Protein AF-A0A2S6C5N3-F1 (afdb_monomer)

Secondary structure (DSSP, 8-state):
--HHHHHHHPBP-S-SGGGPPPBPPHHHHHHHHHHHHHHHHHTTSSHHHHTTS-HHHHHHHHHHHHHHHHS--SGGG---HHHH----HHHHT---TTGGGGS-GGGT-TTS-----HHHHSSBPTTTSBBHHHH-GGGSS--HHHHHHHHHHHHHHHHHHHHHH--HHHHHHHHHHHHHHHHHHHHHHHHBTHHHHHHHHTT--S---SS-GGG-B--TT-SS-BPPB-BPPP-HHHHIIIIIIHHHHHHHHHT---HHHHHHHHTTS-THHHHHHHTTS-TTSS-GGGS-HHHHHHHHHHHHHHHHHHTTS----SHHHHHHHHHHHHHHHHHHHHHHHHHHHHHHHHHTT-TT-HHHHHHHHHHHHHHHHHHHHHHHTTT-

Radius of gyration: 24.1 Å; Cα contacts (8 Å, |Δi|>4): 459; chains: 1; bounding box: 59×49×68 Å

Sequence (384 aa):
MDVVLTLTNARAFSSGLLGRPKKFSKLDVSRLYFGNWLRDYSQAVDVESVRFVSAEAVVLVVWILEFMSFGYGTGEFEVTKERLGVYIPAEHVDNPRGYADGQDARQYDPRLRGPVDERRELSVDPRTGMKNYIANEDIGIATSSRLCKNILQDAIELGRRYKRSNKDDHYFEALRLLGTACHCLEDFLAHSNYAELALPELGERNVFAHVGDRTQMRISGVRHPVYPITTGTFGGVDFLHSVMGGFTDKMEASEIGDLGDIVAEAQKKDTSTLKSLLMKLPSGIFSGKDSNPAQQADQLQANAHAQQMANLSVSPRDPKQITIRMESLRQQIYPILEFHDRIMKAISSAISKIPILPNLLDKISEQLNIWVFILIAPFILPII

Nearest PDB structures (foldseek):
  4oyd-assembly2_D  TM=3.224E-01  e=3.047E+00  synthetic construct
  3lf9-assembly1_A  TM=3.468E-01  e=6.852E+00  synthetic construct

Organism: NCBI:txid357750

pLDDT: mean 81.82, std 15.92, range [36.25, 98.5]

Foldseek 3Di:
DDVLVVLQVDFDCDDDDVTGTDRQDPVLSLLLLLLLLLLLLLQCQFLVNLVPAPPLLSQLVVLVLQCVQRVARDQLSPRDCVSSPHHDCLLLVADCPCGVPQQQSCVSPVSYHGGDPCVQQQDADLAALEGCQADVPPSPDHHNNVVLVVLLVQLVVLVVVCVVPVDVSSVSSSSSSNSSSVNSVVSLVVFKLVVLQVCVVVVDPPRDSVDDPVQFHDHPPDPDTGHGIDGHHDDPVVSCCSVVVVVVVSCVVVVNPDLVVLLVVLLVDDLVVLLVLQVPDPQVLDDDPCSRLSVVLVVLQVLLVVVLVVPPDDDDPDNVVSSVLSVVLCVSLVSLSVSSNVSLVSLVVCCVVDVPCPVSSVVSSVSSVSSSSNSSVSVVVVSD

InterPro domains:
  IPR010816 Heterokaryon incompatibility Het-C [PF07217] (16-384)
  IPR052577 VWA7 [PTHR14905] (7-373)

Solvent-accessible surface area (backbone atoms only — not comparable to full-atom values): 21313 Å² total; per-residue (Å²): 131,60,65,67,65,51,46,68,69,39,70,48,89,61,85,30,91,92,69,44,53,56,59,60,48,75,65,51,51,48,37,15,47,49,21,23,52,32,55,66,56,8,50,61,42,26,70,80,42,42,73,79,41,59,61,55,52,50,43,53,54,50,30,53,54,41,25,72,73,70,73,37,43,44,81,86,54,41,63,40,69,79,71,35,54,45,36,50,48,44,56,48,43,35,36,60,76,63,49,69,82,58,40,59,37,35,81,70,42,77,82,32,57,66,58,73,56,57,76,68,41,66,31,66,36,67,76,75,35,32,30,20,37,43,63,44,70,86,74,82,56,80,21,21,49,58,50,36,51,50,36,45,51,52,17,51,51,27,42,54,47,16,77,73,68,74,41,63,68,34,42,45,52,16,32,19,33,44,16,40,31,46,39,29,58,50,29,44,59,70,46,28,39,50,62,44,58,48,39,51,79,73,69,51,74,94,64,75,48,86,64,64,85,90,55,53,40,75,34,82,96,51,94,61,72,41,71,54,50,49,44,49,64,84,50,76,68,53,46,49,46,58,52,47,42,58,45,49,55,49,27,67,74,61,78,47,63,59,71,67,53,49,41,58,53,31,66,72,54,71,68,67,55,42,42,62,50,53,69,68,50,66,75,85,61,40,58,80,93,46,63,52,58,45,61,50,51,53,53,52,51,52,51,46,56,57,48,56,68,67,64,77,64,87,85,68,92,46,70,69,55,46,45,56,47,40,53,51,50,48,67,64,45,45,63,56,37,44,51,49,39,53,51,52,51,38,50,59,60,40,54,82,74,44,88,88,43,60,76,58,51,54,52,44,53,54,39,48,52,42,48,49,46,48,64,45,35,81,72,47,66,83,75,109

Mean predicted aligned error: 9.0 Å

Structure (mmCIF, N/CA/C/O backbone):
data_AF-A0A2S6C5N3-F1
#
_entry.id   AF-A0A2S6C5N3-F1
#
loop_
_atom_site.group_PDB
_atom_site.id
_atom_site.type_symbol
_atom_site.label_atom_id
_atom_site.label_alt_id
_atom_site.label_comp_id
_atom_site.label_asym_id
_atom_site.label_entity_id
_atom_site.label_seq_id
_atom_site.pdbx_PDB_ins_code
_atom_site.Cartn_x
_atom_site.Cartn_y
_atom_site.Cartn_z
_atom_site.occupancy
_atom_site.B_iso_or_equiv
_atom_site.auth_seq_id
_atom_site.auth_comp_id
_atom_site.auth_asym_id
_atom_site.auth_atom_id
_atom_site.pdbx_PDB_model_num
ATOM 1 N N . MET A 1 1 ? -10.120 0.461 -15.422 1.00 37.16 1 MET A N 1
ATOM 2 C CA . MET A 1 1 ? -11.231 -0.496 -15.205 1.00 37.16 1 MET A CA 1
ATOM 3 C C . MET A 1 1 ? -11.008 -1.053 -13.816 1.00 37.16 1 MET A C 1
ATOM 5 O O . MET A 1 1 ? -10.032 -1.758 -13.626 1.00 37.16 1 MET A O 1
ATOM 9 N N . ASP A 1 2 ? -11.790 -0.606 -12.839 1.00 47.41 2 ASP A N 1
ATOM 10 C CA . ASP A 1 2 ? -11.481 -0.802 -11.422 1.00 47.41 2 ASP A CA 1
ATOM 11 C C . ASP A 1 2 ? -11.498 -2.304 -11.057 1.00 47.41 2 ASP A C 1
ATOM 13 O O . ASP A 1 2 ? -12.535 -2.979 -11.123 1.00 47.41 2 ASP A O 1
ATOM 17 N N . VAL A 1 3 ? -10.325 -2.862 -10.743 1.00 53.78 3 VAL A N 1
ATOM 18 C CA . VAL A 1 3 ? -10.164 -4.260 -10.313 1.00 53.78 3 VAL A CA 1
ATOM 19 C C . VAL A 1 3 ? -11.013 -4.507 -9.064 1.00 53.78 3 VAL A C 1
ATOM 21 O O . VAL A 1 3 ? -11.610 -5.576 -8.933 1.00 53.78 3 VAL A O 1
ATOM 24 N N . VAL A 1 4 ? -11.200 -3.492 -8.218 1.00 49.00 4 VAL A N 1
ATOM 25 C CA . VAL A 1 4 ? -12.064 -3.513 -7.031 1.00 49.00 4 VAL A CA 1
ATOM 26 C C . VAL A 1 4 ? -13.547 -3.641 -7.421 1.00 49.00 4 VAL A C 1
ATOM 28 O O . VAL A 1 4 ? -14.284 -4.452 -6.844 1.00 49.00 4 VAL A O 1
ATOM 31 N N . LEU A 1 5 ? -13.992 -2.948 -8.477 1.00 46.94 5 LEU A N 1
ATOM 32 C CA . LEU A 1 5 ? -15.337 -3.099 -9.060 1.00 46.94 5 LEU A CA 1
ATOM 33 C C . LEU A 1 5 ? -15.534 -4.464 -9.754 1.00 46.94 5 LEU A C 1
ATOM 35 O O . LEU A 1 5 ? -16.633 -5.024 -9.797 1.00 46.94 5 LEU A O 1
ATOM 39 N N . THR A 1 6 ? -14.461 -5.050 -10.278 1.00 56.00 6 THR A N 1
ATOM 40 C CA . THR A 1 6 ? -14.494 -6.411 -10.833 1.00 56.00 6 THR A CA 1
ATOM 41 C C . THR A 1 6 ? -14.554 -7.455 -9.711 1.00 56.00 6 THR A C 1
ATOM 43 O O . THR A 1 6 ? -15.302 -8.428 -9.812 1.00 56.00 6 THR A O 1
ATOM 46 N N . LEU A 1 7 ? -13.856 -7.226 -8.594 1.00 54.81 7 LEU A N 1
ATOM 47 C CA . LEU A 1 7 ? -13.824 -8.094 -7.413 1.00 54.81 7 LEU A CA 1
ATOM 48 C C . LEU A 1 7 ? -15.120 -8.064 -6.593 1.00 54.81 7 LEU A C 1
ATOM 50 O O . LEU A 1 7 ? -15.559 -9.113 -6.124 1.00 54.81 7 LEU A O 1
ATOM 54 N N . THR A 1 8 ? -15.792 -6.914 -6.480 1.00 49.78 8 THR A N 1
ATOM 55 C CA . THR A 1 8 ? -17.159 -6.828 -5.913 1.00 49.78 8 THR A CA 1
ATOM 56 C C . THR A 1 8 ? -18.155 -7.711 -6.674 1.00 49.78 8 THR A C 1
ATOM 58 O O . THR A 1 8 ? -19.104 -8.240 -6.084 1.00 49.78 8 THR A O 1
ATOM 61 N N . ASN A 1 9 ? -17.918 -7.923 -7.972 1.00 48.62 9 ASN A N 1
ATOM 62 C CA . ASN A 1 9 ? -18.706 -8.802 -8.833 1.00 48.62 9 ASN A CA 1
ATOM 63 C C . ASN A 1 9 ? -18.137 -10.229 -8.951 1.00 48.62 9 ASN A C 1
ATOM 65 O O . ASN A 1 9 ? -18.843 -11.137 -9.411 1.00 48.62 9 ASN A O 1
ATOM 69 N N . ALA A 1 10 ? -16.898 -10.457 -8.506 1.00 50.91 10 ALA A N 1
ATOM 70 C CA . ALA A 1 10 ? -16.232 -11.747 -8.573 1.00 50.91 10 ALA A CA 1
ATOM 71 C C . ALA A 1 10 ? -16.859 -12.751 -7.593 1.00 50.91 10 ALA A C 1
ATOM 73 O O . ALA A 1 10 ? -17.180 -12.458 -6.439 1.00 50.91 10 ALA A O 1
ATOM 74 N N . ARG A 1 11 ? -17.047 -13.985 -8.068 1.00 47.44 11 ARG A N 1
ATOM 75 C CA . ARG A 1 11 ? -17.554 -15.099 -7.261 1.00 47.44 11 ARG A CA 1
ATOM 76 C C . ARG A 1 11 ? -16.368 -15.933 -6.797 1.00 47.44 11 ARG A C 1
ATOM 78 O O . ARG A 1 11 ? -15.656 -16.487 -7.629 1.00 47.44 11 ARG A O 1
ATOM 85 N N . ALA A 1 12 ? -16.186 -16.083 -5.487 1.00 48.66 12 ALA A N 1
ATOM 86 C CA . ALA A 1 12 ? -15.272 -17.093 -4.970 1.00 48.66 12 ALA A CA 1
ATOM 87 C C . ALA A 1 12 ? -15.744 -18.490 -5.421 1.00 48.66 12 ALA A C 1
ATOM 89 O O . ALA A 1 12 ? -16.927 -18.822 -5.280 1.00 48.66 12 ALA A O 1
ATOM 90 N N . PHE A 1 13 ? -14.838 -19.322 -5.940 1.00 41.28 13 PHE A N 1
ATOM 91 C CA . PHE A 1 13 ? -15.108 -20.738 -6.204 1.00 41.28 13 PHE A CA 1
ATOM 92 C C . PHE A 1 13 ? -15.289 -21.487 -4.863 1.00 41.28 13 PHE A C 1
ATOM 94 O O . PHE A 1 13 ? -14.342 -21.988 -4.274 1.00 41.28 13 PHE A O 1
ATOM 101 N N . SER A 1 14 ? -16.538 -21.502 -4.381 1.00 42.91 14 SER A N 1
ATOM 102 C CA . SER A 1 14 ? -17.180 -22.406 -3.403 1.00 42.91 14 SER A CA 1
ATOM 103 C C . SER A 1 14 ? -16.493 -22.740 -2.060 1.00 42.91 14 SER A C 1
ATOM 105 O O . SER A 1 14 ? -15.489 -23.443 -2.024 1.00 42.91 14 SER A O 1
ATOM 107 N N . SER A 1 15 ? -17.197 -22.441 -0.954 1.00 40.81 15 SER A N 1
ATOM 108 C CA . SER A 1 15 ? -17.535 -23.409 0.121 1.00 40.81 15 SER A CA 1
ATOM 109 C C . SER A 1 15 ? -18.596 -22.851 1.100 1.00 40.81 15 SER A C 1
ATOM 111 O O . SER A 1 15 ? -18.411 -22.879 2.315 1.00 40.81 15 SER A O 1
ATOM 113 N N . GLY A 1 16 ? -19.695 -22.274 0.597 1.00 43.44 16 GLY A N 1
ATOM 114 C CA . GLY A 1 16 ? -20.821 -21.859 1.446 1.00 43.44 16 GLY A CA 1
ATOM 115 C C . GLY A 1 16 ? -21.723 -23.037 1.830 1.00 43.44 16 GLY A C 1
ATOM 116 O O . GLY A 1 16 ? -21.801 -24.026 1.095 1.00 43.44 16 GLY A O 1
ATOM 117 N N . LEU A 1 17 ? -22.438 -22.921 2.957 1.00 44.53 17 LEU A N 1
ATOM 118 C CA . LEU A 1 17 ? -23.509 -23.850 3.335 1.00 44.53 17 LEU A CA 1
ATOM 119 C C . LEU A 1 17 ? -24.496 -23.952 2.152 1.00 44.53 17 LEU A C 1
ATOM 121 O O . LEU A 1 17 ? -24.965 -22.925 1.662 1.00 44.53 17 LEU A O 1
ATOM 125 N N . LEU A 1 18 ? -24.766 -25.171 1.669 1.00 52.75 18 LEU A N 1
ATOM 126 C CA . LEU A 1 18 ? -25.579 -25.481 0.473 1.00 52.75 18 LEU A CA 1
ATOM 127 C C . LEU A 1 18 ? -24.930 -25.197 -0.903 1.00 52.75 18 LEU A C 1
ATOM 129 O O . LEU A 1 18 ? -25.638 -25.121 -1.904 1.00 52.75 18 LEU A O 1
ATOM 133 N N . GLY A 1 19 ? -23.605 -25.040 -0.998 1.00 47.25 19 GLY A N 1
ATOM 134 C CA . GLY A 1 19 ? -22.915 -24.949 -2.297 1.00 47.25 19 GLY A CA 1
ATOM 135 C C . GLY A 1 19 ? -23.064 -23.603 -3.020 1.00 47.25 19 GLY A C 1
ATOM 136 O O . GLY A 1 19 ? -22.688 -23.483 -4.185 1.00 47.25 19 GLY A O 1
ATOM 137 N N . ARG A 1 20 ? -23.575 -22.564 -2.343 1.00 49.66 20 ARG A N 1
ATOM 138 C CA . ARG A 1 20 ? -23.619 -21.199 -2.891 1.00 49.66 20 ARG A CA 1
ATOM 139 C C . ARG A 1 20 ? -22.279 -20.478 -2.665 1.00 49.66 20 ARG A C 1
ATOM 141 O O . ARG A 1 20 ? -21.750 -20.529 -1.553 1.00 49.66 20 ARG A O 1
ATOM 148 N N . PRO A 1 21 ? -21.713 -19.803 -3.683 1.00 52.31 21 PRO A N 1
ATOM 149 C CA . PRO A 1 21 ? -20.484 -19.031 -3.524 1.00 52.31 21 PRO A CA 1
ATOM 150 C C . PRO A 1 21 ? -20.721 -17.847 -2.574 1.00 52.31 21 PRO A C 1
ATOM 152 O O . PRO A 1 21 ? -21.661 -17.073 -2.762 1.00 52.31 21 PRO A O 1
ATOM 155 N N . LYS A 1 22 ? -19.875 -17.711 -1.545 1.00 64.62 22 LYS A N 1
ATOM 156 C CA . LYS A 1 22 ? -19.869 -16.540 -0.659 1.00 64.62 22 LYS A CA 1
ATOM 157 C C . LYS A 1 22 ? -19.220 -15.394 -1.437 1.00 64.62 22 LYS A C 1
ATOM 159 O O . LYS A 1 22 ? -18.085 -15.528 -1.885 1.00 64.62 22 LYS A O 1
ATOM 164 N N . LYS A 1 23 ? -19.966 -14.313 -1.668 1.00 70.69 23 LYS A N 1
ATOM 165 C CA . LYS A 1 23 ? -19.416 -13.093 -2.272 1.00 70.69 23 LYS A CA 1
ATOM 166 C C . LYS A 1 23 ? -18.493 -12.403 -1.271 1.00 70.69 23 LYS A C 1
ATOM 168 O O . LYS A 1 23 ? -18.722 -12.529 -0.065 1.00 70.69 23 LYS A O 1
ATOM 173 N N . PHE A 1 24 ? -17.511 -11.656 -1.769 1.00 80.50 24 PHE A N 1
ATOM 174 C CA . PHE A 1 24 ? -16.801 -10.700 -0.930 1.00 80.50 24 PHE A CA 1
ATOM 175 C C . PHE A 1 24 ? -17.803 -9.711 -0.335 1.00 80.50 24 PHE A C 1
ATOM 177 O O . PHE A 1 24 ? -18.678 -9.189 -1.031 1.00 80.50 24 PHE A O 1
ATOM 184 N N . SER A 1 25 ? -17.719 -9.509 0.977 1.00 83.31 25 SER A N 1
ATOM 185 C CA . SER A 1 25 ? -18.465 -8.444 1.638 1.00 83.31 25 SER A CA 1
ATOM 186 C C . SER A 1 25 ? -17.867 -7.082 1.270 1.00 83.31 25 SER A C 1
ATOM 188 O O . SER A 1 25 ? -16.714 -7.004 0.848 1.00 83.31 25 SER A O 1
ATOM 190 N N . LYS A 1 26 ? -18.614 -5.988 1.475 1.00 82.31 26 LYS A N 1
ATOM 191 C CA . LYS A 1 26 ? -18.065 -4.627 1.312 1.00 82.31 26 LYS A CA 1
ATOM 192 C C . LYS A 1 26 ? -16.779 -4.428 2.126 1.00 82.31 26 LYS A C 1
ATOM 194 O O . LYS A 1 26 ? -15.843 -3.802 1.651 1.00 82.31 26 LYS A O 1
ATOM 199 N N . LEU A 1 27 ? -16.721 -5.013 3.322 1.00 86.31 27 LEU A N 1
ATOM 200 C CA . LEU A 1 27 ? -15.552 -4.929 4.191 1.00 86.31 27 LEU A CA 1
ATOM 201 C C . LEU A 1 27 ? -14.371 -5.764 3.668 1.00 86.31 27 LEU A C 1
ATOM 203 O O . LEU A 1 27 ? -13.230 -5.359 3.833 1.00 86.31 27 LEU A O 1
ATOM 207 N N . ASP A 1 28 ? -14.618 -6.888 2.990 1.00 89.75 28 ASP A N 1
ATOM 208 C CA . ASP A 1 28 ? -13.546 -7.661 2.341 1.00 89.75 28 ASP A CA 1
ATOM 209 C C . ASP A 1 28 ? -12.926 -6.893 1.174 1.00 89.75 28 ASP A C 1
ATOM 211 O O . ASP A 1 28 ? -11.711 -6.879 1.007 1.00 89.75 28 ASP A O 1
ATOM 215 N N . VAL A 1 29 ? -13.769 -6.219 0.393 1.00 88.19 29 VAL A N 1
ATOM 216 C CA . VAL A 1 29 ? -13.330 -5.343 -0.697 1.00 88.19 29 VAL A CA 1
ATOM 217 C C . VAL A 1 29 ? -12.530 -4.167 -0.140 1.00 88.19 29 VAL A C 1
ATOM 219 O O . VAL A 1 29 ? -11.474 -3.854 -0.673 1.00 88.19 29 VAL A O 1
ATOM 222 N N . SER A 1 30 ? -12.982 -3.582 0.972 1.00 88.69 30 SER A N 1
ATOM 223 C CA . SER A 1 30 ? -12.262 -2.523 1.682 1.00 88.69 30 SER A CA 1
ATOM 224 C C . SER A 1 30 ? -10.877 -2.981 2.170 1.00 88.69 30 SER A C 1
ATOM 226 O O . SER A 1 30 ? -9.892 -2.299 1.922 1.00 88.69 30 SER A O 1
ATOM 228 N N . ARG A 1 31 ? -10.756 -4.184 2.754 1.00 93.38 31 ARG A N 1
ATOM 229 C CA . ARG A 1 31 ? -9.459 -4.771 3.170 1.00 93.38 31 ARG A CA 1
ATOM 230 C C . ARG A 1 31 ? -8.503 -5.010 2.007 1.00 93.38 31 ARG A C 1
ATOM 232 O O . ARG A 1 31 ? -7.294 -4.860 2.153 1.00 93.38 31 ARG A O 1
ATOM 239 N N . LEU A 1 32 ? -9.042 -5.421 0.864 1.00 94.38 32 LEU A N 1
ATOM 240 C CA . LEU A 1 32 ? -8.257 -5.585 -0.350 1.00 94.38 32 LEU A CA 1
ATOM 241 C C . LEU A 1 32 ? -7.797 -4.227 -0.872 1.00 94.38 32 LEU A C 1
ATOM 243 O O . LEU A 1 32 ? -6.609 -4.034 -1.101 1.00 94.38 32 LEU A O 1
ATOM 247 N N . TYR A 1 33 ? -8.711 -3.266 -0.994 1.00 92.00 33 TYR A N 1
ATOM 248 C CA . TYR A 1 33 ? -8.367 -1.921 -1.437 1.00 92.00 33 TYR A CA 1
ATOM 249 C C . TYR A 1 33 ? -7.368 -1.242 -0.491 1.00 92.00 33 TYR A C 1
ATOM 251 O O . TYR A 1 33 ? -6.449 -0.595 -0.967 1.00 92.00 33 TYR A O 1
ATOM 259 N N . PHE A 1 34 ? -7.449 -1.479 0.820 1.00 95.25 34 PHE A N 1
ATOM 260 C CA . PHE A 1 34 ? -6.450 -1.027 1.792 1.00 95.25 34 PHE A CA 1
ATOM 261 C C . PHE A 1 34 ? -5.030 -1.491 1.436 1.00 95.25 34 PHE A C 1
ATOM 263 O O . PHE A 1 34 ? -4.082 -0.716 1.494 1.00 95.25 34 PHE A O 1
ATOM 270 N N . GLY A 1 35 ? -4.871 -2.739 0.995 1.00 95.38 35 GLY A N 1
ATOM 271 C CA . GLY A 1 35 ? -3.580 -3.254 0.546 1.00 95.38 35 GLY A CA 1
ATOM 272 C C . GLY A 1 35 ? -3.027 -2.595 -0.719 1.00 95.38 35 GLY A C 1
ATOM 273 O O . GLY A 1 35 ? -1.805 -2.487 -0.839 1.00 95.38 35 GLY A O 1
ATOM 274 N N . ASN A 1 36 ? -3.912 -2.181 -1.632 1.00 93.06 36 ASN A N 1
ATOM 275 C CA . ASN A 1 36 ? -3.574 -1.402 -2.827 1.00 93.06 36 ASN A CA 1
ATOM 276 C C . ASN A 1 36 ? -3.195 0.035 -2.423 1.00 93.06 36 ASN A C 1
ATOM 278 O O . ASN A 1 36 ? -2.069 0.456 -2.650 1.00 93.06 36 ASN A O 1
ATOM 282 N N . TRP A 1 37 ? -4.062 0.698 -1.656 1.00 92.94 37 TRP A N 1
ATOM 283 C CA . TRP A 1 37 ? -3.872 2.048 -1.123 1.00 92.94 37 TRP A CA 1
ATOM 284 C C . TRP A 1 37 ? -2.560 2.218 -0.342 1.00 92.94 37 TRP A C 1
ATOM 286 O O . TRP A 1 37 ? -1.885 3.237 -0.448 1.00 92.94 37 TRP A O 1
ATOM 296 N N . LEU A 1 38 ? -2.142 1.207 0.426 1.00 95.38 38 LEU A N 1
ATOM 297 C CA . LEU A 1 38 ? -0.851 1.243 1.119 1.00 95.38 38 LEU A CA 1
ATOM 298 C C . LEU A 1 38 ? 0.345 1.380 0.164 1.00 95.38 38 LEU A C 1
ATOM 300 O O . LEU A 1 38 ? 1.373 1.900 0.588 1.00 95.38 38 LEU A O 1
ATOM 304 N N . ARG A 1 39 ? 0.253 0.884 -1.077 1.00 93.94 39 ARG A N 1
ATOM 305 C CA . ARG A 1 39 ? 1.323 1.026 -2.07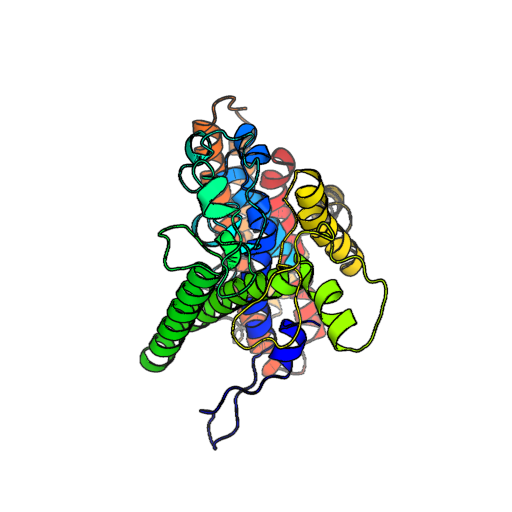4 1.00 93.94 39 ARG A CA 1
ATOM 306 C C . ARG A 1 39 ? 1.403 2.452 -2.590 1.00 93.94 39 ARG A C 1
ATOM 308 O O . ARG A 1 39 ? 2.494 3.010 -2.510 1.00 93.94 39 ARG A O 1
ATOM 315 N N . ASP A 1 40 ? 0.273 3.067 -2.946 1.00 86.88 40 ASP A N 1
ATOM 316 C CA . ASP A 1 40 ? 0.209 4.496 -3.307 1.00 86.88 40 ASP A CA 1
ATOM 317 C C . ASP A 1 40 ? 0.909 5.362 -2.244 1.00 86.88 40 ASP A C 1
ATOM 319 O O . ASP A 1 40 ? 1.805 6.151 -2.528 1.00 86.88 40 ASP A O 1
ATOM 323 N N . TYR A 1 41 ? 0.567 5.157 -0.969 1.00 89.69 41 TYR A N 1
ATOM 324 C CA . TYR A 1 41 ? 1.097 5.980 0.121 1.00 89.69 41 TYR A CA 1
ATOM 325 C C . TYR A 1 41 ? 2.501 5.579 0.573 1.00 89.69 41 TYR A C 1
ATOM 327 O O . TYR A 1 41 ? 3.160 6.349 1.275 1.00 89.69 41 TYR A O 1
ATOM 335 N N . SER A 1 42 ? 3.009 4.413 0.170 1.00 92.00 42 SER A N 1
ATOM 336 C CA . SER A 1 42 ? 4.403 4.049 0.443 1.00 92.00 42 SER A CA 1
ATOM 337 C C . SER A 1 42 ? 5.398 4.944 -0.289 1.00 92.00 42 SER A C 1
ATOM 339 O O . SER A 1 42 ? 6.510 5.138 0.204 1.00 92.00 42 SER A O 1
ATOM 341 N N . GLN A 1 43 ? 4.958 5.570 -1.388 1.00 88.25 43 GLN A N 1
ATOM 342 C CA . GLN A 1 43 ? 5.687 6.610 -2.113 1.00 88.25 43 GLN A CA 1
ATOM 343 C C . GLN A 1 43 ? 6.009 7.825 -1.219 1.00 88.25 43 GLN A C 1
ATOM 345 O O . GLN A 1 43 ? 6.990 8.520 -1.459 1.00 88.25 43 GLN A O 1
ATOM 350 N N . ALA A 1 44 ? 5.258 8.040 -0.126 1.00 86.75 44 ALA A N 1
ATOM 351 C CA . ALA A 1 44 ? 5.563 9.061 0.886 1.00 86.75 44 ALA A CA 1
ATOM 352 C C . ALA A 1 44 ? 6.802 8.749 1.723 1.00 86.75 44 ALA A C 1
ATOM 354 O O . ALA A 1 44 ? 7.370 9.647 2.345 1.00 86.75 44 ALA A O 1
ATOM 355 N N . VAL A 1 45 ? 7.225 7.487 1.754 1.00 90.12 45 VAL A N 1
ATOM 356 C CA . VAL A 1 45 ? 8.434 7.031 2.439 1.00 90.12 45 VAL A CA 1
ATOM 357 C C . VAL A 1 45 ? 9.513 6.764 1.384 1.00 90.12 45 VAL A C 1
ATOM 359 O O . VAL A 1 45 ? 10.024 5.651 1.251 1.00 90.12 45 VAL A O 1
ATOM 362 N N . ASP A 1 46 ? 9.830 7.804 0.615 1.00 89.88 46 ASP A N 1
ATOM 363 C CA . ASP A 1 46 ? 10.904 7.844 -0.381 1.00 89.88 46 ASP A CA 1
ATOM 364 C C . ASP A 1 46 ? 12.063 8.754 0.073 1.00 89.88 46 ASP A C 1
ATOM 366 O O . ASP A 1 46 ? 11.941 9.497 1.049 1.00 89.88 46 ASP A O 1
ATOM 370 N N . VAL A 1 47 ? 13.197 8.697 -0.633 1.00 86.81 47 VAL A N 1
ATOM 371 C CA . VAL A 1 47 ? 14.424 9.472 -0.417 1.00 86.81 47 VAL A CA 1
ATOM 372 C C . VAL A 1 47 ? 14.151 10.952 -0.185 1.00 86.81 47 VAL A C 1
ATOM 374 O O . VAL A 1 47 ? 14.734 11.519 0.738 1.00 86.81 47 VAL A O 1
ATOM 377 N N . GLU A 1 48 ? 13.294 11.585 -0.989 1.00 79.75 48 GLU A N 1
ATOM 378 C CA . GLU A 1 48 ? 12.983 13.009 -0.823 1.00 79.75 48 GLU A CA 1
ATOM 379 C C . GLU A 1 48 ? 12.360 13.291 0.547 1.00 79.75 48 GLU A C 1
ATOM 381 O O . GLU A 1 48 ? 12.808 14.201 1.240 1.00 79.75 48 GLU A O 1
ATOM 386 N N . SER A 1 49 ? 11.414 12.465 0.991 1.00 79.19 49 SER A N 1
ATOM 387 C CA . SER A 1 49 ? 10.740 12.638 2.279 1.00 79.19 49 SER A CA 1
ATOM 388 C C . SER A 1 49 ? 11.631 12.246 3.458 1.00 79.19 49 SER A C 1
ATOM 390 O O . SER A 1 49 ? 11.766 13.014 4.414 1.00 79.19 49 SER A O 1
ATOM 392 N N . VAL A 1 50 ? 12.298 11.085 3.395 1.00 81.25 50 VAL A N 1
ATOM 393 C CA . VAL A 1 50 ? 13.099 10.573 4.524 1.00 81.25 50 VAL A CA 1
ATOM 394 C C . VAL A 1 50 ? 14.394 11.356 4.768 1.00 81.25 50 VAL A C 1
ATOM 396 O O . VAL A 1 50 ? 15.009 11.223 5.826 1.00 81.25 50 VAL A O 1
ATOM 399 N N . ARG A 1 51 ? 14.800 12.217 3.823 1.00 75.88 51 ARG A N 1
ATOM 400 C CA . ARG A 1 51 ? 15.877 13.204 4.014 1.00 75.88 51 ARG A CA 1
ATOM 401 C C . ARG A 1 51 ? 15.519 14.288 5.031 1.00 75.88 51 ARG A C 1
ATOM 403 O O . ARG A 1 51 ? 16.422 14.814 5.681 1.00 75.88 51 ARG A O 1
ATOM 410 N N . PHE A 1 52 ? 14.237 14.631 5.161 1.00 71.06 52 PHE A N 1
ATOM 411 C CA . PHE A 1 52 ? 13.776 15.751 5.990 1.00 71.06 52 PHE A CA 1
ATOM 412 C C . PHE A 1 52 ? 12.891 15.316 7.160 1.00 71.06 52 PHE A C 1
ATOM 414 O O . PHE A 1 52 ? 12.874 15.985 8.193 1.00 71.06 52 PHE A O 1
ATOM 421 N N . VAL A 1 53 ? 12.178 14.198 7.019 1.00 74.69 53 VAL A N 1
ATOM 422 C CA . VAL A 1 53 ? 11.189 13.704 7.981 1.00 74.69 53 VAL A CA 1
ATOM 423 C C . VAL A 1 53 ? 11.492 12.245 8.322 1.00 74.69 53 VAL A C 1
ATOM 425 O O . VAL A 1 53 ? 11.771 11.439 7.445 1.00 74.69 53 VAL A O 1
ATOM 428 N N . SER A 1 54 ? 11.430 11.861 9.600 1.00 79.38 54 SER A N 1
ATOM 429 C CA . SER A 1 54 ? 11.604 10.449 9.981 1.00 79.38 54 SER A CA 1
ATOM 430 C C . SER A 1 54 ? 10.503 9.576 9.369 1.00 79.38 54 SER A C 1
ATOM 432 O O . SER A 1 54 ? 9.333 9.964 9.417 1.00 79.38 54 SER A O 1
ATOM 434 N N . ALA A 1 55 ? 10.836 8.369 8.903 1.00 82.94 55 ALA A N 1
ATOM 435 C CA . ALA A 1 55 ? 9.853 7.419 8.373 1.00 82.94 55 ALA A CA 1
ATOM 436 C C . ALA A 1 55 ? 8.701 7.145 9.360 1.00 82.94 55 ALA A C 1
ATOM 438 O O . ALA A 1 55 ? 7.560 6.973 8.942 1.00 82.94 55 ALA A O 1
ATOM 439 N N . GLU A 1 56 ? 8.963 7.156 10.671 1.00 84.25 56 GLU A N 1
ATOM 440 C CA . GLU A 1 56 ? 7.928 6.959 11.692 1.00 84.25 56 GLU A CA 1
ATOM 441 C C . GLU A 1 56 ? 6.899 8.098 11.746 1.00 84.25 56 GLU A C 1
ATOM 443 O O . GLU A 1 56 ? 5.723 7.844 11.996 1.00 84.25 56 GLU A O 1
ATOM 448 N N . ALA A 1 57 ? 7.311 9.337 11.465 1.00 79.75 57 ALA A N 1
ATOM 449 C CA . ALA A 1 57 ? 6.387 10.467 11.373 1.00 79.75 57 ALA A CA 1
ATOM 450 C C . ALA A 1 57 ? 5.489 10.340 10.135 1.00 79.75 57 ALA A C 1
ATOM 452 O O . ALA A 1 57 ? 4.280 10.530 10.238 1.00 79.75 57 ALA A O 1
ATOM 453 N N . VAL A 1 58 ? 6.056 9.928 8.994 1.00 83.62 58 VAL A N 1
ATOM 454 C CA . VAL A 1 58 ? 5.273 9.654 7.778 1.00 83.62 58 VAL A CA 1
ATOM 455 C C . VAL A 1 58 ? 4.266 8.530 8.030 1.00 83.62 58 VAL A C 1
ATOM 457 O O . VAL A 1 58 ? 3.087 8.701 7.746 1.00 83.62 58 VAL A O 1
ATOM 460 N N . VAL A 1 59 ? 4.692 7.414 8.634 1.00 89.31 59 VAL A N 1
ATOM 461 C CA . VAL A 1 59 ? 3.797 6.297 8.993 1.00 89.31 59 VAL A CA 1
ATOM 462 C C . VAL A 1 59 ? 2.645 6.769 9.882 1.00 89.31 59 VAL A C 1
ATOM 464 O O . VAL A 1 59 ? 1.513 6.351 9.660 1.00 89.31 59 VAL A O 1
ATOM 467 N N . LEU A 1 60 ? 2.903 7.640 10.865 1.00 86.00 60 LEU A N 1
ATOM 468 C CA . LEU A 1 60 ? 1.860 8.188 11.734 1.00 86.00 60 LEU A CA 1
ATOM 469 C C . LEU A 1 60 ? 0.847 9.036 10.950 1.00 86.00 60 LEU A C 1
ATOM 471 O O . LEU A 1 60 ? -0.353 8.844 11.122 1.00 86.00 60 LEU A O 1
ATOM 475 N N . VAL A 1 61 ? 1.311 9.925 10.067 1.00 82.88 61 VAL A N 1
ATOM 476 C CA . VAL A 1 61 ? 0.430 10.743 9.215 1.00 82.88 61 VAL A CA 1
ATOM 477 C C . VAL A 1 61 ? -0.399 9.860 8.281 1.00 82.88 61 VAL A C 1
ATOM 479 O O . VAL A 1 61 ? -1.620 9.992 8.243 1.00 82.88 61 VAL A O 1
ATOM 482 N N . VAL A 1 62 ? 0.228 8.902 7.592 1.00 88.75 62 VAL A N 1
ATOM 483 C CA . VAL A 1 62 ? -0.481 7.956 6.714 1.00 88.75 62 VAL A CA 1
ATOM 484 C C . VAL A 1 62 ? -1.498 7.128 7.501 1.00 88.75 62 VAL A C 1
ATOM 486 O O . VAL A 1 62 ? -2.589 6.880 7.003 1.00 88.75 62 VAL A O 1
ATOM 489 N N . TRP A 1 63 ? -1.198 6.749 8.743 1.00 91.88 63 TRP A N 1
ATOM 490 C CA . TRP A 1 63 ? -2.138 6.021 9.596 1.00 91.88 63 TRP A CA 1
ATOM 491 C C . TRP A 1 63 ? -3.409 6.816 9.917 1.00 91.88 63 TRP A C 1
ATOM 493 O O . TRP A 1 63 ? -4.505 6.266 9.932 1.00 91.88 63 TRP A O 1
ATOM 503 N N . ILE A 1 64 ? -3.284 8.124 10.123 1.00 84.12 64 ILE A N 1
ATOM 504 C CA . ILE A 1 64 ? -4.437 9.006 10.336 1.00 84.12 64 ILE A CA 1
ATOM 505 C C . ILE A 1 64 ? -5.244 9.157 9.042 1.00 84.12 64 ILE A C 1
ATOM 507 O O . ILE A 1 64 ? -6.470 9.076 9.069 1.00 84.12 64 ILE A O 1
ATOM 511 N N . LEU A 1 65 ? -4.566 9.360 7.908 1.00 83.50 65 LEU A N 1
ATOM 512 C CA . LEU A 1 65 ? -5.212 9.471 6.594 1.00 83.50 65 LEU A CA 1
ATOM 513 C C . LEU A 1 65 ? -5.957 8.189 6.209 1.00 83.50 65 LEU A C 1
ATOM 515 O O . LEU A 1 65 ? -7.034 8.237 5.612 1.00 83.50 65 LEU A O 1
ATOM 519 N N . GLU A 1 66 ? -5.395 7.043 6.576 1.00 89.62 66 GLU A N 1
ATOM 520 C CA . GLU A 1 66 ? -6.030 5.740 6.444 1.00 89.62 66 GLU A CA 1
ATOM 521 C C . GLU A 1 66 ? -7.320 5.684 7.262 1.00 89.62 66 GLU A C 1
ATOM 523 O O . GLU A 1 66 ? -8.380 5.437 6.688 1.00 89.62 66 GLU A O 1
ATOM 528 N N . PHE A 1 67 ? -7.263 6.034 8.550 1.00 88.12 67 PHE A N 1
ATOM 529 C CA . PHE A 1 67 ? -8.444 6.063 9.411 1.00 88.12 67 PHE A CA 1
ATOM 530 C C . PHE A 1 67 ? -9.567 6.931 8.828 1.00 88.12 67 PHE A C 1
ATOM 532 O O . PHE A 1 67 ? -10.732 6.533 8.827 1.00 88.12 67 PHE A O 1
ATOM 539 N N . MET A 1 68 ? -9.222 8.090 8.264 1.00 79.62 68 MET A N 1
ATOM 540 C CA . MET A 1 68 ? -10.178 8.964 7.578 1.00 79.62 68 MET A CA 1
ATOM 541 C C . MET A 1 68 ? -10.764 8.345 6.306 1.00 79.62 68 MET A C 1
ATOM 543 O O . MET A 1 68 ? -11.925 8.581 5.985 1.00 79.62 68 MET A O 1
ATOM 547 N N . SER A 1 69 ? -9.962 7.570 5.578 1.00 78.06 69 SER A N 1
ATOM 548 C CA . SER A 1 69 ? -10.347 6.969 4.300 1.00 78.06 69 SER A CA 1
ATOM 549 C C . SER A 1 69 ? -11.206 5.717 4.473 1.00 78.06 69 SER A C 1
ATOM 551 O O . SER A 1 69 ? -12.119 5.477 3.683 1.00 78.06 69 SER A O 1
ATOM 553 N N . PHE A 1 70 ? -10.900 4.893 5.475 1.00 83.81 70 PHE A N 1
ATOM 554 C CA . PHE A 1 70 ? -11.502 3.572 5.661 1.00 83.81 70 PHE A CA 1
ATOM 555 C C . PHE A 1 70 ? -12.479 3.515 6.839 1.00 83.81 70 PHE A C 1
ATOM 557 O O . PHE A 1 70 ? -13.290 2.587 6.912 1.00 83.81 70 PHE A O 1
ATOM 564 N N . GLY A 1 71 ? -12.436 4.500 7.742 1.00 85.75 71 GLY A N 1
ATOM 565 C CA . GLY A 1 71 ? -13.255 4.540 8.953 1.00 85.75 71 GLY A CA 1
ATOM 566 C C . GLY A 1 71 ? -12.862 3.486 9.989 1.00 85.75 71 GLY A C 1
ATOM 567 O O . GLY A 1 71 ? -13.660 3.173 10.863 1.00 85.75 71 GLY A O 1
ATOM 568 N N . TYR A 1 72 ? -11.673 2.899 9.872 1.00 91.06 72 TYR A N 1
ATOM 569 C CA . TYR A 1 72 ? -11.076 1.972 10.830 1.00 91.06 72 TYR A CA 1
ATOM 570 C C . TYR A 1 72 ? -9.580 2.244 10.872 1.00 91.06 72 TYR A C 1
ATOM 572 O O . TYR A 1 72 ? -9.049 2.706 9.879 1.00 91.06 72 TYR A O 1
ATOM 580 N N . GLY A 1 73 ? -8.916 2.000 11.999 1.00 92.88 73 GLY A N 1
ATOM 581 C CA . GLY A 1 73 ? -7.491 2.322 12.154 1.00 92.88 73 GLY A CA 1
ATOM 582 C C . GLY A 1 73 ? -6.685 1.249 12.874 1.00 92.88 73 GLY A C 1
ATOM 583 O O . GLY A 1 73 ? -5.495 1.406 13.109 1.00 92.88 73 GLY A O 1
ATOM 584 N N . THR A 1 74 ? -7.294 0.142 13.279 1.00 95.50 74 THR A N 1
ATOM 585 C CA . THR A 1 74 ? -6.632 -0.904 14.067 1.00 95.50 74 THR A CA 1
ATOM 586 C C . THR A 1 74 ? -6.861 -2.286 13.470 1.00 95.50 74 THR A C 1
ATOM 588 O O . THR A 1 74 ? -7.718 -2.490 12.603 1.00 95.50 74 THR A O 1
ATOM 591 N N . GLY A 1 75 ? -6.075 -3.269 13.916 1.00 94.38 75 GLY A N 1
ATOM 592 C CA . GLY A 1 75 ? -6.211 -4.649 13.461 1.00 94.38 75 GLY A CA 1
ATOM 593 C C . GLY A 1 75 ? -5.937 -4.785 11.964 1.00 94.38 75 GLY A C 1
ATOM 594 O O . GLY A 1 75 ? -4.811 -4.595 11.512 1.00 94.38 75 GLY A O 1
ATOM 595 N N . GLU A 1 76 ? -6.948 -5.139 11.170 1.00 94.00 76 GLU A N 1
ATOM 596 C CA . GLU A 1 76 ? -6.788 -5.344 9.725 1.00 94.00 76 GLU A CA 1
ATOM 597 C C . GLU A 1 76 ? -6.488 -4.068 8.922 1.00 94.00 76 GLU A C 1
ATOM 599 O O . GLU A 1 76 ? -5.925 -4.179 7.837 1.00 94.00 76 GLU A O 1
ATOM 604 N N . PHE A 1 77 ? -6.837 -2.897 9.460 1.00 96.00 77 PHE A N 1
ATOM 605 C CA . PHE A 1 77 ? -6.658 -1.583 8.829 1.00 96.00 77 PHE A CA 1
ATOM 606 C C . PHE A 1 77 ? -5.456 -0.818 9.400 1.00 96.00 77 PHE A C 1
ATOM 608 O O . PHE A 1 77 ? -5.061 0.225 8.903 1.00 96.00 77 PHE A O 1
ATOM 615 N N . GLU A 1 78 ? -4.796 -1.372 10.419 1.00 96.00 78 GLU A N 1
ATOM 616 C CA . GLU A 1 78 ? -3.649 -0.719 11.038 1.00 96.00 78 GLU A CA 1
ATOM 617 C C . GLU A 1 78 ? -2.499 -0.517 10.040 1.00 96.00 78 GLU A C 1
ATOM 619 O O . GLU A 1 78 ? -1.929 -1.485 9.515 1.00 96.00 78 GLU A O 1
ATOM 624 N N . VAL A 1 79 ? -2.110 0.744 9.847 1.00 96.12 79 VAL A N 1
ATOM 625 C CA . VAL A 1 79 ? -0.885 1.119 9.137 1.00 96.12 79 VAL A CA 1
ATOM 626 C C . VAL A 1 79 ? 0.293 0.948 10.085 1.00 96.12 79 VAL A C 1
ATOM 628 O O . VAL A 1 79 ? 0.377 1.610 11.122 1.00 96.12 79 VAL A O 1
ATOM 631 N N . THR A 1 80 ? 1.220 0.062 9.733 1.00 94.25 80 THR A N 1
ATOM 632 C CA . THR A 1 80 ? 2.492 -0.139 10.444 1.00 94.25 80 THR A CA 1
ATOM 633 C C . THR A 1 80 ? 3.663 0.152 9.513 1.00 94.25 80 THR A C 1
ATOM 635 O O . THR A 1 80 ? 3.498 0.223 8.293 1.00 94.25 80 THR A O 1
ATOM 638 N N . LYS A 1 81 ? 4.871 0.263 10.073 1.00 92.94 81 LYS A N 1
ATOM 639 C CA . LYS A 1 81 ? 6.105 0.425 9.293 1.00 92.94 81 LYS A CA 1
ATOM 640 C C . LYS A 1 81 ? 6.310 -0.719 8.292 1.00 92.94 81 LYS A C 1
ATOM 642 O O . LYS A 1 81 ? 6.792 -0.493 7.186 1.00 92.94 81 LYS A O 1
ATOM 647 N N . GLU A 1 82 ? 5.924 -1.932 8.667 1.00 93.56 82 GLU A N 1
ATOM 648 C CA . GLU A 1 82 ? 6.044 -3.147 7.859 1.00 93.56 82 GLU A CA 1
ATOM 649 C C . GLU A 1 82 ? 4.978 -3.207 6.763 1.00 93.56 82 GLU A C 1
ATOM 651 O O . GLU A 1 82 ? 5.280 -3.615 5.646 1.00 93.56 82 GLU A O 1
ATOM 656 N N . ARG A 1 83 ? 3.741 -2.785 7.061 1.00 95.75 83 ARG A N 1
ATOM 657 C CA . ARG A 1 83 ? 2.641 -2.775 6.084 1.00 95.75 83 ARG A CA 1
ATOM 658 C C . ARG A 1 83 ? 2.747 -1.637 5.075 1.00 95.75 83 ARG A C 1
ATOM 660 O O . ARG A 1 83 ? 2.436 -1.855 3.905 1.00 95.75 83 ARG A O 1
ATOM 667 N N . LEU A 1 84 ? 3.167 -0.447 5.517 1.00 95.75 84 LEU A N 1
ATOM 668 C CA . LEU A 1 84 ? 3.409 0.698 4.637 1.00 95.75 84 LEU A CA 1
ATOM 669 C C . LEU A 1 84 ? 4.717 0.539 3.859 1.00 95.75 84 LEU A C 1
ATOM 671 O O . LEU A 1 84 ? 4.775 0.893 2.687 1.00 95.75 84 LEU A O 1
ATOM 675 N N . GLY A 1 85 ? 5.751 -0.040 4.469 1.00 94.56 85 GLY A N 1
ATOM 676 C CA . GLY A 1 85 ? 7.033 -0.241 3.805 1.00 94.56 85 GLY A CA 1
ATOM 677 C C . GLY A 1 85 ? 7.738 1.078 3.485 1.00 94.56 85 GLY A C 1
ATOM 678 O O . GLY A 1 85 ? 7.718 2.015 4.285 1.00 94.56 85 GLY A O 1
ATOM 679 N N . VAL A 1 86 ? 8.416 1.094 2.344 1.00 94.38 86 VAL A N 1
ATOM 680 C CA . VAL A 1 86 ? 9.051 2.263 1.728 1.00 94.38 86 VAL A CA 1
ATOM 681 C C . VAL A 1 86 ? 8.730 2.260 0.243 1.00 94.38 86 VAL A C 1
ATOM 683 O O . VAL A 1 86 ? 8.264 1.238 -0.262 1.00 94.38 86 VAL A O 1
ATOM 686 N N . TYR A 1 87 ? 9.034 3.344 -0.460 1.00 93.56 87 TYR A N 1
ATOM 687 C CA . TYR A 1 87 ? 8.954 3.337 -1.911 1.00 93.56 87 TYR A CA 1
ATOM 688 C C . TYR A 1 87 ? 9.930 2.317 -2.518 1.00 93.56 87 TYR A C 1
ATOM 690 O O . TYR A 1 87 ? 11.140 2.330 -2.256 1.00 93.56 87 TYR A O 1
ATOM 698 N N . ILE A 1 88 ? 9.397 1.419 -3.348 1.00 92.94 88 ILE A N 1
ATOM 699 C CA . ILE A 1 88 ? 10.167 0.433 -4.106 1.00 92.94 88 ILE A CA 1
ATOM 700 C C . ILE A 1 88 ? 9.705 0.509 -5.567 1.00 92.94 88 ILE A C 1
ATOM 702 O O . ILE A 1 88 ? 8.582 0.099 -5.851 1.00 92.94 88 ILE A O 1
ATOM 706 N N . PRO A 1 89 ? 10.564 0.907 -6.529 1.00 93.62 89 PRO A N 1
ATOM 707 C CA . PRO A 1 89 ? 10.166 1.027 -7.939 1.00 93.62 89 PRO A CA 1
ATOM 708 C C . PRO A 1 89 ? 9.523 -0.239 -8.524 1.00 93.62 89 PRO A C 1
ATOM 710 O O . PRO A 1 89 ? 8.622 -0.175 -9.350 1.00 93.62 89 PRO A O 1
ATOM 713 N N . ALA A 1 90 ? 9.951 -1.421 -8.065 1.00 94.38 90 ALA A N 1
ATOM 714 C CA . ALA A 1 90 ? 9.384 -2.690 -8.514 1.00 94.38 90 ALA A CA 1
ATOM 715 C C . A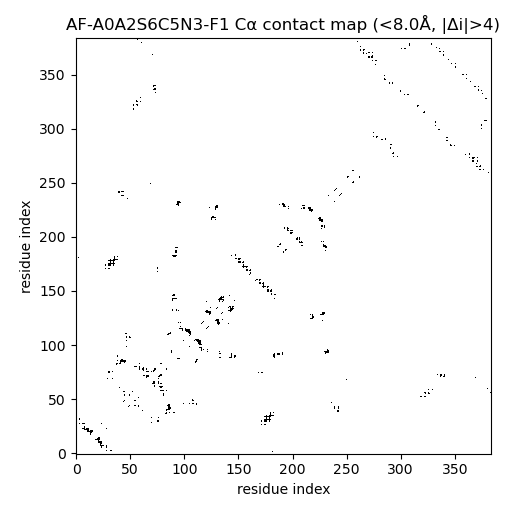LA A 1 90 ? 7.904 -2.877 -8.121 1.00 94.38 90 ALA A C 1
ATOM 717 O O . ALA A 1 90 ? 7.206 -3.609 -8.818 1.00 94.38 90 ALA A O 1
ATOM 718 N N . GLU A 1 91 ? 7.420 -2.243 -7.050 1.00 94.19 91 GLU A N 1
ATOM 719 C CA . GLU A 1 91 ? 6.003 -2.290 -6.656 1.00 94.19 91 GLU A CA 1
ATOM 720 C C . GLU A 1 91 ? 5.108 -1.497 -7.615 1.00 94.19 91 GLU A C 1
ATOM 722 O O . GLU A 1 91 ? 3.961 -1.888 -7.808 1.00 94.19 91 GLU A O 1
ATOM 727 N N . HIS A 1 92 ? 5.675 -0.490 -8.284 1.00 93.81 92 HIS A N 1
ATOM 728 C CA . HIS A 1 92 ? 4.988 0.447 -9.184 1.00 93.81 92 HIS A CA 1
ATOM 729 C C . HIS A 1 92 ? 5.346 0.261 -10.666 1.00 93.81 92 HIS A C 1
ATOM 731 O O . HIS A 1 92 ? 4.900 0.990 -11.546 1.00 93.81 92 HIS A O 1
ATOM 737 N N . VAL A 1 93 ? 6.202 -0.726 -10.957 1.00 95.12 93 VAL A N 1
ATOM 738 C CA . VAL A 1 93 ? 6.772 -0.963 -12.295 1.00 95.12 93 VAL A CA 1
ATOM 739 C C . VAL A 1 93 ? 7.547 0.255 -12.824 1.00 95.12 93 VAL A C 1
ATOM 741 O O . VAL A 1 93 ? 7.786 0.382 -14.023 1.00 95.12 93 VAL A O 1
ATOM 744 N N . ASP A 1 94 ? 8.002 1.135 -11.940 1.00 93.88 94 ASP A N 1
ATOM 745 C CA . ASP A 1 94 ? 8.683 2.362 -12.325 1.00 93.88 94 ASP A CA 1
ATOM 746 C C . ASP A 1 94 ? 10.064 2.076 -12.902 1.00 93.88 94 ASP A C 1
ATOM 748 O O . ASP A 1 94 ? 10.804 1.188 -12.463 1.00 93.88 94 ASP A O 1
ATOM 752 N N . ASN A 1 95 ? 10.444 2.883 -13.886 1.00 94.62 95 ASN A N 1
ATOM 753 C CA . ASN A 1 95 ? 11.789 2.904 -14.416 1.00 94.62 95 ASN A CA 1
ATOM 754 C C . ASN A 1 95 ? 12.734 3.444 -13.334 1.00 94.62 95 ASN A C 1
ATOM 756 O O . ASN A 1 95 ? 12.674 4.632 -13.013 1.00 94.62 95 ASN A O 1
ATOM 760 N N . PRO A 1 96 ? 13.660 2.629 -12.796 1.00 93.81 96 PRO A N 1
ATOM 761 C CA . PRO A 1 96 ? 14.488 3.059 -11.678 1.00 93.81 96 PRO A CA 1
ATOM 762 C C . PRO A 1 96 ? 15.597 4.032 -12.099 1.00 93.81 96 PRO A C 1
ATOM 764 O O . PRO A 1 96 ? 16.385 4.454 -11.259 1.00 93.81 96 PRO A O 1
ATOM 767 N N . ARG A 1 97 ? 15.727 4.362 -13.390 1.00 93.12 97 ARG A N 1
ATOM 768 C CA . ARG A 1 97 ? 16.804 5.212 -13.905 1.00 93.12 97 ARG A CA 1
ATOM 769 C C . ARG A 1 97 ? 16.913 6.523 -13.124 1.00 93.12 97 ARG A C 1
ATOM 771 O O . ARG A 1 97 ? 15.948 7.267 -13.025 1.00 93.12 97 ARG A O 1
ATOM 778 N N . GLY A 1 98 ? 18.118 6.827 -12.644 1.00 88.12 98 GLY A N 1
ATOM 779 C CA . GLY A 1 98 ? 18.392 8.069 -11.917 1.00 88.12 98 GLY A CA 1
ATOM 780 C C . GLY A 1 98 ? 17.832 8.124 -10.492 1.00 88.12 98 GLY A C 1
ATOM 781 O O . GLY A 1 98 ? 17.978 9.159 -9.849 1.00 88.12 98 GLY A O 1
ATOM 782 N N . TYR A 1 99 ? 17.241 7.039 -9.977 1.00 90.50 99 TYR A N 1
ATOM 783 C CA . TYR A 1 99 ? 16.724 6.989 -8.610 1.00 90.50 99 TYR A CA 1
ATOM 784 C C . TYR A 1 99 ? 17.782 7.418 -7.581 1.00 90.50 99 TYR A C 1
ATOM 786 O O . TYR A 1 99 ? 18.941 6.993 -7.657 1.00 90.50 99 TYR A O 1
ATOM 794 N N . ALA A 1 100 ? 17.372 8.262 -6.628 1.00 88.38 100 ALA A N 1
ATOM 795 C CA . ALA A 1 100 ? 18.230 8.859 -5.602 1.00 88.38 100 ALA A CA 1
ATOM 796 C C . ALA A 1 100 ? 19.462 9.608 -6.155 1.00 88.38 100 ALA A C 1
ATOM 798 O O . ALA A 1 100 ? 20.519 9.617 -5.519 1.00 88.38 100 ALA A O 1
ATOM 799 N N . ASP A 1 101 ? 19.361 10.187 -7.356 1.00 87.25 101 ASP A N 1
ATOM 800 C CA . ASP A 1 101 ? 20.475 10.815 -8.081 1.00 87.25 101 ASP A CA 1
ATOM 801 C C . ASP A 1 101 ? 21.667 9.857 -8.294 1.00 87.25 101 ASP A C 1
ATOM 803 O O . ASP A 1 101 ? 22.830 10.266 -8.314 1.00 87.25 101 ASP A O 1
ATOM 807 N N . GLY A 1 102 ? 21.391 8.549 -8.393 1.00 85.88 102 GLY A N 1
ATOM 808 C CA . GLY A 1 102 ? 22.400 7.492 -8.514 1.00 85.88 102 GLY A CA 1
ATOM 809 C C . GLY A 1 102 ? 23.126 7.138 -7.210 1.00 85.88 102 GLY A C 1
ATOM 810 O O . GLY A 1 102 ? 24.027 6.296 -7.224 1.00 85.88 102 GLY A O 1
ATOM 811 N N . GLN A 1 103 ? 22.753 7.749 -6.083 1.00 89.12 103 GLN A N 1
ATOM 812 C CA . GLN A 1 103 ? 23.313 7.431 -4.771 1.00 89.12 103 GLN A CA 1
ATOM 813 C C . GLN A 1 103 ? 22.665 6.177 -4.168 1.00 89.12 103 GLN A C 1
ATOM 815 O O . GLN A 1 103 ? 21.599 5.725 -4.582 1.00 89.12 103 GLN A O 1
ATOM 820 N N . ASP A 1 104 ? 23.305 5.606 -3.147 1.00 92.94 104 ASP A N 1
ATOM 821 C CA . ASP A 1 104 ? 22.719 4.494 -2.401 1.00 92.94 104 ASP A CA 1
ATOM 822 C C . ASP A 1 104 ? 21.637 5.015 -1.445 1.00 92.94 104 ASP A C 1
ATOM 824 O O . ASP A 1 104 ? 21.953 5.601 -0.409 1.00 92.94 104 ASP A O 1
ATOM 828 N N . ALA A 1 105 ? 20.359 4.817 -1.779 1.00 92.88 105 ALA A N 1
ATOM 829 C CA . ALA A 1 105 ? 19.240 5.300 -0.967 1.00 92.88 105 ALA A CA 1
ATOM 830 C C . ALA A 1 105 ? 19.163 4.635 0.418 1.00 92.88 105 ALA A C 1
ATOM 832 O O . ALA A 1 105 ? 18.578 5.201 1.343 1.00 92.88 105 ALA A O 1
ATOM 833 N N . ARG A 1 106 ? 19.817 3.478 0.600 1.00 93.62 106 ARG A N 1
ATOM 834 C CA . ARG A 1 106 ? 19.858 2.752 1.882 1.00 93.62 106 ARG A CA 1
ATOM 835 C C . ARG A 1 106 ? 20.540 3.525 3.002 1.00 93.62 106 ARG A C 1
ATOM 837 O O . ARG A 1 106 ? 20.375 3.179 4.168 1.00 93.62 106 ARG A O 1
ATOM 844 N N . GLN A 1 107 ? 21.300 4.565 2.658 1.00 90.75 107 GLN A N 1
ATOM 845 C CA . GLN A 1 107 ? 21.876 5.484 3.635 1.00 90.75 107 GLN A CA 1
ATOM 846 C C . GLN A 1 107 ? 20.807 6.310 4.374 1.00 90.75 107 GLN A C 1
ATOM 848 O O . GLN A 1 107 ? 21.067 6.753 5.490 1.00 90.75 107 GLN A O 1
ATOM 853 N N . TYR A 1 108 ? 19.631 6.516 3.764 1.00 86.75 108 TYR A N 1
ATOM 854 C CA . TYR A 1 108 ? 18.522 7.276 4.349 1.00 86.75 108 TYR A CA 1
ATOM 855 C C . TYR A 1 108 ? 17.528 6.362 5.082 1.00 86.75 108 TYR A C 1
ATOM 857 O O . TYR A 1 108 ? 17.153 6.649 6.215 1.00 86.75 108 TYR A O 1
ATOM 865 N N . ASP A 1 109 ? 17.156 5.227 4.481 1.00 89.56 109 ASP A N 1
ATOM 866 C CA . ASP A 1 109 ? 16.425 4.138 5.144 1.00 89.56 109 ASP A CA 1
ATOM 867 C C . ASP A 1 109 ? 16.907 2.792 4.572 1.00 89.56 109 ASP A C 1
ATOM 869 O O . ASP A 1 109 ? 16.868 2.608 3.354 1.00 89.56 109 ASP A O 1
ATOM 873 N N . PRO A 1 110 ? 17.343 1.825 5.405 1.00 92.38 110 PRO A N 1
ATOM 874 C CA . PRO A 1 110 ? 17.944 0.570 4.941 1.00 92.38 110 PRO A CA 1
ATOM 875 C C . PRO A 1 110 ? 17.008 -0.316 4.105 1.00 92.38 110 PRO A C 1
ATOM 877 O O . PRO A 1 110 ? 17.481 -1.267 3.482 1.00 92.38 110 PRO A O 1
ATOM 880 N N . ARG A 1 111 ? 15.697 -0.042 4.110 1.00 93.06 111 ARG A N 1
ATOM 881 C CA . ARG A 1 111 ? 14.691 -0.758 3.315 1.00 93.06 111 ARG A CA 1
ATOM 882 C C . ARG A 1 111 ? 14.593 -0.239 1.878 1.00 93.06 111 ARG A C 1
ATOM 884 O O . ARG A 1 111 ? 14.062 -0.954 1.034 1.00 93.06 111 ARG A O 1
ATOM 891 N N . LEU A 1 112 ? 15.083 0.974 1.597 1.00 93.56 112 LEU A N 1
ATOM 892 C CA . LEU A 1 112 ? 15.095 1.542 0.244 1.00 93.56 112 LEU A CA 1
ATOM 893 C C . LEU A 1 112 ? 16.035 0.743 -0.670 1.00 93.56 112 LEU A C 1
ATOM 895 O O . LEU A 1 112 ? 16.897 -0.014 -0.216 1.00 93.56 112 LEU A O 1
ATOM 899 N N . ARG A 1 113 ? 15.887 0.899 -1.990 1.00 92.56 113 ARG A N 1
ATOM 900 C CA . ARG A 1 113 ? 16.742 0.169 -2.937 1.00 92.56 113 ARG A CA 1
ATOM 901 C C . ARG A 1 113 ? 18.183 0.692 -2.956 1.00 92.56 113 ARG A C 1
ATOM 903 O O . ARG A 1 113 ? 18.450 1.861 -2.701 1.00 92.56 113 ARG A O 1
ATOM 910 N N . GLY A 1 114 ? 19.113 -0.187 -3.325 1.00 92.50 114 GLY A N 1
ATOM 911 C CA . GLY A 1 114 ? 20.485 0.206 -3.646 1.00 92.50 114 GLY A CA 1
ATOM 912 C C . GLY A 1 114 ? 20.611 0.871 -5.028 1.00 92.50 114 GLY A C 1
ATOM 913 O O . GLY A 1 114 ? 19.607 1.014 -5.741 1.00 92.50 114 GLY A O 1
ATOM 914 N N . PRO A 1 115 ? 21.847 1.221 -5.432 1.00 92.25 115 PRO A N 1
ATOM 915 C CA . PRO A 1 115 ? 22.133 1.815 -6.736 1.00 92.25 115 PRO A CA 1
ATOM 916 C C . PRO A 1 115 ? 21.607 0.978 -7.906 1.00 92.25 115 PRO A C 1
ATOM 918 O O . PRO A 1 115 ? 21.426 -0.237 -7.795 1.00 92.25 115 PRO A O 1
ATOM 921 N N . VAL A 1 116 ? 21.363 1.640 -9.033 1.00 93.25 116 VAL A N 1
ATOM 922 C CA . VAL A 1 116 ? 20.826 1.014 -10.247 1.00 93.25 116 VAL A CA 1
ATOM 923 C C . VAL A 1 116 ? 21.963 0.571 -11.155 1.00 93.25 116 VAL A C 1
ATOM 925 O O . VAL A 1 116 ? 22.769 1.393 -11.589 1.00 93.25 116 VAL A O 1
ATOM 928 N N . ASP A 1 117 ? 22.014 -0.716 -11.495 1.00 93.69 117 ASP A N 1
ATOM 929 C CA . ASP A 1 117 ? 22.862 -1.186 -12.592 1.00 93.69 117 ASP A CA 1
ATOM 930 C C . ASP A 1 117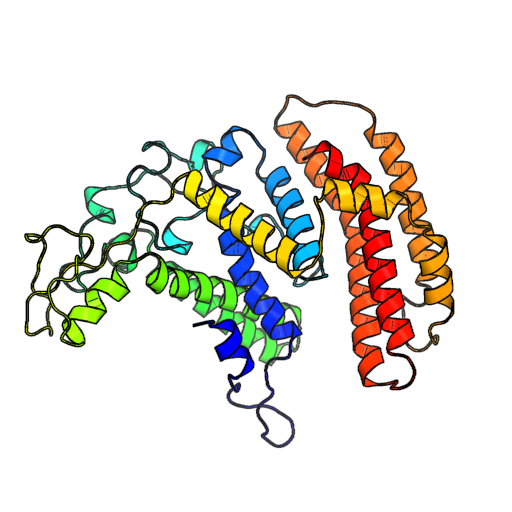 ? 22.141 -0.881 -13.906 1.00 93.69 117 ASP A C 1
ATOM 932 O O . ASP A 1 117 ? 21.381 -1.700 -14.422 1.00 93.69 117 ASP A O 1
ATOM 936 N N . GLU A 1 118 ? 22.344 0.326 -14.441 1.00 93.81 118 GLU A N 1
ATOM 937 C CA . GLU A 1 118 ? 21.598 0.793 -15.612 1.00 93.81 118 GLU A CA 1
ATOM 938 C C . GLU A 1 118 ? 21.721 -0.155 -16.808 1.00 93.81 118 GLU A C 1
ATOM 940 O O . GLU A 1 118 ? 20.744 -0.421 -17.511 1.00 93.81 118 GLU A O 1
ATOM 945 N N . ARG A 1 119 ? 22.916 -0.710 -17.036 1.00 94.38 119 ARG A N 1
ATOM 946 C CA . ARG A 1 119 ? 23.144 -1.617 -18.160 1.00 94.38 119 ARG A CA 1
ATOM 947 C C . ARG A 1 119 ? 22.346 -2.901 -17.979 1.00 94.38 119 ARG A C 1
ATOM 949 O O . ARG A 1 119 ? 21.773 -3.393 -18.950 1.00 94.38 119 ARG A O 1
ATOM 956 N N . ARG A 1 120 ? 22.322 -3.466 -16.776 1.00 95.50 120 ARG A N 1
ATOM 957 C CA . ARG A 1 120 ? 21.633 -4.729 -16.501 1.00 95.50 120 ARG A CA 1
ATOM 958 C C . ARG A 1 120 ? 20.127 -4.543 -16.354 1.00 95.50 120 ARG A C 1
ATOM 960 O O . ARG A 1 120 ? 19.375 -5.263 -17.001 1.00 95.50 120 ARG A O 1
ATOM 967 N N . GLU A 1 121 ? 19.690 -3.587 -15.543 1.00 96.19 121 GLU A N 1
ATOM 968 C CA . GLU A 1 121 ? 18.286 -3.373 -15.180 1.00 96.19 121 GLU A CA 1
ATOM 969 C C . GLU A 1 121 ? 17.483 -2.696 -16.299 1.00 96.19 121 GLU A C 1
ATOM 971 O O . GLU A 1 121 ? 16.340 -3.081 -16.539 1.00 96.19 121 GLU A O 1
ATOM 976 N N . LEU A 1 122 ? 18.063 -1.728 -17.025 1.00 95.88 122 LEU A N 1
ATOM 977 C CA . LEU A 1 122 ? 17.338 -0.938 -18.036 1.00 95.88 122 LEU A CA 1
ATOM 978 C C . LEU A 1 122 ? 17.434 -1.511 -19.456 1.00 95.88 122 LEU A C 1
ATOM 980 O O . LEU A 1 122 ? 16.837 -0.958 -20.388 1.00 95.88 122 LEU A O 1
ATOM 984 N N . SER A 1 123 ? 18.186 -2.595 -19.650 1.00 96.19 123 SER A N 1
ATOM 985 C CA . SER A 1 123 ? 18.207 -3.315 -20.925 1.00 96.19 123 SER A CA 1
ATOM 986 C C . SER A 1 123 ? 16.857 -3.969 -21.209 1.00 96.19 123 SER A C 1
ATOM 988 O O . SER A 1 123 ? 16.092 -4.284 -20.300 1.00 96.19 123 SER A O 1
ATOM 990 N N . VAL A 1 124 ? 16.562 -4.163 -22.491 1.00 96.06 124 VAL A N 1
ATOM 991 C CA . VAL A 1 124 ? 15.366 -4.885 -22.932 1.00 96.06 124 VAL A CA 1
ATOM 992 C C . VAL A 1 124 ? 15.683 -6.377 -22.991 1.00 96.06 124 VAL A C 1
ATOM 994 O O . VAL A 1 124 ? 16.701 -6.763 -23.569 1.00 96.06 124 VAL A O 1
ATOM 997 N N . ASP A 1 125 ? 14.818 -7.212 -22.421 1.00 95.69 125 ASP A N 1
ATOM 998 C CA . ASP A 1 125 ? 14.905 -8.662 -22.569 1.00 95.69 125 ASP A CA 1
ATOM 999 C C . ASP A 1 125 ? 14.492 -9.052 -24.003 1.00 95.69 125 ASP A C 1
ATOM 1001 O O . ASP A 1 125 ? 13.333 -8.856 -24.382 1.00 95.69 125 ASP A O 1
ATOM 1005 N N . PRO A 1 126 ? 15.387 -9.640 -24.823 1.00 93.38 126 PRO A N 1
ATOM 1006 C CA . PRO A 1 126 ? 15.067 -10.028 -26.197 1.00 93.38 126 PRO A CA 1
ATOM 1007 C C . PRO A 1 126 ? 13.976 -11.101 -26.305 1.00 93.38 126 PRO A C 1
ATOM 1009 O O . PRO A 1 126 ? 13.408 -11.290 -27.380 1.00 93.38 126 PRO A O 1
ATOM 1012 N N . ARG A 1 127 ? 13.681 -11.817 -25.214 1.00 92.69 127 ARG A N 1
ATOM 1013 C CA . ARG A 1 127 ? 12.671 -12.882 -25.184 1.00 92.69 127 ARG A CA 1
ATOM 1014 C C . ARG A 1 127 ? 11.257 -12.347 -25.023 1.00 92.69 127 ARG A C 1
ATOM 1016 O O . ARG A 1 127 ? 10.326 -12.992 -25.490 1.00 92.69 127 ARG A O 1
ATOM 1023 N N . THR A 1 128 ? 11.097 -11.215 -24.341 1.00 92.75 128 THR A N 1
ATOM 1024 C CA . THR A 1 128 ? 9.783 -10.683 -23.951 1.00 92.75 128 THR A CA 1
ATOM 1025 C C . THR A 1 128 ? 9.518 -9.282 -24.485 1.00 92.75 128 THR A C 1
ATOM 1027 O O . THR A 1 128 ? 8.366 -8.868 -24.530 1.00 92.75 128 THR A O 1
ATOM 1030 N N . GLY A 1 129 ? 10.559 -8.543 -24.885 1.00 94.31 129 GLY A N 1
ATOM 1031 C CA . GLY A 1 129 ? 10.448 -7.138 -25.281 1.00 94.31 129 GLY A CA 1
ATOM 1032 C C . GLY A 1 129 ? 10.231 -6.182 -24.113 1.00 94.31 129 GLY A C 1
ATOM 1033 O O . GLY A 1 129 ? 10.099 -4.984 -24.331 1.00 94.31 129 GLY A O 1
ATOM 1034 N N . MET A 1 130 ? 10.202 -6.676 -22.876 1.00 95.88 130 MET A N 1
ATOM 1035 C CA . MET A 1 130 ? 10.060 -5.845 -21.685 1.00 95.88 130 MET A CA 1
ATOM 1036 C C . MET A 1 130 ? 11.425 -5.379 -21.184 1.00 95.88 130 MET A C 1
ATOM 1038 O O . MET A 1 130 ? 12.437 -6.066 -21.354 1.00 95.88 130 MET A O 1
ATOM 1042 N N . LYS A 1 131 ? 11.462 -4.228 -20.509 1.00 96.75 131 LYS A N 1
ATOM 1043 C CA . LYS A 1 131 ? 12.614 -3.857 -19.682 1.00 96.75 131 LYS A CA 1
ATOM 1044 C C . LYS A 1 131 ? 12.898 -4.938 -18.638 1.00 96.75 131 LYS A C 1
ATOM 1046 O O . LYS A 1 131 ? 11.985 -5.526 -18.060 1.00 96.75 131 LYS A O 1
ATOM 1051 N N . ASN A 1 132 ? 14.178 -5.183 -18.383 1.00 97.62 132 ASN A N 1
ATOM 1052 C CA . ASN A 1 132 ? 14.634 -6.240 -17.489 1.00 97.62 132 ASN A CA 1
ATOM 1053 C C . ASN A 1 132 ? 14.060 -6.107 -16.066 1.00 97.62 132 ASN A C 1
ATOM 1055 O O . ASN A 1 132 ? 13.633 -7.115 -15.505 1.00 97.62 132 ASN A O 1
ATOM 1059 N N . TYR A 1 133 ? 13.971 -4.886 -15.520 1.00 96.75 133 TYR A N 1
ATOM 1060 C CA . TYR A 1 133 ? 13.371 -4.627 -14.200 1.00 96.75 133 TYR A CA 1
ATOM 1061 C C . TYR A 1 133 ? 11.872 -4.976 -14.103 1.00 96.75 133 TYR A C 1
ATOM 1063 O O . TYR A 1 133 ? 11.353 -5.114 -12.999 1.00 96.75 133 TYR A O 1
ATOM 1071 N N . ILE A 1 134 ? 11.164 -5.164 -15.222 1.00 97.56 134 ILE A N 1
ATOM 1072 C CA . ILE A 1 134 ? 9.739 -5.524 -15.210 1.00 97.56 134 ILE A CA 1
ATOM 1073 C C . ILE A 1 134 ? 9.587 -7.024 -14.937 1.00 97.56 134 ILE A C 1
ATOM 1075 O O . ILE A 1 134 ? 8.949 -7.428 -13.963 1.00 97.56 134 ILE A O 1
ATOM 1079 N N . ALA A 1 135 ? 10.186 -7.864 -15.792 1.00 95.88 135 ALA A N 1
ATOM 1080 C CA . ALA A 1 135 ? 9.851 -9.289 -15.850 1.00 95.88 135 ALA A CA 1
ATOM 1081 C C . ALA A 1 135 ? 11.032 -10.271 -15.968 1.00 95.88 135 ALA A C 1
ATOM 1083 O O . ALA A 1 135 ? 10.811 -11.482 -16.003 1.00 95.88 135 ALA A O 1
ATOM 1084 N N . ASN A 1 136 ? 12.283 -9.803 -16.047 1.00 96.44 136 ASN A N 1
ATOM 1085 C CA . ASN A 1 136 ? 13.421 -10.705 -16.241 1.00 96.44 136 ASN A CA 1
ATOM 1086 C C . ASN A 1 136 ? 13.941 -11.258 -14.906 1.00 96.44 136 ASN A C 1
ATOM 1088 O O . ASN A 1 136 ? 14.894 -10.746 -14.317 1.00 96.44 136 ASN A O 1
ATOM 1092 N N . GLU A 1 137 ? 13.316 -12.332 -14.425 1.00 95.00 137 GLU A N 1
ATOM 1093 C CA . GLU A 1 137 ? 13.666 -12.942 -13.138 1.00 95.00 137 GLU A CA 1
ATOM 1094 C C . GLU A 1 137 ? 14.999 -13.730 -13.143 1.00 95.00 137 GLU A C 1
ATOM 1096 O O . GLU A 1 137 ? 15.459 -14.135 -12.073 1.00 95.00 137 GLU A O 1
ATOM 1101 N N . ASP A 1 138 ? 15.620 -13.959 -14.307 1.00 94.75 138 ASP A N 1
ATOM 1102 C CA . ASP A 1 138 ? 16.776 -14.864 -14.469 1.00 94.75 138 ASP A CA 1
ATOM 1103 C C . ASP A 1 138 ? 18.129 -14.180 -14.241 1.00 94.75 138 ASP A C 1
ATOM 1105 O O . ASP A 1 138 ? 19.168 -14.831 -14.126 1.00 94.75 138 ASP A O 1
ATOM 1109 N N . ILE A 1 139 ? 18.139 -12.850 -14.184 1.00 93.69 139 ILE A N 1
ATOM 1110 C CA . ILE A 1 139 ? 19.369 -12.059 -14.139 1.00 93.69 139 ILE A CA 1
ATOM 1111 C C . ILE A 1 139 ? 19.673 -11.525 -12.741 1.00 93.69 139 ILE A C 1
ATOM 1113 O O . ILE A 1 139 ? 20.483 -10.615 -12.628 1.00 93.69 139 ILE A O 1
ATOM 1117 N N . GLY A 1 140 ? 19.075 -12.067 -11.679 1.00 91.50 140 GLY A N 1
ATOM 1118 C CA . GLY A 1 140 ? 19.455 -11.753 -10.295 1.00 91.50 140 GLY A CA 1
ATOM 1119 C C . GLY A 1 140 ? 19.259 -10.288 -9.886 1.00 91.50 140 GLY A C 1
ATOM 1120 O O . GLY A 1 140 ? 20.058 -9.770 -9.111 1.00 91.50 140 GLY A O 1
ATOM 1121 N N . ILE A 1 141 ? 18.231 -9.626 -10.422 1.00 93.38 141 ILE A N 1
ATOM 1122 C CA . ILE A 1 141 ? 17.797 -8.283 -10.008 1.00 93.38 141 ILE A CA 1
ATOM 1123 C C . ILE A 1 141 ? 16.403 -8.356 -9.375 1.00 93.38 141 ILE A C 1
ATOM 1125 O O . ILE A 1 141 ? 15.672 -9.331 -9.576 1.00 93.38 141 ILE A O 1
ATOM 1129 N N . ALA A 1 142 ? 16.019 -7.318 -8.633 1.00 91.69 142 ALA A N 1
ATOM 1130 C CA . ALA A 1 142 ? 14.626 -7.143 -8.236 1.00 91.69 142 ALA A CA 1
ATOM 1131 C C . ALA A 1 142 ? 13.775 -6.861 -9.484 1.00 91.69 142 ALA A C 1
ATOM 1133 O O . ALA A 1 142 ? 14.166 -6.055 -10.326 1.00 91.69 142 ALA A O 1
ATOM 1134 N N . THR A 1 143 ? 12.627 -7.530 -9.606 1.00 96.62 143 THR A N 1
ATOM 1135 C CA . THR A 1 143 ? 11.675 -7.281 -10.695 1.00 96.62 143 THR A CA 1
ATOM 1136 C C . THR A 1 143 ? 10.250 -7.219 -10.174 1.00 96.62 143 THR A C 1
ATOM 1138 O O . THR A 1 143 ? 9.918 -7.912 -9.206 1.00 96.62 143 THR A O 1
ATOM 1141 N N . SER A 1 144 ? 9.403 -6.437 -10.842 1.00 96.88 144 SER A N 1
ATOM 1142 C CA . SER A 1 144 ? 7.972 -6.337 -10.530 1.00 96.88 144 SER A CA 1
ATOM 1143 C C . SER A 1 144 ? 7.275 -7.696 -10.606 1.00 96.88 144 SER A C 1
ATOM 1145 O O . SER A 1 144 ? 6.534 -8.069 -9.700 1.00 96.88 144 SER A O 1
ATOM 1147 N N . SER A 1 145 ? 7.587 -8.501 -11.628 1.00 96.44 145 SER A N 1
ATOM 1148 C CA . SER A 1 145 ? 7.026 -9.852 -11.779 1.00 96.44 145 SER A CA 1
ATOM 1149 C C . SER A 1 145 ? 7.348 -10.773 -10.595 1.00 96.44 145 SER A C 1
ATOM 1151 O O . SER A 1 145 ? 6.443 -11.417 -10.058 1.00 96.44 145 SER A O 1
ATOM 1153 N N . ARG A 1 146 ? 8.608 -10.787 -10.131 1.00 96.50 146 ARG A N 1
ATOM 1154 C CA . ARG A 1 146 ? 9.039 -11.601 -8.989 1.00 96.50 146 ARG A CA 1
ATOM 1155 C C . ARG A 1 146 ? 8.362 -11.139 -7.709 1.00 96.50 146 ARG A C 1
ATOM 1157 O O . ARG A 1 146 ? 7.925 -11.976 -6.922 1.00 96.50 146 ARG A O 1
ATOM 1164 N N . LEU A 1 147 ? 8.288 -9.825 -7.508 1.00 95.81 147 LEU A N 1
ATOM 1165 C CA . LEU A 1 147 ? 7.635 -9.218 -6.355 1.00 95.81 147 LEU A CA 1
ATOM 1166 C C . LEU A 1 147 ? 6.152 -9.603 -6.310 1.00 95.81 147 LEU A C 1
ATOM 1168 O O . LEU A 1 147 ? 5.710 -10.204 -5.332 1.00 95.81 147 LEU A O 1
ATOM 1172 N N . CYS A 1 148 ? 5.413 -9.364 -7.396 1.00 96.31 148 CYS A N 1
ATOM 1173 C CA . CYS A 1 148 ? 3.991 -9.691 -7.495 1.00 96.31 148 CYS A CA 1
ATOM 1174 C C . CYS A 1 148 ? 3.746 -11.194 -7.273 1.00 96.31 148 CYS A C 1
ATOM 1176 O O . CYS A 1 148 ? 2.876 -11.588 -6.494 1.00 96.31 148 CYS A O 1
ATOM 1178 N N . LYS A 1 149 ? 4.576 -12.054 -7.878 1.00 96.88 149 LYS A N 1
ATOM 1179 C CA . LYS A 1 149 ? 4.517 -13.509 -7.696 1.00 96.88 149 LYS A CA 1
ATOM 1180 C C . LYS A 1 149 ? 4.692 -13.927 -6.237 1.00 96.88 149 LYS A C 1
ATOM 1182 O O . LYS A 1 149 ? 3.913 -14.752 -5.764 1.00 96.88 149 LYS A O 1
ATOM 1187 N N . ASN A 1 150 ? 5.682 -13.378 -5.535 1.00 97.69 150 ASN A N 1
ATOM 1188 C CA . ASN A 1 150 ? 5.927 -13.701 -4.129 1.00 97.69 150 ASN A CA 1
ATOM 1189 C C . ASN A 1 150 ? 4.748 -13.255 -3.245 1.00 97.69 150 ASN A C 1
ATOM 1191 O O . ASN A 1 150 ? 4.238 -14.048 -2.459 1.00 97.69 150 ASN A O 1
ATOM 1195 N N . ILE A 1 151 ? 4.244 -12.032 -3.444 1.00 97.62 151 ILE A N 1
ATOM 1196 C CA . ILE A 1 151 ? 3.104 -11.495 -2.682 1.00 97.62 151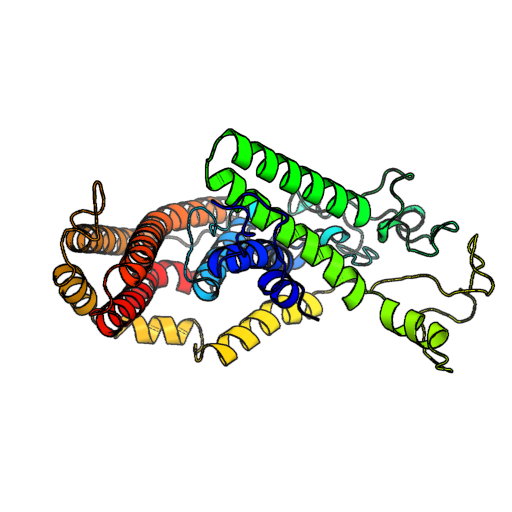 ILE A CA 1
ATOM 1197 C C . ILE A 1 151 ? 1.843 -12.342 -2.899 1.00 97.62 151 ILE A C 1
ATOM 1199 O O . ILE A 1 151 ? 1.145 -12.680 -1.943 1.00 97.62 151 ILE A O 1
ATOM 1203 N N . LEU A 1 152 ? 1.563 -12.749 -4.142 1.00 97.75 152 LEU A N 1
ATOM 1204 C CA . LEU A 1 152 ? 0.436 -13.634 -4.446 1.00 97.75 152 LEU A CA 1
ATOM 1205 C C . LEU A 1 152 ? 0.601 -15.017 -3.804 1.00 97.75 152 LEU A C 1
ATOM 1207 O O . LEU A 1 152 ? -0.380 -15.595 -3.332 1.00 97.75 152 LEU A O 1
ATOM 1211 N N . GLN A 1 153 ? 1.820 -15.560 -3.763 1.00 98.50 153 GLN A N 1
ATOM 1212 C CA . GLN A 1 153 ? 2.097 -16.823 -3.074 1.00 98.50 153 GLN A CA 1
ATOM 1213 C C . GLN A 1 153 ? 1.821 -16.716 -1.569 1.00 98.50 153 GLN A C 1
ATOM 1215 O O . GLN A 1 153 ? 1.158 -17.600 -1.017 1.00 98.50 153 GLN A O 1
ATOM 1220 N N . ASP A 1 154 ? 2.247 -15.626 -0.932 1.00 98.19 154 ASP A N 1
ATOM 1221 C CA . ASP A 1 154 ? 2.008 -15.371 0.490 1.00 98.19 154 ASP A CA 1
ATOM 1222 C C . ASP A 1 154 ? 0.515 -15.170 0.792 1.00 98.19 154 ASP A C 1
ATOM 1224 O O . ASP A 1 154 ? -0.018 -15.776 1.728 1.00 98.19 154 ASP A O 1
ATOM 1228 N N . ALA A 1 155 ? -0.197 -14.414 -0.053 1.00 97.81 155 ALA A N 1
ATOM 1229 C CA . ALA A 1 155 ? -1.648 -14.248 0.036 1.00 97.81 155 ALA A CA 1
ATOM 1230 C C . ALA A 1 155 ? -2.382 -15.600 -0.054 1.00 97.81 155 ALA A C 1
ATOM 1232 O O . ALA A 1 155 ? -3.269 -15.900 0.753 1.00 97.81 155 ALA A O 1
ATOM 1233 N N . ILE A 1 156 ? -1.987 -16.462 -1.001 1.00 97.56 156 ILE A N 1
ATOM 1234 C CA . ILE A 1 156 ? -2.555 -17.808 -1.164 1.00 97.56 156 ILE A CA 1
ATOM 1235 C C . ILE A 1 156 ? -2.263 -18.680 0.061 1.00 97.56 156 ILE A C 1
ATOM 1237 O O . ILE A 1 156 ? -3.150 -19.407 0.522 1.00 97.56 156 ILE A O 1
ATOM 1241 N N . GLU A 1 157 ? -1.044 -18.640 0.598 1.00 98.19 157 GLU A N 1
ATOM 1242 C CA . GLU A 1 157 ? -0.674 -19.427 1.775 1.00 98.19 157 GLU A CA 1
ATOM 1243 C C . GLU A 1 157 ? -1.459 -18.986 3.016 1.00 98.19 157 GLU A C 1
ATOM 1245 O O . GLU A 1 157 ? -1.999 -19.835 3.732 1.00 98.19 157 GLU A O 1
ATOM 1250 N N . LEU A 1 158 ? -1.623 -17.681 3.237 1.00 97.81 158 LEU A N 1
ATOM 1251 C CA . LEU A 1 158 ? -2.462 -17.153 4.313 1.00 97.81 158 LEU A CA 1
ATOM 1252 C C . LEU A 1 158 ? -3.936 -17.535 4.135 1.00 97.81 158 LEU A C 1
ATOM 1254 O O . LEU A 1 158 ? -4.557 -18.021 5.083 1.00 97.81 158 LEU A O 1
ATOM 1258 N N . GLY A 1 159 ? -4.475 -17.460 2.916 1.00 95.06 159 GLY A N 1
ATOM 1259 C CA . GLY A 1 159 ? -5.828 -17.941 2.617 1.00 95.06 159 GLY A CA 1
ATOM 1260 C C . GLY A 1 159 ? -6.003 -19.440 2.905 1.00 95.06 159 GLY A C 1
ATOM 1261 O O . GLY A 1 159 ? -7.013 -19.875 3.470 1.00 95.06 159 GLY A O 1
ATOM 1262 N N . ARG A 1 160 ? -4.990 -20.261 2.600 1.00 95.81 160 ARG A N 1
ATOM 1263 C CA . ARG A 1 160 ? -4.976 -21.695 2.944 1.00 95.81 160 ARG A CA 1
ATOM 1264 C C . ARG A 1 160 ? -4.878 -21.926 4.451 1.00 95.81 160 ARG A C 1
ATOM 1266 O O . ARG A 1 160 ? -5.520 -22.850 4.955 1.00 95.81 160 ARG A O 1
ATOM 1273 N N . ARG A 1 161 ? -4.099 -21.119 5.175 1.00 95.50 161 ARG A N 1
ATOM 1274 C CA . ARG A 1 161 ? -4.018 -21.164 6.644 1.00 95.50 161 ARG A CA 1
ATOM 1275 C C . ARG A 1 161 ? -5.345 -20.793 7.278 1.00 95.50 161 ARG A C 1
ATOM 1277 O O . ARG A 1 161 ? -5.788 -21.525 8.158 1.00 95.50 161 ARG A O 1
ATOM 1284 N N . TYR A 1 162 ? -6.012 -19.749 6.790 1.00 95.00 162 TYR A N 1
ATOM 1285 C CA . TYR A 1 162 ? -7.356 -19.381 7.228 1.00 95.00 162 TYR A CA 1
ATOM 1286 C C . TYR A 1 162 ? -8.331 -20.553 7.108 1.00 95.00 162 TYR A C 1
ATOM 1288 O O . TYR A 1 162 ? -8.987 -20.896 8.087 1.00 95.00 162 TYR A O 1
ATOM 1296 N N . LYS A 1 163 ? -8.349 -21.252 5.964 1.00 91.75 163 LYS A N 1
ATOM 1297 C CA . LYS A 1 163 ? -9.211 -22.432 5.768 1.00 91.75 163 LYS A CA 1
ATOM 1298 C C . LYS A 1 163 ? -8.995 -23.527 6.824 1.00 91.75 163 LYS A C 1
ATOM 1300 O O . LYS A 1 163 ? -9.922 -24.273 7.121 1.00 91.75 163 LYS A O 1
ATOM 1305 N N . ARG A 1 164 ? -7.780 -23.648 7.372 1.00 93.06 164 ARG A N 1
ATOM 1306 C CA . ARG A 1 164 ? -7.442 -24.634 8.413 1.00 93.06 164 ARG A CA 1
ATOM 1307 C C . ARG A 1 164 ? -7.707 -24.122 9.827 1.00 93.06 164 ARG A C 1
ATOM 1309 O O . ARG A 1 164 ? -8.131 -24.898 10.673 1.00 93.06 164 ARG A O 1
ATOM 1316 N N . SER A 1 165 ? -7.408 -22.853 10.099 1.00 93.50 165 SER A N 1
ATOM 1317 C CA . SER A 1 165 ? -7.423 -22.297 11.456 1.00 93.50 165 SER A CA 1
ATOM 1318 C C . SER A 1 165 ? -8.706 -21.550 11.809 1.00 93.50 165 SER A C 1
ATOM 1320 O O . SER A 1 165 ? -8.935 -21.298 12.986 1.00 93.50 165 SER A O 1
ATOM 1322 N N . ASN A 1 166 ? -9.486 -21.136 10.807 1.00 90.25 166 ASN A N 1
ATOM 1323 C CA . ASN A 1 166 ? -10.634 -20.237 10.933 1.00 90.25 166 ASN A CA 1
ATOM 1324 C C . ASN A 1 166 ? -10.312 -18.963 11.747 1.00 90.25 166 ASN A C 1
ATOM 1326 O O . ASN A 1 166 ? -11.140 -18.480 12.514 1.00 90.25 166 ASN A O 1
ATOM 1330 N N . LYS A 1 167 ? -9.072 -18.462 11.617 1.00 92.94 167 LYS A N 1
ATOM 1331 C CA . LYS A 1 167 ? -8.596 -17.231 12.269 1.00 92.94 167 LYS A CA 1
ATOM 1332 C C . LYS A 1 167 ? -8.676 -16.081 11.281 1.00 92.94 167 LYS A C 1
ATOM 1334 O O . LYS A 1 167 ? -7.936 -16.097 10.297 1.00 92.94 167 LYS A O 1
ATOM 1339 N N . ASP A 1 168 ? -9.536 -15.115 11.557 1.00 92.12 168 ASP A N 1
ATOM 1340 C CA . ASP A 1 168 ? -9.831 -14.028 10.626 1.00 92.12 168 ASP A CA 1
ATOM 1341 C C . ASP A 1 168 ? -8.598 -13.177 10.275 1.00 92.12 168 ASP A C 1
ATOM 1343 O O . ASP A 1 168 ? -8.476 -12.767 9.126 1.00 92.12 168 ASP A O 1
ATOM 1347 N N . ASP A 1 169 ? -7.613 -13.041 11.169 1.00 94.00 169 ASP A N 1
ATOM 1348 C CA . ASP A 1 169 ? -6.350 -12.335 10.885 1.00 94.00 169 ASP A CA 1
ATOM 1349 C C . ASP A 1 169 ? -5.630 -12.879 9.640 1.00 94.00 169 ASP A C 1
ATOM 1351 O O . ASP A 1 169 ? -5.129 -12.116 8.818 1.00 94.00 169 ASP A O 1
ATOM 1355 N N . HIS A 1 170 ? -5.622 -14.207 9.449 1.00 95.62 170 HIS A N 1
ATOM 1356 C CA . HIS A 1 170 ? -5.035 -14.817 8.252 1.00 95.62 170 HIS A CA 1
ATOM 1357 C C . HIS A 1 170 ? -5.826 -14.461 6.989 1.00 95.62 170 HIS A C 1
ATOM 1359 O O . HIS A 1 170 ? -5.244 -14.305 5.920 1.00 95.62 170 HIS A O 1
ATOM 1365 N N . TYR A 1 171 ? -7.151 -14.366 7.095 1.00 95.50 171 TYR A N 1
ATOM 1366 C CA . TYR A 1 171 ? -8.006 -13.998 5.972 1.00 95.50 171 TYR A CA 1
ATOM 1367 C C . TYR A 1 171 ? -7.837 -12.524 5.608 1.00 95.50 171 TYR A C 1
ATOM 1369 O O . TYR A 1 171 ? -7.683 -12.195 4.435 1.00 95.50 171 TYR A O 1
ATOM 1377 N N . PHE A 1 172 ? -7.813 -11.646 6.608 1.00 95.56 172 PHE A N 1
ATOM 1378 C CA . PHE A 1 172 ? -7.666 -10.210 6.412 1.00 95.56 172 PHE A CA 1
ATOM 1379 C C . PHE A 1 172 ? -6.301 -9.860 5.821 1.00 95.56 172 PHE A C 1
ATOM 1381 O O . PHE A 1 172 ? -6.233 -9.117 4.845 1.00 95.56 172 PHE A O 1
ATOM 1388 N N . GLU A 1 173 ? -5.228 -10.469 6.330 1.00 97.38 173 GLU A N 1
ATOM 1389 C CA . GLU A 1 173 ? -3.887 -10.260 5.786 1.00 97.38 173 GLU A CA 1
ATOM 1390 C C . GLU A 1 173 ? -3.747 -10.830 4.364 1.00 97.38 173 GLU A C 1
ATOM 1392 O O . GLU A 1 173 ? -3.105 -10.214 3.516 1.00 97.38 173 GLU A O 1
ATOM 1397 N N . ALA A 1 174 ? -4.408 -11.954 4.053 1.00 97.56 174 ALA A N 1
ATOM 1398 C CA . ALA A 1 174 ? -4.453 -12.477 2.686 1.00 97.56 174 ALA A CA 1
ATOM 1399 C C . ALA A 1 174 ? -5.124 -11.498 1.707 1.00 97.56 174 ALA A C 1
ATOM 1401 O O . ALA A 1 174 ? -4.643 -11.334 0.586 1.00 97.56 174 ALA A O 1
ATOM 1402 N N . LEU A 1 175 ? -6.215 -10.838 2.119 1.00 96.50 175 LEU A N 1
ATOM 1403 C CA . LEU A 1 175 ? -6.883 -9.817 1.305 1.00 96.50 175 LEU A CA 1
ATOM 1404 C C . LEU A 1 175 ? -6.000 -8.585 1.105 1.00 96.50 175 LEU A C 1
ATOM 1406 O O . LEU A 1 175 ? -5.895 -8.106 -0.021 1.00 96.50 175 LEU A O 1
ATOM 1410 N N . ARG A 1 176 ? -5.327 -8.118 2.164 1.00 97.38 176 ARG A N 1
ATOM 1411 C CA . ARG A 1 176 ? -4.390 -6.992 2.081 1.00 97.38 176 ARG A CA 1
ATOM 1412 C C . ARG A 1 176 ? -3.268 -7.284 1.080 1.00 97.38 176 ARG A C 1
ATOM 1414 O O . ARG A 1 176 ? -3.031 -6.488 0.181 1.00 97.38 176 ARG A O 1
ATOM 1421 N N . LEU A 1 177 ? -2.621 -8.448 1.174 1.00 97.81 177 LEU A N 1
ATOM 1422 C CA . LEU A 1 177 ? -1.567 -8.838 0.228 1.00 97.81 177 LEU A CA 1
ATOM 1423 C C . LEU A 1 177 ? -2.087 -8.996 -1.204 1.00 97.81 177 LEU A C 1
ATOM 1425 O O . LEU A 1 177 ? -1.402 -8.608 -2.146 1.00 97.81 177 LEU A O 1
ATOM 1429 N N . LEU A 1 178 ? -3.300 -9.527 -1.385 1.00 96.44 178 LEU A N 1
ATOM 1430 C CA . LEU A 1 178 ? -3.923 -9.587 -2.707 1.00 96.44 178 LEU A CA 1
ATOM 1431 C C . LEU A 1 178 ? -4.095 -8.181 -3.300 1.00 96.44 178 LEU A C 1
ATOM 1433 O O . LEU A 1 178 ? -3.759 -7.975 -4.461 1.00 96.44 178 LEU A O 1
ATOM 1437 N N . GLY A 1 179 ? -4.538 -7.215 -2.493 1.00 94.69 179 GLY A N 1
ATOM 1438 C CA . GLY A 1 179 ? -4.608 -5.806 -2.879 1.00 94.69 179 GLY A CA 1
ATOM 1439 C C . GLY A 1 179 ? -3.259 -5.221 -3.280 1.00 94.69 179 GLY A C 1
ATOM 1440 O O . GLY A 1 179 ? -3.140 -4.604 -4.333 1.00 94.69 179 GLY A O 1
ATOM 1441 N N . THR A 1 180 ? -2.225 -5.488 -2.480 1.00 95.06 180 THR A N 1
ATOM 1442 C CA . THR A 1 180 ? -0.844 -5.081 -2.770 1.00 95.06 180 THR A CA 1
ATOM 1443 C C . THR A 1 180 ? -0.345 -5.647 -4.106 1.00 95.06 180 THR A C 1
ATOM 1445 O O . THR A 1 180 ? 0.305 -4.942 -4.869 1.00 95.06 180 THR A O 1
ATOM 1448 N N . ALA A 1 181 ? -0.666 -6.904 -4.430 1.00 95.19 181 ALA A N 1
ATOM 1449 C CA . ALA A 1 181 ? -0.310 -7.487 -5.722 1.00 95.19 181 ALA A CA 1
ATOM 1450 C C . ALA A 1 181 ? -1.118 -6.895 -6.889 1.00 95.19 181 ALA A C 1
ATOM 1452 O O . ALA A 1 181 ? -0.559 -6.712 -7.969 1.00 95.19 181 ALA A O 1
ATOM 1453 N N . CYS A 1 182 ? -2.411 -6.615 -6.683 1.00 93.69 182 CYS A N 1
ATOM 1454 C CA . CYS A 1 182 ? -3.271 -5.981 -7.684 1.00 93.69 182 CYS A CA 1
ATOM 1455 C C . CYS A 1 182 ? -2.758 -4.596 -8.079 1.00 93.69 182 CYS A C 1
ATOM 1457 O O . CYS A 1 182 ? -2.697 -4.325 -9.271 1.00 93.69 182 CYS A O 1
ATOM 1459 N N . HIS A 1 183 ? -2.299 -3.796 -7.115 1.00 93.00 183 HIS A N 1
ATOM 1460 C CA . HIS A 1 183 ? -1.700 -2.486 -7.371 1.00 93.00 183 HIS A CA 1
ATOM 1461 C C . HIS A 1 183 ? -0.578 -2.554 -8.422 1.00 93.00 183 HIS A C 1
ATOM 1463 O O . HIS A 1 183 ? -0.671 -1.938 -9.473 1.00 93.00 183 HIS A O 1
ATOM 1469 N N . CYS A 1 184 ? 0.420 -3.424 -8.227 1.00 93.06 184 CYS A N 1
ATOM 1470 C CA . CYS A 1 184 ? 1.523 -3.590 -9.184 1.00 93.06 184 CYS A CA 1
ATOM 1471 C C . CYS A 1 184 ? 1.050 -3.997 -10.599 1.00 93.06 184 CYS A C 1
ATOM 1473 O O . CYS A 1 184 ? 1.642 -3.611 -11.608 1.00 93.06 184 CYS A O 1
ATOM 1475 N N . LEU A 1 185 ? -0.022 -4.792 -10.693 1.00 92.50 185 LEU A N 1
ATOM 1476 C CA . LEU A 1 185 ? -0.607 -5.195 -11.978 1.00 92.50 185 LEU A CA 1
ATOM 1477 C C . LEU A 1 185 ? -1.397 -4.061 -12.646 1.00 92.50 185 LEU A C 1
ATOM 1479 O O . LEU A 1 185 ? -1.425 -3.984 -13.874 1.00 92.50 185 LEU A O 1
ATOM 1483 N N . GLU A 1 186 ? -2.050 -3.214 -11.853 1.00 91.38 186 GLU A N 1
ATOM 1484 C CA . GLU A 1 186 ? -2.747 -2.012 -12.313 1.00 91.38 186 GLU A CA 1
ATOM 1485 C C . GLU A 1 186 ? -1.736 -0.990 -12.846 1.00 91.38 186 GLU A C 1
ATOM 1487 O O . GLU A 1 186 ? -1.872 -0.547 -13.990 1.00 91.38 186 GLU A O 1
ATOM 1492 N N . ASP A 1 187 ? -0.666 -0.739 -12.091 1.00 91.88 187 ASP A N 1
ATOM 1493 C CA . ASP A 1 187 ? 0.432 0.154 -12.465 1.00 91.88 187 ASP A CA 1
ATOM 1494 C C . ASP A 1 187 ? 1.134 -0.299 -13.744 1.00 91.88 187 ASP A C 1
ATOM 1496 O O . ASP A 1 187 ? 1.487 0.526 -14.579 1.00 91.88 187 ASP A O 1
ATOM 1500 N N . PHE A 1 188 ? 1.263 -1.607 -13.996 1.00 93.75 188 PHE A N 1
ATOM 1501 C CA . PHE A 1 188 ? 1.786 -2.073 -15.284 1.00 93.75 188 PHE A CA 1
ATOM 1502 C C . PHE A 1 188 ? 0.970 -1.530 -16.465 1.00 93.75 188 PHE A C 1
ATOM 1504 O O . PHE A 1 188 ? 1.543 -1.121 -17.473 1.00 93.75 188 PHE A O 1
ATOM 1511 N N . LEU A 1 189 ? -0.360 -1.527 -16.369 1.00 91.69 189 LEU A N 1
ATOM 1512 C CA . LEU A 1 189 ? -1.224 -1.040 -17.446 1.00 91.69 189 LEU A CA 1
ATOM 1513 C C . LEU A 1 189 ? -1.305 0.490 -17.483 1.00 91.69 189 LEU A C 1
ATOM 1515 O O . LEU A 1 189 ? -1.545 1.039 -18.555 1.00 91.69 189 LEU A O 1
ATOM 1519 N N . ALA A 1 190 ? -1.126 1.158 -16.340 1.00 88.81 190 ALA A N 1
ATOM 1520 C CA . ALA A 1 190 ? -1.226 2.610 -16.215 1.00 88.81 190 ALA A CA 1
ATOM 1521 C C . ALA A 1 190 ? 0.089 3.346 -16.528 1.00 88.81 190 ALA A C 1
ATOM 1523 O O . ALA A 1 190 ? 0.064 4.413 -17.135 1.00 88.81 190 ALA A O 1
ATOM 1524 N N . HIS A 1 191 ? 1.231 2.788 -16.123 1.00 90.31 191 HIS A N 1
ATOM 1525 C CA . HIS A 1 191 ? 2.545 3.445 -16.164 1.00 90.31 191 HIS A CA 1
ATOM 1526 C C . HIS A 1 191 ? 3.440 2.951 -17.302 1.00 90.31 191 HIS A C 1
ATOM 1528 O O . HIS A 1 191 ? 4.538 3.480 -17.502 1.00 90.31 191 HIS A O 1
ATOM 1534 N N . SER A 1 192 ? 3.004 1.935 -18.052 1.00 95.31 192 SER A N 1
ATOM 1535 C CA . SER A 1 192 ? 3.696 1.494 -19.261 1.00 95.31 192 SER A CA 1
ATOM 1536 C C . SER A 1 192 ? 3.069 2.059 -20.525 1.00 95.31 192 SER A C 1
ATOM 1538 O O . SER A 1 192 ? 1.907 2.449 -20.553 1.00 95.31 192 SER A O 1
ATOM 1540 N N . ASN A 1 193 ? 3.822 1.995 -21.617 1.00 95.81 193 ASN A N 1
ATOM 1541 C CA . ASN A 1 193 ? 3.314 2.267 -22.960 1.00 95.81 193 ASN A CA 1
ATOM 1542 C C . ASN A 1 193 ? 2.364 1.170 -23.502 1.00 95.81 193 ASN A C 1
ATOM 1544 O O . ASN A 1 193 ? 2.188 1.053 -24.715 1.00 95.81 193 ASN A O 1
ATOM 1548 N N . TYR A 1 194 ? 1.790 0.308 -22.649 1.00 94.69 194 TYR A N 1
ATOM 1549 C CA . TYR A 1 194 ? 0.957 -0.821 -23.075 1.00 94.69 194 TYR A CA 1
ATOM 1550 C C . TYR A 1 194 ? -0.219 -0.378 -23.949 1.00 94.69 194 TYR A C 1
ATOM 1552 O O . TYR A 1 194 ? -0.485 -1.013 -24.971 1.00 94.69 194 TYR A O 1
ATOM 1560 N N . ALA A 1 195 ? -0.904 0.707 -23.577 1.00 94.12 195 ALA A N 1
ATOM 1561 C CA . ALA A 1 195 ? -2.030 1.225 -24.348 1.00 94.12 195 ALA A CA 1
ATOM 1562 C C . ALA A 1 195 ? -1.591 1.623 -25.766 1.00 94.12 195 ALA A C 1
ATOM 1564 O O . ALA A 1 195 ? -2.212 1.210 -26.748 1.00 94.12 195 ALA A O 1
ATOM 1565 N N . GLU A 1 196 ? -0.470 2.333 -25.891 1.00 95.25 196 GLU A N 1
ATOM 1566 C CA . GLU A 1 196 ? 0.086 2.756 -27.176 1.00 95.25 196 GLU A CA 1
ATOM 1567 C C . GLU A 1 196 ? 0.566 1.577 -28.020 1.00 95.25 196 GLU A C 1
ATOM 1569 O O . GLU A 1 196 ? 0.501 1.643 -29.246 1.00 95.25 196 GLU A O 1
ATOM 1574 N N . LEU A 1 197 ? 1.016 0.484 -27.398 1.00 93.38 197 LEU A N 1
ATOM 1575 C CA . LEU A 1 197 ? 1.398 -0.735 -28.114 1.00 93.38 197 LEU A CA 1
ATOM 1576 C C . LEU A 1 197 ? 0.200 -1.611 -28.500 1.00 93.38 197 LEU A C 1
ATOM 1578 O O . LEU A 1 197 ? 0.273 -2.330 -29.496 1.00 93.38 197 LEU A O 1
ATOM 1582 N N . ALA A 1 198 ? -0.906 -1.543 -27.759 1.00 93.12 198 ALA A N 1
ATOM 1583 C CA . ALA A 1 198 ? -2.127 -2.278 -28.072 1.00 93.12 198 ALA A CA 1
ATOM 1584 C C . ALA A 1 198 ? -2.879 -1.677 -29.274 1.00 93.12 198 ALA A C 1
ATOM 1586 O O . ALA A 1 198 ? -3.468 -2.414 -30.062 1.00 93.12 198 ALA A O 1
ATOM 1587 N N . LEU A 1 199 ? -2.841 -0.353 -29.451 1.00 93.69 199 LEU A N 1
ATOM 1588 C CA . LEU A 1 199 ? -3.549 0.340 -30.535 1.00 93.69 199 LEU A CA 1
ATOM 1589 C C . LEU A 1 199 ? -3.121 -0.121 -31.952 1.00 93.69 199 LEU A C 1
ATOM 1591 O O . LEU A 1 199 ? -4.006 -0.420 -32.758 1.00 93.69 199 LEU A O 1
ATOM 1595 N N . PRO A 1 200 ? -1.819 -0.269 -32.281 1.00 89.56 200 PRO A N 1
ATOM 1596 C CA . PRO A 1 200 ? -1.382 -0.849 -33.551 1.00 89.56 200 PRO A CA 1
ATOM 1597 C C . PRO A 1 200 ? -1.923 -2.254 -33.827 1.00 89.56 200 PRO A C 1
ATOM 1599 O O . PRO A 1 200 ? -2.278 -2.563 -34.964 1.00 89.56 200 PRO A O 1
ATOM 1602 N N . GLU A 1 201 ? -2.035 -3.095 -32.796 1.00 85.75 201 GLU A N 1
ATOM 1603 C CA . GLU A 1 201 ? -2.611 -4.442 -32.919 1.00 85.75 201 GLU A CA 1
ATOM 1604 C C . GLU A 1 201 ? -4.126 -4.396 -33.195 1.00 85.75 201 GLU A C 1
ATOM 1606 O O . GLU A 1 201 ? -4.679 -5.313 -33.802 1.00 85.75 201 GLU A O 1
ATOM 1611 N N . LEU A 1 202 ? -4.795 -3.300 -32.819 1.00 91.69 202 LEU A N 1
ATOM 1612 C CA . LEU A 1 202 ? -6.196 -3.015 -33.146 1.00 91.69 202 LEU A CA 1
ATOM 1613 C C . LEU A 1 202 ? -6.378 -2.344 -34.521 1.00 91.69 202 LEU A C 1
ATOM 1615 O O . LEU A 1 202 ? -7.506 -2.075 -34.930 1.00 91.69 202 LEU A O 1
ATOM 1619 N N . GLY A 1 203 ? -5.291 -2.120 -35.265 1.00 91.50 203 GLY A N 1
ATOM 1620 C CA . GLY A 1 203 ? -5.310 -1.548 -36.612 1.00 91.50 203 GLY A CA 1
ATOM 1621 C C . GLY A 1 203 ? -5.126 -0.032 -36.669 1.00 91.50 203 GLY A C 1
ATOM 1622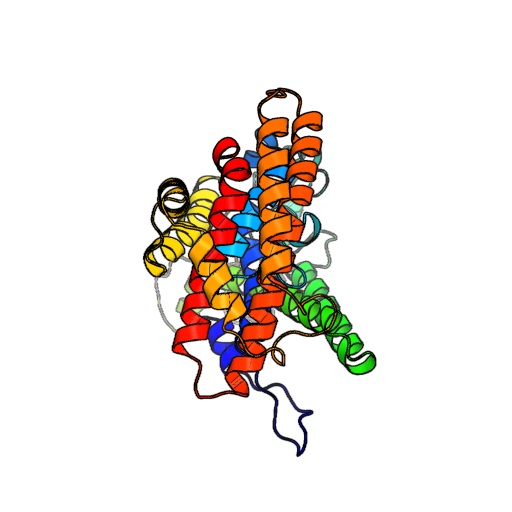 O O . GLY A 1 203 ? -5.095 0.524 -37.773 1.00 91.50 203 GLY A O 1
ATOM 1623 N N . GLU A 1 204 ? -4.954 0.627 -35.521 1.00 94.00 204 GLU A N 1
ATOM 1624 C CA . GLU A 1 204 ? -4.617 2.047 -35.476 1.00 94.00 204 GLU A CA 1
ATOM 1625 C C . GLU A 1 204 ? -3.209 2.291 -36.025 1.00 94.00 204 GLU A C 1
ATOM 1627 O O . GLU A 1 204 ? -2.299 1.468 -35.914 1.00 94.00 204 GLU A O 1
ATOM 1632 N N . ARG A 1 205 ? -3.016 3.444 -36.662 1.00 89.94 205 ARG A N 1
ATOM 1633 C CA . ARG A 1 205 ? -1.744 3.818 -37.294 1.00 89.94 205 ARG A CA 1
ATOM 1634 C C . ARG A 1 205 ? -1.239 5.127 -36.712 1.00 89.94 205 ARG A C 1
ATOM 1636 O O . ARG A 1 205 ? -2.021 5.926 -36.215 1.00 89.94 205 ARG A O 1
ATOM 1643 N N . ASN A 1 206 ? 0.063 5.374 -36.848 1.00 89.75 206 ASN A N 1
ATOM 1644 C CA . ASN A 1 206 ? 0.719 6.602 -36.376 1.00 89.75 206 ASN A CA 1
ATOM 1645 C C . ASN A 1 206 ? 0.590 6.826 -34.857 1.00 89.75 206 ASN A C 1
ATOM 1647 O O . ASN A 1 206 ? 0.477 7.960 -34.400 1.00 89.75 206 ASN A O 1
ATOM 1651 N N . VAL A 1 207 ? 0.614 5.743 -34.078 1.00 92.44 207 VAL A N 1
ATOM 1652 C CA . VAL A 1 207 ? 0.634 5.806 -32.614 1.00 92.44 207 VAL A CA 1
ATOM 1653 C C . VAL A 1 207 ? 2.073 6.005 -32.146 1.00 92.44 207 VAL A C 1
ATOM 1655 O O . VAL A 1 207 ? 2.972 5.271 -32.561 1.00 92.44 207 VAL A O 1
ATOM 1658 N N . PHE A 1 208 ? 2.308 7.001 -31.293 1.00 93.50 208 PHE A N 1
ATOM 1659 C CA . PHE A 1 208 ? 3.625 7.227 -30.708 1.00 93.50 208 PHE A CA 1
ATOM 1660 C C . PHE A 1 208 ? 3.858 6.247 -29.553 1.00 93.50 208 PHE A C 1
ATOM 1662 O O . PHE A 1 208 ? 3.279 6.392 -28.487 1.00 93.50 208 PHE A O 1
ATOM 1669 N N . ALA A 1 209 ? 4.735 5.261 -29.747 1.00 92.88 209 ALA A N 1
ATOM 1670 C CA . ALA A 1 209 ? 4.991 4.183 -28.785 1.00 92.88 209 ALA A CA 1
ATOM 1671 C C . ALA A 1 209 ? 5.771 4.607 -27.517 1.00 92.88 209 ALA A C 1
ATOM 1673 O O . ALA A 1 209 ? 6.237 3.745 -26.771 1.00 92.88 209 ALA A O 1
ATOM 1674 N N . HIS A 1 210 ? 5.998 5.910 -27.307 1.00 93.56 210 HIS A N 1
ATOM 1675 C CA . HIS A 1 210 ? 6.861 6.463 -26.250 1.00 93.56 210 HIS A CA 1
ATOM 1676 C C . HIS A 1 210 ? 8.298 5.908 -26.231 1.00 93.56 210 HIS A C 1
ATOM 1678 O O . HIS A 1 210 ? 9.011 5.970 -25.230 1.00 93.56 210 HIS A O 1
ATOM 1684 N N . VAL A 1 211 ? 8.761 5.412 -27.379 1.00 93.19 211 VAL A N 1
ATOM 1685 C CA . VAL A 1 211 ? 10.131 4.958 -27.631 1.00 93.19 211 VAL A CA 1
ATOM 1686 C C . VAL A 1 211 ? 10.566 5.407 -29.026 1.00 93.19 211 VAL A C 1
ATOM 1688 O O . VAL A 1 211 ? 9.740 5.765 -29.861 1.00 93.19 211 VAL A O 1
ATOM 1691 N N . GLY A 1 212 ? 11.873 5.410 -29.299 1.00 92.00 212 GLY A N 1
ATOM 1692 C CA . GLY A 1 212 ? 12.380 5.820 -30.612 1.00 92.00 212 GLY A CA 1
ATOM 1693 C C . GLY A 1 212 ? 12.057 4.809 -31.719 1.00 92.00 212 GLY A C 1
ATOM 1694 O O . GLY A 1 212 ? 12.120 3.603 -31.494 1.00 92.00 212 GLY A O 1
ATOM 1695 N N . ASP A 1 213 ? 11.823 5.274 -32.947 1.00 88.50 213 ASP A N 1
ATOM 1696 C CA . ASP A 1 213 ? 11.437 4.414 -34.084 1.00 88.50 213 ASP A CA 1
ATOM 1697 C C . ASP A 1 213 ? 12.423 3.274 -34.371 1.00 88.50 213 ASP A C 1
ATOM 1699 O O . ASP A 1 213 ? 12.039 2.166 -34.735 1.00 88.50 213 ASP A O 1
ATOM 1703 N N . ARG A 1 214 ? 13.719 3.514 -34.139 1.00 92.06 214 ARG A N 1
ATOM 1704 C CA . ARG A 1 214 ? 14.790 2.522 -34.342 1.00 92.06 214 ARG A CA 1
ATOM 1705 C C . ARG A 1 214 ? 14.952 1.530 -33.183 1.00 92.06 214 ARG A C 1
ATOM 1707 O O . ARG A 1 214 ? 15.980 0.865 -33.104 1.00 92.06 214 ARG A O 1
ATOM 1714 N N . THR A 1 215 ? 13.981 1.452 -32.275 1.00 94.31 215 THR A N 1
ATOM 1715 C CA . THR A 1 215 ? 13.985 0.502 -31.148 1.00 94.31 215 THR A CA 1
ATOM 1716 C C . THR A 1 215 ? 13.148 -0.747 -31.406 1.00 94.31 215 THR A C 1
ATOM 1718 O O . THR A 1 215 ? 13.158 -1.653 -30.575 1.00 94.31 215 THR A O 1
ATOM 1721 N N . GLN A 1 216 ? 12.455 -0.823 -32.550 1.00 93.69 216 GLN A N 1
ATOM 1722 C CA . GLN A 1 216 ? 11.713 -2.020 -32.931 1.00 93.69 216 GLN A CA 1
ATOM 1723 C C . GLN A 1 216 ? 12.612 -3.254 -32.929 1.00 93.69 216 GLN A C 1
ATOM 1725 O O . GLN A 1 216 ? 13.748 -3.238 -33.410 1.00 93.69 216 GLN A O 1
ATOM 1730 N N . MET A 1 217 ? 12.065 -4.350 -32.426 1.00 94.12 217 MET A N 1
ATOM 1731 C CA . MET A 1 217 ? 12.774 -5.606 -32.273 1.00 94.12 217 MET A CA 1
ATOM 1732 C C . MET A 1 217 ? 11.898 -6.783 -32.675 1.00 94.12 217 MET A C 1
ATOM 1734 O O . MET A 1 217 ? 10.670 -6.713 -32.694 1.00 94.12 217 MET A O 1
ATOM 1738 N N . ARG A 1 218 ? 12.553 -7.892 -33.015 1.00 93.75 218 ARG A N 1
ATOM 1739 C CA . ARG A 1 218 ? 11.879 -9.163 -33.268 1.00 93.75 218 ARG A CA 1
ATOM 1740 C C . ARG A 1 218 ? 11.922 -10.002 -32.006 1.00 93.75 218 ARG A C 1
ATOM 1742 O O . ARG A 1 218 ? 13.003 -10.267 -31.487 1.00 93.75 218 ARG A O 1
ATOM 1749 N N . ILE A 1 219 ? 10.752 -10.436 -31.567 1.00 92.25 219 ILE A N 1
ATOM 1750 C CA . ILE A 1 219 ? 10.578 -11.327 -30.425 1.00 92.25 219 ILE A CA 1
ATOM 1751 C C . ILE A 1 219 ? 10.085 -12.669 -30.957 1.00 92.25 219 ILE A C 1
ATOM 1753 O O . ILE A 1 219 ? 9.306 -12.725 -31.912 1.00 92.25 219 ILE A O 1
ATOM 1757 N N . SER A 1 220 ? 10.559 -13.762 -30.363 1.00 88.06 220 SER A N 1
ATOM 1758 C CA . SER A 1 220 ? 10.131 -15.104 -30.757 1.00 88.06 220 SER A CA 1
ATOM 1759 C C . SER A 1 220 ? 8.610 -15.248 -30.644 1.00 88.06 220 SER A C 1
ATOM 1761 O O . SER A 1 220 ? 8.018 -14.867 -29.639 1.00 88.06 220 SER A O 1
ATOM 1763 N N . GLY A 1 221 ? 7.974 -15.803 -31.678 1.00 86.62 221 GLY A N 1
ATOM 1764 C CA . GLY A 1 221 ? 6.521 -15.999 -31.726 1.00 86.62 221 GLY A CA 1
ATOM 1765 C C . GLY A 1 221 ? 5.713 -14.804 -32.247 1.00 86.62 221 GLY A C 1
ATOM 1766 O O . GLY A 1 221 ? 4.534 -14.979 -32.547 1.00 86.62 221 GLY A O 1
ATOM 1767 N N . VAL A 1 222 ? 6.328 -13.632 -32.441 1.00 87.69 222 VAL A N 1
ATOM 1768 C CA . VAL A 1 222 ? 5.666 -12.450 -33.016 1.00 87.69 222 VAL A CA 1
ATOM 1769 C C . VAL A 1 222 ? 6.027 -12.315 -34.498 1.00 87.69 222 VAL A C 1
ATOM 1771 O O . VAL A 1 222 ? 7.191 -12.428 -34.882 1.00 87.69 222 VAL A O 1
ATOM 1774 N N . ARG A 1 223 ? 5.021 -12.119 -35.362 1.00 86.94 223 ARG A N 1
ATOM 1775 C CA . ARG A 1 223 ? 5.201 -12.124 -36.830 1.00 86.94 223 ARG A CA 1
ATOM 1776 C C . ARG A 1 223 ? 5.868 -10.857 -37.360 1.00 86.94 223 ARG A C 1
ATOM 1778 O O . ARG A 1 223 ? 6.607 -10.915 -38.342 1.00 86.94 223 ARG A O 1
ATOM 1785 N N . HIS A 1 224 ? 5.598 -9.728 -36.725 1.00 88.12 224 HIS A N 1
ATOM 1786 C CA . HIS A 1 224 ? 6.069 -8.403 -37.112 1.00 88.12 224 HIS A CA 1
ATOM 1787 C C . HIS A 1 224 ? 6.979 -7.817 -36.024 1.00 88.12 224 HIS A C 1
ATOM 1789 O O . HIS A 1 224 ? 6.896 -8.234 -34.869 1.00 88.12 224 HIS A O 1
ATOM 1795 N N . PRO A 1 225 ? 7.901 -6.899 -36.371 1.00 90.88 225 PRO A N 1
ATOM 1796 C CA . PRO A 1 225 ? 8.666 -6.168 -35.369 1.00 90.88 225 PRO A CA 1
ATOM 1797 C C . PRO A 1 225 ? 7.733 -5.410 -34.423 1.00 90.88 225 PRO A C 1
ATOM 1799 O O . PRO A 1 225 ? 6.755 -4.813 -34.870 1.00 90.88 225 PRO A O 1
ATOM 1802 N N . VAL A 1 226 ? 8.067 -5.413 -33.138 1.00 92.12 226 VAL A N 1
ATOM 1803 C CA . VAL A 1 226 ? 7.316 -4.714 -32.090 1.00 92.12 226 VAL A CA 1
ATOM 1804 C C . VAL A 1 226 ? 8.231 -3.770 -31.332 1.00 92.12 226 VAL A C 1
ATOM 1806 O O . VAL A 1 226 ? 9.452 -3.946 -31.306 1.00 92.12 226 VAL A O 1
ATOM 1809 N N . TYR A 1 227 ? 7.637 -2.750 -30.729 1.00 95.31 227 TYR A N 1
ATOM 1810 C CA . TYR A 1 227 ? 8.341 -1.857 -29.823 1.00 95.31 227 TYR A CA 1
ATOM 1811 C C . TYR A 1 227 ? 8.467 -2.492 -28.433 1.00 95.31 227 TYR A C 1
ATOM 1813 O O . TYR A 1 227 ? 7.601 -3.277 -28.039 1.00 95.31 227 TYR A O 1
ATOM 1821 N N . PRO A 1 228 ? 9.537 -2.179 -27.687 1.00 95.94 228 PRO A N 1
ATOM 1822 C CA . PRO A 1 228 ? 9.679 -2.658 -26.325 1.00 95.94 228 PRO A CA 1
ATOM 1823 C C . PRO A 1 228 ? 8.657 -2.012 -25.385 1.00 95.94 228 PRO A C 1
ATOM 1825 O O . PRO A 1 228 ? 8.305 -0.838 -25.539 1.00 95.94 228 PRO A O 1
ATOM 1828 N N . ILE A 1 229 ? 8.256 -2.764 -24.362 1.00 96.06 229 ILE A N 1
ATOM 1829 C CA . ILE A 1 229 ? 7.491 -2.222 -23.239 1.00 96.06 229 ILE A CA 1
ATOM 1830 C C . ILE A 1 229 ? 8.449 -1.459 -22.328 1.00 96.06 229 ILE A C 1
ATOM 1832 O O . ILE A 1 229 ? 9.474 -1.998 -21.894 1.00 96.06 229 ILE A O 1
ATOM 1836 N N . THR A 1 230 ? 8.104 -0.211 -22.031 1.00 94.31 230 THR A N 1
ATOM 1837 C CA . THR A 1 230 ? 8.829 0.664 -21.107 1.00 94.31 230 THR A CA 1
ATOM 1838 C C . THR A 1 230 ? 7.848 1.371 -20.186 1.00 94.31 230 THR A C 1
ATOM 1840 O O . THR A 1 230 ? 6.684 1.535 -20.542 1.00 94.31 230 THR A O 1
ATOM 1843 N N . THR A 1 231 ? 8.339 1.825 -19.036 1.00 95.00 231 THR A N 1
ATOM 1844 C CA . THR A 1 231 ? 7.585 2.656 -18.095 1.00 95.00 231 THR A CA 1
ATOM 1845 C C . THR A 1 231 ? 8.268 4.001 -17.853 1.00 95.00 231 THR A C 1
ATOM 1847 O O . THR A 1 231 ? 9.429 4.209 -18.249 1.00 95.00 231 THR A O 1
ATOM 1850 N N . GLY A 1 232 ? 7.516 4.928 -17.257 1.00 88.81 232 GLY A N 1
ATOM 1851 C CA . GLY A 1 232 ? 8.004 6.228 -16.799 1.00 88.81 232 GLY A CA 1
ATOM 1852 C C . GLY A 1 232 ? 8.933 6.121 -15.587 1.00 88.81 232 GLY A C 1
ATOM 1853 O O . GLY A 1 232 ? 9.015 5.085 -14.935 1.00 88.81 232 GLY A O 1
ATOM 1854 N N . THR A 1 233 ? 9.688 7.185 -15.321 1.00 85.88 233 THR A N 1
ATOM 1855 C CA . THR A 1 233 ? 10.426 7.359 -14.061 1.00 85.88 233 THR A CA 1
ATOM 1856 C C . THR A 1 233 ? 9.538 8.099 -13.073 1.00 85.88 233 THR A C 1
ATOM 1858 O O . THR A 1 233 ? 8.910 9.073 -13.475 1.00 85.88 233 THR A O 1
ATOM 1861 N N . PHE A 1 234 ? 9.571 7.712 -11.804 1.00 79.44 234 PHE A N 1
ATOM 1862 C CA . PHE A 1 234 ? 8.922 8.461 -10.732 1.00 79.44 234 PHE A CA 1
ATOM 1863 C C . PHE A 1 234 ? 9.758 9.678 -10.310 1.00 79.44 234 PHE A C 1
ATOM 1865 O O . PHE A 1 234 ? 10.971 9.553 -10.113 1.00 79.44 234 PHE A O 1
ATOM 1872 N N . GLY A 1 235 ? 9.121 10.837 -10.150 1.00 67.62 235 GLY A N 1
ATOM 1873 C CA . GLY A 1 235 ? 9.711 12.043 -9.570 1.00 67.62 235 GLY A CA 1
ATOM 1874 C C . GLY A 1 235 ? 8.837 12.681 -8.486 1.00 67.62 235 GLY A C 1
ATOM 1875 O O . GLY A 1 235 ? 7.678 12.322 -8.298 1.00 67.62 235 GLY A O 1
ATOM 1876 N N . GLY A 1 236 ? 9.368 13.689 -7.785 1.00 59.12 236 GLY A N 1
ATOM 1877 C CA . GLY A 1 236 ? 8.659 14.348 -6.675 1.00 59.12 236 GLY A CA 1
ATOM 1878 C C . GLY A 1 236 ? 7.318 15.003 -7.051 1.00 59.12 236 GLY A C 1
ATOM 1879 O O . GLY A 1 236 ? 6.437 15.144 -6.206 1.00 59.12 236 GLY A O 1
ATOM 1880 N N . VAL A 1 237 ? 7.109 15.367 -8.323 1.00 57.09 237 VAL A N 1
ATOM 1881 C CA . VAL A 1 237 ? 5.806 15.870 -8.808 1.00 57.09 237 VAL A CA 1
ATOM 1882 C C . VAL A 1 237 ? 4.779 14.736 -8.918 1.00 57.09 237 VAL A C 1
ATOM 1884 O O . VAL A 1 237 ? 3.604 14.956 -8.634 1.00 57.09 237 VAL A O 1
ATOM 1887 N N . ASP A 1 238 ? 5.217 13.518 -9.240 1.00 57.44 238 ASP A N 1
ATOM 1888 C CA . ASP A 1 238 ? 4.358 12.333 -9.280 1.00 57.44 238 ASP A CA 1
ATOM 1889 C C . ASP A 1 238 ? 3.922 11.933 -7.866 1.00 57.44 238 ASP A C 1
ATOM 1891 O O . ASP A 1 238 ? 2.755 11.623 -7.660 1.00 57.44 238 ASP A O 1
ATOM 1895 N N . PHE A 1 239 ? 4.799 12.065 -6.859 1.00 57.81 239 PHE A N 1
ATOM 1896 C CA . PHE A 1 239 ? 4.413 11.930 -5.447 1.00 57.81 239 PHE A CA 1
ATOM 1897 C C . PHE A 1 239 ? 3.281 12.894 -5.066 1.00 57.81 239 PHE A C 1
ATOM 1899 O O . PHE A 1 239 ? 2.281 12.484 -4.473 1.00 57.81 239 PHE A O 1
ATOM 1906 N N . LEU A 1 240 ? 3.426 14.176 -5.421 1.00 51.41 240 LEU A N 1
ATOM 1907 C CA . LEU A 1 240 ? 2.406 15.187 -5.150 1.00 51.41 240 LEU A CA 1
ATOM 1908 C C . LEU A 1 240 ? 1.082 14.834 -5.840 1.00 51.41 240 LEU A C 1
ATOM 1910 O O . LEU A 1 240 ? 0.032 14.990 -5.228 1.00 51.41 240 LEU A O 1
ATOM 1914 N N . HIS A 1 241 ? 1.100 14.305 -7.063 1.00 53.75 241 HIS A N 1
ATOM 1915 C CA . HIS A 1 241 ? -0.125 13.879 -7.741 1.00 53.75 241 HIS A CA 1
ATOM 1916 C C . HIS A 1 241 ? -0.726 12.580 -7.178 1.00 53.75 241 HIS A C 1
ATOM 1918 O O . HIS A 1 241 ? -1.936 12.541 -6.978 1.00 53.75 241 HIS A O 1
ATOM 1924 N N . SER A 1 242 ? 0.065 11.555 -6.857 1.00 55.66 242 SER A N 1
ATOM 1925 C CA . SER A 1 242 ? -0.441 10.292 -6.295 1.00 55.66 242 SER A CA 1
ATOM 1926 C C . SER A 1 242 ? -0.990 10.473 -4.880 1.00 55.66 242 SER A C 1
ATOM 1928 O O . SER A 1 242 ? -2.090 10.015 -4.567 1.00 55.66 242 SER A O 1
ATOM 1930 N N . VAL A 1 243 ? -0.259 11.194 -4.022 1.00 55.44 243 VAL A N 1
ATOM 1931 C CA . VAL A 1 243 ? -0.645 11.386 -2.618 1.00 55.44 243 VAL A CA 1
ATOM 1932 C C . VAL A 1 243 ? -1.596 12.557 -2.439 1.00 55.44 243 VAL A C 1
ATOM 1934 O O . VAL A 1 243 ? -2.600 12.390 -1.747 1.00 55.44 243 VAL A O 1
ATOM 1937 N N . MET A 1 244 ? -1.340 13.720 -3.055 1.00 48.69 244 MET A N 1
ATOM 1938 C CA . MET A 1 244 ? -2.271 14.848 -2.932 1.00 48.69 244 MET A CA 1
ATOM 1939 C C . MET A 1 244 ? -3.459 14.718 -3.873 1.00 48.69 244 MET A C 1
ATOM 1941 O O . MET A 1 244 ? -4.546 15.046 -3.442 1.00 48.69 244 MET A O 1
ATOM 1945 N N . GLY A 1 245 ? -3.321 14.191 -5.092 1.00 49.72 245 GLY A N 1
ATOM 1946 C CA . GLY A 1 245 ? -4.479 13.948 -5.965 1.00 49.72 245 GLY A CA 1
ATOM 1947 C C . GLY A 1 245 ? -5.439 12.924 -5.360 1.00 49.72 245 GLY A C 1
ATOM 1948 O O . GLY A 1 245 ? -6.620 13.212 -5.209 1.00 49.72 245 GLY A O 1
ATOM 1949 N N . GLY A 1 246 ? -4.929 11.784 -4.874 1.00 50.44 246 GLY A N 1
ATOM 1950 C CA . GLY A 1 246 ? -5.749 10.792 -4.168 1.00 50.44 246 GLY A CA 1
ATOM 1951 C C . GLY A 1 246 ? -6.364 11.307 -2.858 1.00 50.44 246 GLY A C 1
ATOM 1952 O O . GLY A 1 246 ? -7.441 10.857 -2.463 1.00 50.44 246 GLY A O 1
ATOM 1953 N N . PHE A 1 247 ? -5.708 12.260 -2.188 1.00 50.41 247 PHE A N 1
ATOM 1954 C CA . PHE A 1 247 ? -6.222 12.923 -0.989 1.00 50.41 247 PHE A CA 1
ATOM 1955 C C . PHE A 1 247 ? -7.274 13.990 -1.321 1.00 50.41 247 PHE A C 1
ATOM 1957 O O . PHE A 1 247 ? -8.365 13.940 -0.764 1.00 50.41 247 PHE A O 1
ATOM 1964 N N . THR A 1 248 ? -6.994 14.899 -2.256 1.00 43.03 248 THR A N 1
ATOM 1965 C CA . THR A 1 248 ? -7.907 15.948 -2.725 1.00 43.03 248 THR A CA 1
ATOM 1966 C C . THR A 1 248 ? -9.160 15.339 -3.339 1.00 43.03 248 THR A C 1
ATOM 1968 O O . THR A 1 248 ? -10.251 15.706 -2.921 1.00 43.03 248 THR A O 1
ATOM 1971 N N . ASP A 1 249 ? -9.039 14.328 -4.205 1.00 48.34 249 ASP A N 1
ATOM 1972 C CA . ASP A 1 249 ? -10.193 13.646 -4.803 1.00 48.34 249 ASP A CA 1
ATOM 1973 C C . ASP A 1 249 ? -11.070 12.970 -3.734 1.00 48.34 249 ASP A C 1
ATOM 1975 O O . ASP A 1 249 ? -12.299 12.989 -3.823 1.00 48.34 249 ASP A O 1
ATOM 1979 N N . LYS A 1 250 ? -10.469 12.398 -2.677 1.00 45.97 250 LYS A N 1
ATOM 1980 C CA . LYS A 1 250 ? -11.215 11.804 -1.552 1.00 45.97 250 LYS A CA 1
ATOM 1981 C C . LYS A 1 250 ? -11.826 12.850 -0.627 1.00 45.97 250 LYS A C 1
ATOM 1983 O O . LYS A 1 250 ? -12.921 12.613 -0.119 1.00 45.97 250 LYS A O 1
ATOM 1988 N N . MET A 1 251 ? -11.163 13.981 -0.407 1.00 41.59 251 MET A N 1
ATOM 1989 C CA . MET A 1 251 ? -11.701 15.102 0.368 1.00 41.59 251 MET A CA 1
ATOM 1990 C C . MET A 1 251 ? -12.877 15.762 -0.352 1.00 41.59 251 MET A C 1
ATOM 1992 O O . MET A 1 251 ? -13.926 15.965 0.259 1.00 41.59 251 MET A O 1
ATOM 1996 N N . GLU A 1 252 ? -12.744 16.000 -1.659 1.00 42.75 252 GLU A N 1
ATOM 1997 C CA . GLU A 1 252 ? -13.808 16.519 -2.520 1.00 42.75 252 GLU A CA 1
ATOM 1998 C C . GLU A 1 252 ? -14.985 15.538 -2.611 1.00 42.75 252 GLU A C 1
ATOM 2000 O O . GLU A 1 252 ? -16.138 15.950 -2.484 1.00 42.75 252 GLU A O 1
ATOM 2005 N N . ALA A 1 253 ? -14.719 14.232 -2.745 1.00 37.84 253 ALA A N 1
ATOM 2006 C CA . ALA A 1 253 ? -15.762 13.205 -2.767 1.00 37.84 253 ALA A CA 1
ATOM 2007 C C . ALA A 1 253 ? -16.446 12.976 -1.406 1.00 37.84 253 ALA A C 1
ATOM 2009 O O . ALA A 1 253 ? -17.553 12.434 -1.376 1.00 37.84 253 ALA A O 1
ATOM 2010 N N . SER A 1 254 ? -15.811 13.362 -0.293 1.00 36.25 254 SER A N 1
ATOM 2011 C CA . SER A 1 254 ? -16.326 13.124 1.065 1.00 36.25 254 SER A CA 1
ATOM 2012 C C . SER A 1 254 ? -16.948 14.360 1.734 1.00 36.25 254 SER A C 1
ATOM 2014 O O . SER A 1 254 ? -17.383 14.246 2.874 1.00 36.25 254 SER A O 1
ATOM 2016 N N . GLU A 1 255 ? -17.015 15.524 1.069 1.00 38.62 255 GLU A N 1
ATOM 2017 C CA . GLU A 1 255 ? -17.380 16.824 1.688 1.00 38.62 255 GLU A CA 1
ATOM 2018 C C . GLU A 1 255 ? -16.504 17.179 2.913 1.00 38.62 255 GLU A C 1
ATOM 2020 O O . GLU A 1 255 ? -16.913 17.913 3.814 1.00 38.62 255 GLU A O 1
ATOM 2025 N N . ILE A 1 256 ? -15.283 16.644 2.972 1.00 43.94 256 ILE A N 1
ATOM 2026 C CA . ILE A 1 256 ? -14.370 16.817 4.099 1.00 43.94 256 ILE A CA 1
ATOM 2027 C C . ILE A 1 256 ? -13.464 18.020 3.788 1.00 43.94 256 ILE A C 1
ATOM 2029 O O . ILE A 1 256 ? -12.613 17.937 2.907 1.00 43.94 256 ILE A O 1
ATOM 2033 N N . GLY A 1 257 ? -13.672 19.148 4.482 1.00 47.66 257 GLY A N 1
ATOM 2034 C CA . GLY A 1 257 ? -12.827 20.352 4.381 1.00 47.66 257 GLY A CA 1
ATOM 2035 C C . GLY A 1 257 ? -11.372 20.117 4.813 1.00 47.66 257 GLY A C 1
ATOM 2036 O O . GLY A 1 257 ? -11.038 19.018 5.252 1.00 47.66 257 GLY A O 1
ATOM 2037 N N . ASP A 1 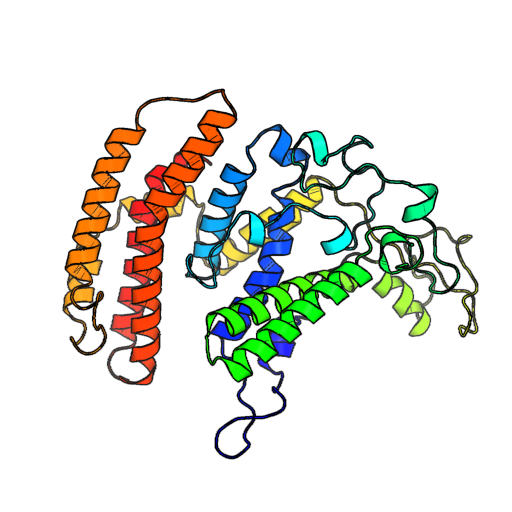258 ? -10.513 21.143 4.690 1.00 57.38 258 ASP A N 1
ATOM 2038 C CA . ASP A 1 258 ? -9.098 21.117 5.118 1.00 57.38 258 ASP A CA 1
ATOM 2039 C C . ASP A 1 258 ? -8.956 20.399 6.474 1.00 57.38 258 ASP A C 1
ATOM 2041 O O . ASP A 1 258 ? -9.780 20.593 7.370 1.00 57.38 258 ASP A O 1
ATOM 2045 N N . LEU A 1 259 ? -7.945 19.543 6.654 1.00 51.94 259 LEU A N 1
ATOM 2046 C CA . LEU A 1 259 ? -7.791 18.760 7.885 1.00 51.94 259 LEU A CA 1
ATOM 2047 C C . LEU A 1 259 ? -7.773 19.670 9.127 1.00 51.94 259 LEU A C 1
ATOM 2049 O O . LEU A 1 259 ? -8.324 19.317 10.173 1.00 51.94 259 LEU A O 1
ATOM 2053 N N . GLY A 1 260 ? -7.198 20.869 8.988 1.00 57.41 260 GLY A N 1
ATOM 2054 C CA . GLY A 1 260 ? -7.250 21.915 10.008 1.00 57.41 260 GLY A CA 1
ATOM 2055 C C . GLY A 1 260 ? -8.673 22.392 10.323 1.00 57.41 260 GLY A C 1
ATOM 2056 O O . GLY A 1 260 ? -9.011 22.568 11.495 1.00 57.41 260 GLY A O 1
ATOM 2057 N N . ASP A 1 261 ? -9.529 22.530 9.310 1.00 60.78 261 ASP A N 1
ATOM 2058 C CA . ASP A 1 261 ? -10.931 22.930 9.451 1.00 60.78 261 ASP A CA 1
ATOM 2059 C C . ASP A 1 261 ? -11.776 21.836 10.107 1.00 60.78 261 ASP A C 1
ATOM 2061 O O . ASP A 1 261 ? -12.552 22.142 11.014 1.00 60.78 261 ASP A O 1
ATOM 2065 N N . ILE A 1 262 ? -11.586 20.561 9.739 1.00 57.81 262 ILE A N 1
ATOM 2066 C CA . ILE A 1 262 ? -12.270 19.428 10.393 1.00 57.81 262 ILE A CA 1
ATOM 2067 C C . ILE A 1 262 ? -11.945 19.422 11.880 1.00 57.81 262 ILE A C 1
ATOM 2069 O O . ILE A 1 262 ? -12.829 19.268 12.721 1.00 57.81 262 ILE A O 1
ATOM 2073 N N . VAL A 1 263 ? -10.664 19.586 12.213 1.00 59.53 263 VAL A N 1
ATOM 2074 C CA . VAL A 1 263 ? -10.198 19.591 13.595 1.00 59.53 263 VAL A CA 1
ATOM 2075 C C . VAL A 1 263 ? -10.776 20.789 14.352 1.00 59.53 263 VAL A C 1
ATOM 2077 O O . VAL A 1 263 ? -11.273 20.628 15.470 1.00 59.53 263 VAL A O 1
ATOM 2080 N N . ALA A 1 264 ? -10.765 21.977 13.747 1.00 64.12 264 ALA A N 1
ATOM 2081 C CA . ALA A 1 264 ? -11.334 23.183 14.338 1.00 64.12 264 ALA A CA 1
ATOM 2082 C C . ALA A 1 264 ? -12.861 23.096 14.508 1.00 64.12 264 ALA A C 1
ATOM 2084 O O . ALA A 1 264 ? -13.408 23.632 15.474 1.00 64.12 264 ALA A O 1
ATOM 2085 N N . GLU A 1 265 ? -13.570 22.431 13.595 1.00 64.06 265 GLU A N 1
ATOM 2086 C CA . GLU A 1 265 ? -15.007 22.183 13.702 1.00 64.06 265 GLU A CA 1
ATOM 2087 C C . GLU A 1 265 ? -15.312 21.119 14.760 1.00 64.06 265 GLU A C 1
ATOM 2089 O O . GLU A 1 265 ? -16.206 21.309 15.586 1.00 64.06 265 GLU A O 1
ATOM 2094 N N . ALA A 1 266 ? -14.540 20.033 14.795 1.00 61.03 266 ALA A N 1
ATOM 2095 C CA . ALA A 1 266 ? -14.680 18.972 15.781 1.00 61.03 266 ALA A CA 1
ATOM 2096 C C . ALA A 1 266 ? -14.473 19.516 17.202 1.00 61.03 266 ALA A C 1
ATOM 2098 O O . ALA A 1 266 ? -15.290 19.245 18.076 1.00 61.03 266 ALA A O 1
ATOM 2099 N N . GLN A 1 267 ? -13.476 20.380 17.427 1.00 63.94 267 GLN A N 1
ATOM 2100 C CA . GLN A 1 267 ? -13.263 21.047 18.722 1.00 63.94 267 GLN A CA 1
ATOM 2101 C C . GLN A 1 267 ? -14.440 21.927 19.182 1.00 63.94 267 GLN A C 1
ATOM 2103 O O . GLN A 1 267 ? -14.557 22.208 20.375 1.00 63.94 267 GLN A O 1
ATOM 2108 N N . LYS A 1 268 ? -15.326 22.357 18.272 1.00 64.50 268 LYS A N 1
ATOM 2109 C CA . LYS A 1 268 ? -16.549 23.109 18.608 1.00 64.50 268 LYS A CA 1
ATOM 2110 C C . LYS A 1 268 ? -17.729 22.200 18.970 1.00 64.50 268 LYS A C 1
ATOM 2112 O O . LYS A 1 268 ? -18.737 22.707 19.462 1.00 64.50 268 LYS A O 1
ATOM 2117 N N . LYS A 1 269 ? -17.645 20.888 18.712 1.00 66.62 269 LYS A N 1
ATOM 2118 C CA . LYS A 1 269 ? -18.726 19.923 18.964 1.00 66.62 269 LYS A CA 1
ATOM 2119 C C . LYS A 1 269 ? -18.610 19.319 20.368 1.00 66.62 269 LYS A C 1
ATOM 2121 O O . LYS A 1 269 ? -17.531 18.992 20.848 1.00 66.62 269 LYS A O 1
ATOM 2126 N N . ASP A 1 270 ? -19.755 19.176 21.033 1.00 65.12 270 ASP A N 1
ATOM 2127 C CA . ASP A 1 270 ? -19.844 18.675 22.407 1.00 65.12 270 ASP A CA 1
ATOM 2128 C C . ASP A 1 270 ? -19.774 17.136 22.462 1.00 65.12 270 ASP A C 1
ATOM 2130 O O . ASP A 1 270 ? -20.648 16.441 21.930 1.00 65.12 270 ASP A O 1
ATOM 2134 N N . THR A 1 271 ? -18.767 16.596 23.163 1.00 69.94 271 THR A N 1
ATOM 2135 C CA . THR A 1 271 ? -18.575 15.146 23.349 1.00 69.94 271 THR A CA 1
ATOM 2136 C C . THR A 1 271 ? -19.645 14.499 24.238 1.00 69.94 271 THR A C 1
ATOM 2138 O O . THR A 1 271 ? -19.804 13.274 24.214 1.00 69.94 271 THR A O 1
ATOM 2141 N N . SER A 1 272 ? -20.438 15.287 24.977 1.00 73.19 272 SER A N 1
ATOM 2142 C CA . SER A 1 272 ? -21.529 14.791 25.830 1.00 73.19 272 SER A CA 1
ATOM 2143 C C . SER A 1 272 ? -22.624 14.055 25.037 1.00 73.19 272 SER A C 1
ATOM 2145 O O . SER A 1 272 ? -23.269 13.126 25.546 1.00 73.19 272 SER A O 1
ATOM 2147 N N . THR A 1 273 ? -22.781 14.402 23.755 1.00 81.62 273 THR A N 1
ATOM 2148 C CA . THR A 1 273 ? -23.772 13.808 22.851 1.00 81.62 273 THR A CA 1
ATOM 2149 C C . THR A 1 273 ? -23.501 12.324 22.624 1.00 81.62 273 THR A C 1
ATOM 2151 O O . THR A 1 273 ? -24.417 11.513 22.799 1.00 81.62 273 THR A O 1
ATOM 2154 N N . LEU A 1 274 ? -22.253 11.942 22.319 1.00 83.94 274 LEU A N 1
ATOM 2155 C CA . LEU A 1 274 ? -21.863 10.549 22.075 1.00 83.94 274 LEU A CA 1
ATOM 2156 C C . LEU A 1 274 ? -22.230 9.653 23.261 1.00 83.94 274 LEU A C 1
ATOM 2158 O O . LEU A 1 274 ? -22.853 8.605 23.093 1.00 83.94 274 LEU A O 1
ATOM 2162 N N . LYS A 1 275 ? -21.911 10.103 24.477 1.00 82.19 275 LYS A N 1
ATOM 2163 C CA . LYS A 1 275 ? -22.218 9.381 25.715 1.00 82.19 275 LYS A CA 1
ATOM 2164 C C . LYS A 1 275 ? -23.711 9.100 25.853 1.00 82.19 275 LYS A C 1
ATOM 2166 O O . LYS A 1 275 ? -24.107 7.968 26.134 1.00 82.19 275 LYS A O 1
ATOM 2171 N N . SER A 1 276 ? -24.542 10.115 25.613 1.00 84.81 276 SER A N 1
ATOM 2172 C CA . SER A 1 276 ? -25.999 9.977 25.691 1.00 84.81 276 SER A CA 1
ATOM 2173 C C . SER A 1 276 ? -26.549 8.968 24.677 1.00 84.81 276 SER A C 1
ATOM 2175 O O . SER A 1 276 ? -27.527 8.277 24.962 1.00 84.81 276 SER A O 1
ATOM 2177 N N . LEU A 1 277 ? -25.920 8.862 23.503 1.00 85.56 277 LEU A N 1
ATOM 2178 C CA . LEU A 1 277 ? -26.319 7.924 22.461 1.00 85.56 277 LEU A CA 1
ATOM 2179 C C . LEU A 1 277 ? -25.851 6.499 22.779 1.00 85.56 277 LEU A C 1
ATOM 2181 O O . LEU A 1 277 ? -26.640 5.567 22.641 1.00 85.56 277 LEU A O 1
ATOM 2185 N N . LEU A 1 278 ? -24.626 6.329 23.288 1.00 84.94 278 LEU A N 1
ATOM 2186 C CA . LEU A 1 278 ? -24.108 5.030 23.731 1.00 84.94 278 LEU A CA 1
ATOM 2187 C C . LEU A 1 278 ? -24.963 4.426 24.856 1.00 84.94 278 LEU A C 1
ATOM 2189 O O . LEU A 1 278 ? -25.226 3.228 24.844 1.00 84.94 278 LEU A O 1
ATOM 2193 N N . MET A 1 279 ? -25.462 5.248 25.786 1.00 84.00 279 MET A N 1
ATOM 2194 C CA . MET A 1 279 ? -26.361 4.797 26.862 1.00 84.00 279 MET A CA 1
ATOM 2195 C C . MET A 1 279 ? -27.754 4.373 26.373 1.00 84.00 279 MET A C 1
ATOM 2197 O O . MET A 1 279 ? -28.448 3.638 27.073 1.00 84.00 279 MET A O 1
ATOM 2201 N N . LYS A 1 280 ? -28.183 4.828 25.189 1.00 83.75 280 LYS A N 1
ATOM 2202 C CA . LYS A 1 280 ? -29.471 4.443 24.585 1.00 83.75 280 LYS A CA 1
ATOM 2203 C C . LYS A 1 280 ? -29.401 3.108 23.846 1.00 83.75 280 LYS A C 1
ATOM 2205 O O . LYS A 1 280 ? -30.445 2.597 23.437 1.00 83.75 280 LYS A O 1
ATOM 2210 N N . LEU A 1 281 ? -28.206 2.548 23.649 1.00 78.88 281 LEU A N 1
ATOM 2211 C CA . LEU A 1 281 ? -28.055 1.268 22.974 1.00 78.88 281 LEU A CA 1
ATOM 2212 C C . LEU A 1 281 ? -28.478 0.102 23.883 1.00 78.88 281 LEU A C 1
ATOM 2214 O O . LEU A 1 281 ? -28.138 0.083 25.067 1.00 78.88 281 LEU A O 1
ATOM 2218 N N . PRO A 1 282 ? -29.193 -0.902 23.341 1.00 76.19 282 PRO A N 1
ATOM 2219 C CA . PRO A 1 282 ? -29.504 -2.123 24.072 1.00 76.19 282 PRO A CA 1
ATOM 2220 C C . PRO A 1 282 ? -28.242 -2.804 24.615 1.00 76.19 282 PRO A C 1
ATOM 2222 O O . PRO A 1 282 ? -27.270 -3.002 23.885 1.00 76.19 282 PRO A O 1
ATOM 2225 N N . SER A 1 283 ? -28.294 -3.266 25.867 1.00 71.00 283 SER A N 1
ATOM 2226 C CA . SER A 1 283 ? -27.173 -3.942 26.543 1.00 71.00 283 SER A CA 1
ATOM 2227 C C . SER A 1 283 ? -26.719 -5.245 25.873 1.00 71.00 283 SER A C 1
ATOM 2229 O O . SER A 1 283 ? -25.639 -5.734 26.176 1.00 71.00 283 SER A O 1
ATOM 2231 N N . GLY A 1 284 ? -27.512 -5.806 24.953 1.00 74.81 284 GLY A N 1
ATOM 2232 C CA . GLY A 1 284 ? -27.157 -6.997 24.174 1.00 74.81 284 GLY A CA 1
ATOM 2233 C C . GLY A 1 284 ? -26.284 -6.736 22.940 1.00 74.81 284 GLY A C 1
ATOM 2234 O O . GLY A 1 284 ? -25.877 -7.697 22.292 1.00 74.81 284 GLY A O 1
ATOM 2235 N N . ILE A 1 285 ? -26.016 -5.471 22.583 1.00 77.88 285 ILE A N 1
ATOM 2236 C CA . ILE A 1 285 ? -25.133 -5.123 21.452 1.00 77.88 285 ILE A CA 1
ATOM 2237 C C . ILE A 1 285 ? -23.663 -5.291 21.837 1.00 77.88 285 ILE A C 1
ATOM 2239 O O . ILE A 1 285 ? -22.868 -5.795 21.044 1.00 77.88 285 ILE A O 1
ATOM 2243 N N . PHE A 1 286 ? -23.313 -4.894 23.058 1.00 80.56 286 PHE A N 1
ATOM 2244 C CA . PHE A 1 286 ? -21.952 -4.966 23.562 1.00 80.56 286 PHE A CA 1
ATOM 2245 C C . PHE A 1 286 ? -21.812 -6.096 24.577 1.00 80.56 286 PHE A C 1
ATOM 2247 O O . PHE A 1 286 ? -22.729 -6.386 25.340 1.00 80.56 286 PHE A O 1
ATOM 2254 N N . SER A 1 287 ? -20.657 -6.753 24.595 1.00 73.44 287 SER A N 1
ATOM 2255 C CA . SER A 1 287 ? -20.407 -7.874 25.502 1.00 73.44 287 SER A CA 1
ATOM 2256 C C . SER A 1 287 ? -18.967 -7.876 26.000 1.00 73.44 287 SER A C 1
ATOM 2258 O O . SER A 1 287 ? -18.086 -7.250 25.411 1.00 73.44 287 SER A O 1
ATOM 2260 N N . GLY A 1 288 ? -18.727 -8.574 27.113 1.00 80.44 288 GLY A N 1
ATOM 2261 C CA . GLY A 1 288 ? -17.394 -8.700 27.696 1.00 80.44 288 GLY A CA 1
ATOM 2262 C C . GLY A 1 288 ? -16.787 -7.340 28.041 1.00 80.44 288 GLY A C 1
ATOM 2263 O O . GLY A 1 288 ? -17.391 -6.561 28.773 1.00 80.44 288 GLY A O 1
ATOM 2264 N N . LYS A 1 289 ? -15.597 -7.057 27.497 1.00 72.00 289 LYS A N 1
ATOM 2265 C CA . LYS A 1 289 ? -14.870 -5.803 27.743 1.00 72.00 289 LYS A CA 1
ATOM 2266 C C . LYS A 1 289 ? -15.626 -4.563 27.275 1.00 72.00 289 LYS A C 1
ATOM 2268 O O . LYS A 1 289 ? -15.331 -3.496 27.784 1.00 72.00 289 LYS A O 1
ATOM 2273 N N . ASP A 1 290 ? -16.601 -4.686 26.378 1.00 79.62 290 ASP A N 1
ATOM 2274 C CA . ASP A 1 290 ? -17.329 -3.545 25.812 1.00 79.62 290 ASP A CA 1
ATOM 2275 C C . ASP A 1 290 ? -18.663 -3.280 26.513 1.00 79.62 290 ASP A C 1
ATOM 2277 O O . ASP A 1 290 ? -19.434 -2.437 26.075 1.00 79.62 290 ASP A O 1
ATOM 2281 N N . SER A 1 291 ? -18.945 -3.956 27.632 1.00 79.38 291 SER A N 1
ATOM 2282 C CA . SER A 1 291 ? -20.230 -3.859 28.338 1.00 79.38 291 SER A CA 1
ATOM 2283 C C . SER A 1 291 ? -20.591 -2.452 28.833 1.00 79.38 291 SER A C 1
ATOM 2285 O O . SER A 1 291 ? -21.750 -2.206 29.157 1.00 79.38 291 SER A O 1
ATOM 2287 N N . ASN A 1 292 ? -19.621 -1.537 28.925 1.00 85.81 292 ASN A N 1
ATOM 2288 C CA . ASN A 1 292 ? -19.855 -0.139 29.278 1.00 85.81 292 ASN A CA 1
ATOM 2289 C C . ASN A 1 292 ? -19.015 0.806 28.396 1.00 85.81 292 ASN A C 1
ATOM 2291 O O . ASN A 1 292 ? -17.962 1.287 28.830 1.00 85.81 292 ASN A O 1
ATOM 2295 N N . PRO A 1 293 ? -19.455 1.072 27.153 1.00 86.62 293 PRO A N 1
ATOM 2296 C CA . PRO A 1 293 ? -18.688 1.885 26.214 1.00 86.62 293 PRO A CA 1
ATOM 2297 C C . PRO A 1 293 ? -18.663 3.364 26.618 1.00 86.62 293 PRO A C 1
ATOM 2299 O O . PRO A 1 293 ? -17.670 4.047 26.393 1.00 86.62 293 PRO A O 1
ATOM 2302 N N . ALA A 1 294 ? -19.711 3.853 27.289 1.00 86.94 294 ALA A N 1
ATOM 2303 C CA . ALA A 1 294 ? -19.773 5.223 27.792 1.00 86.94 294 ALA A CA 1
ATOM 2304 C C . ALA A 1 294 ? -18.679 5.510 28.838 1.00 86.94 294 ALA A C 1
ATOM 2306 O O . ALA A 1 294 ? -18.007 6.534 28.762 1.00 86.94 294 ALA A O 1
ATOM 2307 N N . GLN A 1 295 ? -18.464 4.592 29.786 1.00 88.50 295 GLN A N 1
ATOM 2308 C CA . GLN A 1 295 ? -17.407 4.735 30.793 1.00 88.50 295 GLN A CA 1
ATOM 2309 C C . GLN A 1 295 ? -16.002 4.621 30.183 1.00 88.50 295 GLN A C 1
ATOM 2311 O O . GLN A 1 295 ? -15.082 5.306 30.622 1.00 88.50 295 GLN A O 1
ATOM 2316 N N . GLN A 1 296 ? -15.819 3.767 29.173 1.00 90.31 296 GLN A N 1
ATOM 2317 C CA . GLN A 1 296 ? -14.542 3.677 28.459 1.00 90.31 296 GLN A CA 1
ATOM 2318 C C . GLN A 1 296 ? -14.217 4.965 27.709 1.00 90.31 296 GLN A C 1
ATOM 2320 O O . GLN A 1 296 ? -13.083 5.432 27.792 1.00 90.31 296 GLN A O 1
ATOM 2325 N N . ALA A 1 297 ? -15.210 5.565 27.048 1.00 88.56 297 ALA A N 1
ATOM 2326 C CA . ALA A 1 297 ? -15.048 6.858 26.398 1.00 88.56 297 ALA A CA 1
ATOM 2327 C C . ALA A 1 297 ? -14.622 7.946 27.404 1.00 88.56 297 ALA A C 1
ATOM 2329 O O . ALA A 1 297 ? -13.676 8.678 27.125 1.00 88.56 297 ALA A O 1
ATOM 2330 N N . ASP A 1 298 ? -15.233 7.997 28.599 1.00 88.25 298 ASP A N 1
ATOM 2331 C CA . ASP A 1 298 ? -14.826 8.934 29.662 1.00 88.25 298 ASP A CA 1
ATOM 2332 C C . ASP A 1 298 ? -13.353 8.723 30.071 1.00 88.25 298 ASP A C 1
ATOM 2334 O O . ASP A 1 298 ? -12.590 9.682 30.196 1.00 88.25 298 ASP A O 1
ATOM 2338 N N . GLN A 1 299 ? -12.934 7.466 30.263 1.00 90.56 299 GLN A N 1
ATOM 2339 C CA . GLN A 1 299 ? -11.563 7.142 30.664 1.00 90.56 299 GLN A CA 1
ATOM 2340 C C . GLN A 1 299 ? -10.544 7.523 29.582 1.00 90.56 299 GLN A C 1
ATOM 2342 O O . GLN A 1 299 ? -9.488 8.072 29.896 1.00 90.56 299 GLN A O 1
ATOM 2347 N N . LEU A 1 300 ? -10.853 7.242 28.315 1.00 91.12 300 LEU A N 1
ATOM 2348 C CA . LEU A 1 300 ? -9.995 7.583 27.180 1.00 91.12 300 LEU A CA 1
ATOM 2349 C C . LEU A 1 300 ? -9.882 9.098 27.004 1.00 91.12 300 LEU A C 1
ATOM 2351 O O . LEU A 1 300 ? -8.776 9.605 26.835 1.00 91.12 300 LEU A O 1
ATOM 2355 N N . GLN A 1 301 ? -10.994 9.824 27.133 1.00 88.25 301 GLN A N 1
ATOM 2356 C CA . GLN A 1 301 ? -10.996 11.283 27.085 1.00 88.25 301 GLN A CA 1
ATOM 2357 C C . GLN A 1 301 ? -10.164 11.886 28.230 1.00 88.25 301 GLN A C 1
ATOM 2359 O O . GLN A 1 301 ? -9.335 12.763 27.991 1.00 88.25 301 GLN A O 1
ATOM 2364 N N . ALA A 1 302 ? -10.319 11.392 29.464 1.00 87.56 302 ALA A N 1
ATOM 2365 C CA . ALA A 1 302 ? -9.520 11.847 30.603 1.00 87.56 302 ALA A CA 1
ATOM 2366 C C . ALA A 1 302 ? -8.014 11.583 30.404 1.00 87.56 302 ALA A C 1
ATOM 2368 O O . ALA A 1 302 ? -7.191 12.460 30.675 1.00 87.56 302 ALA A O 1
ATOM 2369 N N . ASN A 1 303 ? -7.656 10.403 29.887 1.00 88.06 303 ASN A N 1
ATOM 2370 C CA . ASN A 1 303 ? -6.268 10.044 29.594 1.00 88.06 303 ASN A CA 1
ATOM 2371 C C . ASN A 1 303 ? -5.663 10.945 28.507 1.00 88.06 303 ASN A C 1
ATOM 2373 O O . ASN A 1 303 ? -4.554 11.447 28.686 1.00 88.06 303 ASN A O 1
ATOM 2377 N N . ALA A 1 304 ? -6.399 11.193 27.418 1.00 85.44 304 ALA A N 1
ATOM 2378 C CA . ALA A 1 304 ? -5.955 12.053 26.324 1.00 85.44 304 ALA A CA 1
ATOM 2379 C C . ALA A 1 304 ? -5.713 13.498 26.798 1.00 85.44 304 ALA A C 1
ATOM 2381 O O . ALA A 1 304 ? -4.665 14.076 26.508 1.00 85.44 304 ALA A O 1
ATOM 2382 N N . HIS A 1 305 ? -6.619 14.060 27.609 1.00 83.06 305 HIS A N 1
ATOM 2383 C CA . HIS A 1 305 ? -6.436 15.396 28.189 1.00 83.06 305 HIS A CA 1
ATOM 2384 C C . HIS A 1 305 ? -5.213 15.480 29.116 1.00 83.06 305 HIS A C 1
ATOM 2386 O O . HIS A 1 305 ? -4.461 16.4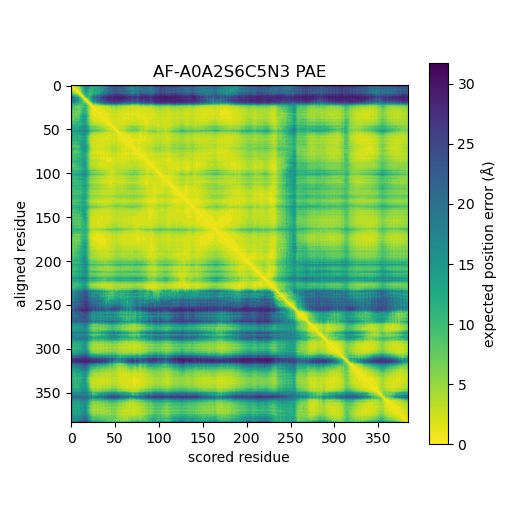55 29.058 1.00 83.06 305 HIS A O 1
ATOM 2392 N N . ALA A 1 306 ? -4.976 14.459 29.947 1.00 83.19 306 ALA A N 1
ATOM 2393 C CA . ALA A 1 306 ? -3.801 14.416 30.819 1.00 83.19 306 ALA A CA 1
ATOM 2394 C C . ALA A 1 306 ? -2.486 14.361 30.017 1.00 83.19 306 ALA A C 1
ATOM 2396 O O . ALA A 1 306 ? -1.509 15.024 30.366 1.00 83.19 306 ALA A O 1
ATOM 2397 N N . GLN A 1 307 ? -2.468 13.606 28.918 1.00 77.44 307 GLN A N 1
ATOM 2398 C CA . GLN A 1 307 ? -1.302 13.464 28.041 1.00 77.44 307 GLN A CA 1
ATOM 2399 C C . GLN A 1 307 ? -1.036 14.718 27.202 1.00 77.44 307 GLN A C 1
ATOM 2401 O O . GLN A 1 307 ? 0.120 15.102 27.024 1.00 77.44 307 GLN A O 1
ATOM 2406 N N . GLN A 1 308 ? -2.084 15.415 26.756 1.00 71.69 308 GLN A N 1
ATOM 2407 C CA . GLN A 1 308 ? -1.947 16.698 26.068 1.00 71.69 308 GLN A CA 1
ATOM 2408 C C . GLN A 1 308 ? -1.193 17.721 26.932 1.00 71.69 308 GLN A C 1
ATOM 2410 O O . GLN A 1 308 ? -0.314 18.419 26.431 1.00 71.69 308 GLN A O 1
ATOM 2415 N N . MET A 1 309 ? -1.481 17.775 28.238 1.00 62.56 309 MET A N 1
ATOM 2416 C CA . MET A 1 309 ? -0.773 18.660 29.170 1.00 62.56 309 MET A CA 1
ATOM 2417 C C . MET A 1 309 ? 0.706 18.287 29.352 1.00 62.56 309 MET A C 1
ATOM 2419 O O . MET A 1 309 ? 1.534 19.171 29.566 1.00 62.56 309 MET A O 1
ATOM 2423 N N . ALA A 1 310 ? 1.056 17.003 29.233 1.00 64.69 310 ALA A N 1
ATOM 2424 C CA . ALA A 1 310 ? 2.435 16.524 29.337 1.00 64.69 310 ALA A CA 1
ATOM 2425 C C . ALA A 1 310 ? 3.269 16.786 28.064 1.00 64.69 310 ALA A C 1
ATOM 2427 O O . ALA A 1 310 ? 4.478 16.989 28.157 1.00 64.69 310 ALA A O 1
ATOM 2428 N N . ASN A 1 311 ? 2.632 16.837 26.888 1.00 61.06 311 ASN A N 1
ATOM 2429 C CA . ASN A 1 311 ? 3.297 17.007 25.588 1.00 61.06 311 ASN A CA 1
ATOM 2430 C C . ASN A 1 311 ? 3.587 18.476 25.198 1.00 61.06 311 ASN A C 1
ATOM 2432 O O . ASN A 1 311 ? 4.147 18.723 24.130 1.00 61.06 311 ASN A O 1
ATOM 2436 N N . LEU A 1 312 ? 3.252 19.461 26.045 1.00 53.38 312 LEU A N 1
ATOM 2437 C CA . LEU A 1 312 ? 3.480 20.902 25.803 1.00 53.38 312 LEU A CA 1
ATOM 2438 C C . LEU A 1 312 ? 4.952 21.348 25.923 1.00 53.38 312 LEU A C 1
ATOM 2440 O O . LEU A 1 312 ? 5.260 22.532 25.798 1.00 53.38 312 LEU A O 1
ATOM 2444 N N . SER A 1 313 ? 5.872 20.420 26.168 1.00 48.97 313 SER A N 1
ATOM 2445 C CA . SER A 1 313 ? 7.280 20.706 26.412 1.00 48.97 313 SER A CA 1
ATOM 2446 C C . SER A 1 313 ? 8.156 19.935 25.426 1.00 48.97 313 SER A C 1
ATOM 2448 O O . SER A 1 313 ? 8.065 18.716 25.328 1.00 48.97 313 SER A O 1
ATOM 2450 N N . VAL A 1 314 ? 9.063 20.671 24.777 1.00 47.19 314 VAL A N 1
ATOM 2451 C CA . VAL A 1 314 ? 10.214 20.216 23.974 1.00 47.19 314 VAL A CA 1
ATOM 2452 C C . VAL A 1 314 ? 9.985 20.096 22.457 1.00 47.19 314 VAL A C 1
ATOM 2454 O O . VAL A 1 314 ? 9.171 19.324 21.952 1.00 47.19 314 VAL A O 1
ATOM 2457 N N . SER A 1 315 ? 10.810 20.844 21.716 1.00 51.25 315 SER A N 1
ATOM 2458 C CA . SER A 1 315 ? 11.066 20.673 20.283 1.00 51.25 315 SER A CA 1
ATOM 2459 C C . SER A 1 315 ? 12.404 19.938 20.116 1.00 51.25 315 SER A C 1
ATOM 2461 O O . SER A 1 315 ? 13.452 20.529 20.396 1.00 51.25 315 SER A O 1
ATOM 2463 N N . PRO A 1 316 ? 12.420 18.651 19.724 1.00 54.97 316 PRO A N 1
ATOM 2464 C CA . PRO A 1 316 ? 13.666 17.950 19.461 1.00 54.97 316 PRO A CA 1
ATOM 2465 C C . PRO A 1 316 ? 14.138 18.239 18.034 1.00 54.97 316 PRO A C 1
ATOM 2467 O O . PRO A 1 316 ? 13.432 17.959 17.073 1.00 54.97 316 PRO A O 1
ATOM 2470 N N . ARG A 1 317 ? 15.363 18.756 17.892 1.00 57.28 317 ARG A N 1
ATOM 2471 C CA . ARG A 1 317 ? 16.073 18.845 16.599 1.00 57.28 317 ARG A CA 1
ATOM 2472 C C . ARG A 1 317 ? 16.783 17.536 16.215 1.00 57.28 317 ARG A C 1
ATOM 2474 O O . ARG A 1 317 ? 17.401 17.469 15.161 1.00 57.28 317 ARG A O 1
ATOM 2481 N N . ASP A 1 318 ? 16.740 16.528 17.088 1.00 65.69 318 ASP A N 1
ATOM 2482 C CA . ASP A 1 318 ? 17.400 15.234 16.903 1.00 65.69 318 ASP A CA 1
ATOM 2483 C C . ASP A 1 318 ? 16.415 14.198 16.323 1.00 65.69 318 ASP A C 1
ATOM 2485 O O . ASP A 1 318 ? 15.416 13.892 16.988 1.00 65.69 318 ASP A O 1
ATOM 2489 N N . PRO A 1 319 ? 16.699 13.609 15.143 1.00 64.81 319 PRO A N 1
ATOM 2490 C CA . PRO A 1 319 ? 15.877 12.567 14.527 1.00 64.81 319 PRO A CA 1
ATOM 2491 C C . PRO A 1 319 ? 15.508 11.411 15.465 1.00 64.81 319 PRO A C 1
ATOM 2493 O O . PRO A 1 319 ? 14.378 10.933 15.428 1.00 64.81 319 PRO A O 1
ATOM 2496 N N . LYS A 1 320 ? 16.407 10.991 16.370 1.00 69.12 320 LYS A N 1
ATOM 2497 C CA . LYS A 1 320 ? 16.108 9.894 17.312 1.00 69.12 320 LYS A CA 1
ATOM 2498 C C . LYS A 1 320 ? 15.010 10.255 18.307 1.00 69.12 320 LYS A C 1
ATOM 2500 O O . LYS A 1 320 ? 14.177 9.418 18.649 1.00 69.12 320 LYS A O 1
ATOM 2505 N N . GLN A 1 321 ? 15.006 11.499 18.778 1.00 72.50 321 GLN A N 1
ATOM 2506 C CA . GLN A 1 321 ? 13.978 11.981 19.696 1.00 72.50 321 GLN A CA 1
ATOM 2507 C C . GLN A 1 321 ? 12.638 12.183 18.985 1.00 72.50 321 GLN A C 1
ATOM 2509 O O . GLN A 1 321 ? 11.594 11.957 19.596 1.00 72.50 321 GLN A O 1
ATOM 2514 N N . ILE A 1 322 ? 12.661 12.541 17.697 1.00 70.25 322 ILE A N 1
ATOM 2515 C CA . ILE A 1 322 ? 11.460 12.583 16.856 1.00 70.25 322 ILE A CA 1
ATOM 2516 C C . ILE A 1 322 ? 10.860 11.177 16.746 1.00 70.25 322 ILE A C 1
ATOM 2518 O O . ILE A 1 322 ? 9.690 11.010 17.075 1.00 70.25 322 ILE A O 1
ATOM 2522 N N . THR A 1 323 ? 11.652 10.153 16.409 1.00 73.94 323 THR A N 1
ATOM 2523 C CA . THR A 1 323 ? 11.176 8.759 16.339 1.00 73.94 323 THR A CA 1
ATOM 2524 C C . THR A 1 323 ? 10.555 8.284 17.660 1.00 73.94 323 THR A C 1
ATOM 2526 O O . THR A 1 323 ? 9.440 7.767 17.658 1.00 73.94 323 THR A O 1
ATOM 2529 N N . ILE A 1 324 ? 11.223 8.503 18.803 1.00 78.06 324 ILE A N 1
ATOM 2530 C CA . ILE A 1 324 ? 10.687 8.128 20.129 1.00 78.06 324 ILE A CA 1
ATOM 2531 C C . ILE A 1 324 ? 9.360 8.845 20.412 1.00 78.06 324 ILE A C 1
ATOM 2533 O O . ILE A 1 324 ? 8.428 8.248 20.954 1.00 78.06 324 ILE A O 1
ATOM 2537 N N . ARG A 1 325 ? 9.253 10.122 20.029 1.00 79.75 325 ARG A N 1
ATOM 2538 C CA . ARG A 1 325 ? 8.020 10.895 20.176 1.00 79.75 325 ARG A CA 1
ATOM 2539 C C . ARG A 1 325 ? 6.903 10.341 19.29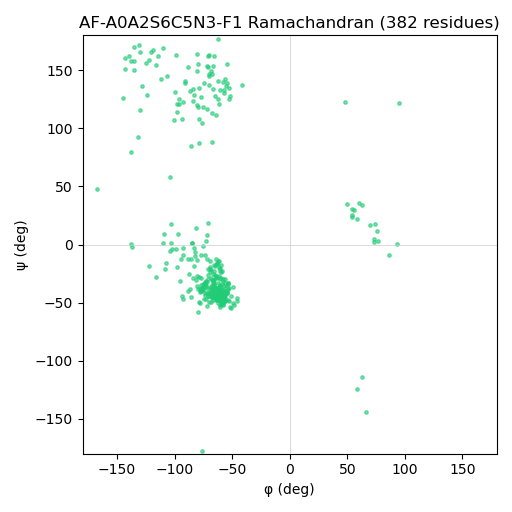8 1.00 79.75 325 ARG A C 1
ATOM 2541 O O . ARG A 1 325 ? 5.800 10.185 19.804 1.00 79.75 325 ARG A O 1
ATOM 2548 N N . MET A 1 326 ? 7.168 10.034 18.029 1.00 81.44 326 MET A N 1
ATOM 2549 C CA . MET A 1 326 ? 6.157 9.482 17.117 1.00 81.44 326 MET A CA 1
ATOM 2550 C C . MET A 1 326 ? 5.619 8.144 17.625 1.00 81.44 326 MET A C 1
ATOM 2552 O O . MET A 1 326 ? 4.409 7.933 17.633 1.00 81.44 326 MET A O 1
ATOM 2556 N N . GLU A 1 327 ? 6.496 7.283 18.142 1.00 82.81 327 GLU A N 1
ATOM 2557 C CA . GLU A 1 327 ? 6.089 6.024 18.769 1.00 82.81 327 GLU A CA 1
ATOM 2558 C C . GLU A 1 327 ? 5.243 6.263 20.030 1.00 82.81 327 GLU A C 1
ATOM 2560 O O . GLU A 1 327 ? 4.202 5.635 20.221 1.00 82.81 327 GLU A O 1
ATOM 2565 N N . SER A 1 328 ? 5.624 7.234 20.866 1.00 84.94 328 SER A N 1
ATOM 2566 C CA . SER A 1 328 ? 4.819 7.613 22.030 1.00 84.94 328 SER A CA 1
ATOM 2567 C C . SER A 1 328 ? 3.439 8.145 21.632 1.00 84.94 328 SER A C 1
ATOM 2569 O O . SER A 1 328 ? 2.445 7.761 22.244 1.00 84.94 328 SER A O 1
ATOM 2571 N N . LEU A 1 329 ? 3.346 8.980 20.593 1.00 86.31 329 LEU A N 1
ATOM 2572 C CA . LEU A 1 329 ? 2.067 9.471 20.071 1.00 86.31 329 LEU A CA 1
ATOM 2573 C C . LEU A 1 329 ? 1.210 8.325 19.534 1.00 86.31 329 LEU A C 1
ATOM 2575 O O . LEU A 1 329 ? 0.020 8.258 19.836 1.00 86.31 329 LEU A O 1
ATOM 2579 N N . ARG A 1 330 ? 1.814 7.376 18.812 1.00 88.62 330 ARG A N 1
ATOM 2580 C CA . ARG A 1 330 ? 1.123 6.175 18.336 1.00 88.62 330 ARG A CA 1
ATOM 2581 C C . ARG A 1 330 ? 0.513 5.386 19.498 1.00 88.62 330 ARG A C 1
ATOM 2583 O O . ARG A 1 330 ? -0.659 5.027 19.432 1.00 88.62 330 ARG A O 1
ATOM 2590 N N . GLN A 1 331 ? 1.259 5.185 20.585 1.00 89.25 331 GLN A N 1
ATOM 2591 C CA . GLN A 1 331 ? 0.775 4.501 21.794 1.00 89.25 331 GLN A CA 1
ATOM 2592 C C . GLN A 1 331 ? -0.362 5.249 22.508 1.00 89.25 331 GLN A C 1
ATOM 2594 O O . GLN A 1 331 ? -1.191 4.617 23.160 1.00 89.25 331 GLN A O 1
ATOM 2599 N N . GLN A 1 332 ? -0.415 6.578 22.388 1.00 88.50 332 GLN A N 1
ATOM 2600 C CA . GLN A 1 332 ? -1.488 7.413 22.942 1.00 88.50 332 GLN A CA 1
ATOM 2601 C C . GLN A 1 332 ? -2.754 7.358 22.070 1.00 88.50 332 GLN A C 1
ATOM 2603 O O . GLN A 1 332 ? -3.863 7.291 22.596 1.00 88.50 332 GLN A O 1
ATOM 2608 N N . ILE A 1 333 ? -2.589 7.330 20.744 1.00 90.69 333 ILE A N 1
ATOM 2609 C CA . ILE A 1 333 ? -3.688 7.299 19.767 1.00 90.69 333 ILE A CA 1
ATOM 2610 C C . ILE A 1 333 ? -4.315 5.900 19.657 1.00 90.69 333 ILE A C 1
ATOM 2612 O O . ILE A 1 333 ? -5.535 5.783 19.537 1.00 90.69 333 ILE A O 1
ATOM 2616 N N . TYR A 1 334 ? -3.517 4.831 19.741 1.00 94.12 334 TYR A N 1
ATOM 2617 C CA . TYR A 1 334 ? -3.982 3.460 19.499 1.00 94.12 334 TYR A CA 1
ATOM 2618 C C . TYR A 1 334 ? -5.214 3.049 20.317 1.00 94.12 334 TYR A C 1
ATOM 2620 O O . TYR A 1 334 ? -6.172 2.567 19.714 1.00 94.12 334 TYR A O 1
ATOM 2628 N N . PRO A 1 335 ? -5.279 3.266 21.646 1.00 94.62 335 PRO A N 1
ATOM 2629 C CA . PRO A 1 335 ? -6.440 2.850 22.434 1.00 94.62 335 PRO A CA 1
ATOM 2630 C C . PRO A 1 335 ? -7.730 3.586 22.045 1.00 94.62 335 PRO A C 1
ATOM 2632 O O . PRO A 1 335 ? -8.822 3.043 22.212 1.00 94.62 335 PRO A O 1
ATOM 2635 N N . ILE A 1 336 ? -7.614 4.814 21.525 1.00 93.75 336 ILE A N 1
ATOM 2636 C CA . ILE A 1 336 ? -8.747 5.619 21.051 1.00 93.75 336 ILE A CA 1
ATOM 2637 C C . ILE A 1 336 ? -9.312 4.995 19.769 1.00 93.75 336 ILE A C 1
ATOM 2639 O O . ILE A 1 336 ? -10.517 4.747 19.690 1.00 93.75 336 ILE A O 1
ATOM 2643 N N . LEU A 1 337 ? -8.440 4.682 18.802 1.00 94.44 337 LEU A N 1
ATOM 2644 C CA . LEU A 1 337 ? -8.833 4.035 17.545 1.00 94.44 337 LEU A CA 1
ATOM 2645 C C . LEU A 1 337 ? -9.318 2.595 17.766 1.00 94.44 337 LEU A C 1
ATOM 2647 O O . LEU A 1 337 ? -10.305 2.176 17.171 1.00 94.44 337 LEU A O 1
ATOM 2651 N N . GLU A 1 338 ? -8.696 1.846 18.678 1.00 94.94 338 GLU A N 1
ATOM 2652 C CA . GLU A 1 338 ? -9.125 0.484 19.009 1.00 94.94 338 GLU A CA 1
ATOM 2653 C C . GLU A 1 338 ? -10.520 0.485 19.647 1.00 94.94 338 GLU A C 1
ATOM 2655 O O . GLU A 1 338 ? -11.365 -0.356 19.329 1.00 94.94 338 GLU A O 1
ATOM 2660 N N . PHE A 1 339 ? -10.796 1.429 20.553 1.00 93.88 339 PHE A N 1
ATOM 2661 C CA . PHE A 1 339 ? -12.139 1.606 21.099 1.00 93.88 339 PHE A CA 1
ATOM 2662 C C . PHE A 1 339 ? -13.140 1.925 19.990 1.00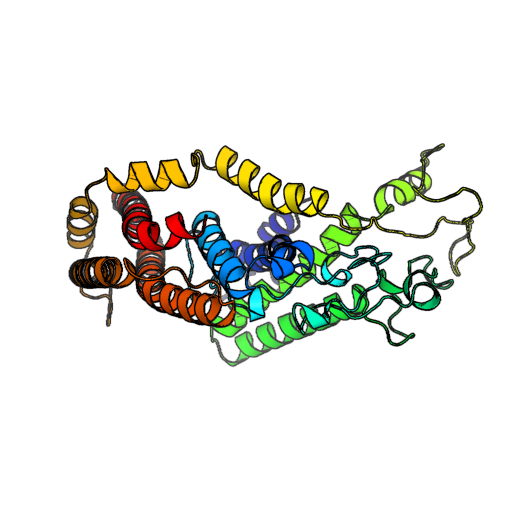 93.88 339 PHE A C 1
ATOM 2664 O O . PHE A 1 339 ? -14.152 1.233 19.873 1.00 93.88 339 PHE A O 1
ATOM 2671 N N . HIS A 1 340 ? -12.832 2.911 19.150 1.00 93.56 340 HIS A N 1
ATOM 2672 C CA . HIS A 1 340 ? -13.658 3.277 18.008 1.00 93.56 340 HIS A CA 1
ATOM 2673 C C . HIS A 1 340 ? -14.009 2.058 17.137 1.00 93.56 340 HIS A C 1
ATOM 2675 O O . HIS A 1 340 ? -15.186 1.746 16.935 1.00 93.56 340 HIS A O 1
ATOM 2681 N N . ASP A 1 341 ? -12.997 1.318 16.684 1.00 93.56 341 ASP A N 1
ATOM 2682 C CA . ASP A 1 341 ? -13.165 0.216 15.740 1.00 93.56 341 ASP A CA 1
ATOM 2683 C C . ASP A 1 341 ? -13.991 -0.922 16.329 1.00 93.56 341 ASP A C 1
ATOM 2685 O O . ASP A 1 341 ? -14.851 -1.490 15.647 1.00 93.56 341 ASP A O 1
ATOM 2689 N N . ARG A 1 342 ? -13.770 -1.250 17.609 1.00 91.31 342 ARG A N 1
ATOM 2690 C CA . ARG A 1 342 ? -14.552 -2.277 18.311 1.00 91.31 342 ARG A CA 1
ATOM 2691 C C . ARG A 1 342 ? -16.025 -1.888 18.395 1.00 91.31 342 ARG A C 1
ATOM 2693 O O . ARG A 1 342 ? -16.888 -2.717 18.093 1.00 91.31 342 ARG A O 1
ATOM 2700 N N . ILE A 1 343 ? -16.323 -0.632 18.727 1.00 89.31 343 ILE A N 1
ATOM 2701 C CA . ILE A 1 343 ? -17.700 -0.129 18.803 1.00 89.31 343 ILE A CA 1
ATOM 2702 C C . ILE A 1 343 ? -18.353 -0.091 17.417 1.00 89.31 343 ILE A C 1
ATOM 2704 O O . ILE A 1 343 ? -19.470 -0.589 17.264 1.00 89.31 343 ILE A O 1
ATOM 2708 N N . MET A 1 344 ? -17.652 0.391 16.388 1.00 88.56 344 MET A N 1
ATOM 2709 C CA . MET A 1 344 ? -18.154 0.414 15.009 1.00 88.56 344 MET A CA 1
ATOM 2710 C C . MET A 1 344 ? -18.438 -0.984 14.455 1.00 88.56 344 MET A C 1
ATOM 2712 O O . MET A 1 344 ? -19.466 -1.205 13.805 1.00 88.56 344 MET A O 1
ATOM 2716 N N . LYS A 1 345 ? -17.567 -1.959 14.740 1.00 86.31 345 LYS A N 1
ATOM 2717 C CA . LYS A 1 345 ? -17.770 -3.366 14.360 1.00 86.31 345 LYS A CA 1
ATOM 2718 C C . LYS A 1 345 ? -18.964 -3.980 15.102 1.00 86.31 345 LYS A C 1
ATOM 2720 O O . LYS A 1 345 ? -19.773 -4.676 14.480 1.00 86.31 345 LYS A O 1
ATOM 2725 N N . ALA A 1 346 ? -19.126 -3.693 16.396 1.00 84.44 346 ALA A N 1
ATOM 2726 C CA . ALA A 1 346 ? -20.276 -4.150 17.181 1.00 84.44 346 ALA A CA 1
ATOM 2727 C C . ALA A 1 346 ? -21.601 -3.565 16.656 1.00 84.44 346 ALA A C 1
ATOM 2729 O O . ALA A 1 346 ? -22.560 -4.309 16.436 1.00 84.44 346 ALA A O 1
ATOM 2730 N N . ILE A 1 347 ? -21.627 -2.259 16.368 1.00 80.69 347 ILE A N 1
ATOM 2731 C CA . ILE A 1 347 ? -22.765 -1.563 15.754 1.00 80.69 347 ILE A CA 1
ATOM 2732 C C . ILE A 1 347 ? -23.110 -2.184 14.399 1.00 80.69 347 ILE A C 1
ATOM 2734 O O . ILE A 1 347 ? -24.253 -2.585 14.183 1.00 80.69 347 ILE A O 1
ATOM 2738 N N . SER A 1 348 ? -22.121 -2.357 13.519 1.00 80.69 348 SER A N 1
ATOM 2739 C CA . SER A 1 348 ? -22.319 -2.939 12.185 1.00 80.69 348 SER A CA 1
ATOM 2740 C C . SER A 1 348 ? -22.897 -4.358 12.245 1.00 80.69 348 SER A C 1
ATOM 2742 O O . SER A 1 348 ? -23.786 -4.714 11.469 1.00 80.69 348 SER A O 1
ATOM 2744 N N . SER A 1 349 ? -22.448 -5.168 13.209 1.00 79.19 349 SER A N 1
ATOM 2745 C CA . SER A 1 349 ? -22.996 -6.507 13.461 1.00 79.19 349 SER A CA 1
ATOM 2746 C C . SER A 1 349 ? -24.454 -6.454 13.940 1.00 79.19 349 SER A C 1
ATOM 2748 O O . SER A 1 349 ? -25.280 -7.275 13.526 1.00 79.19 349 SER A O 1
ATOM 2750 N N . ALA A 1 350 ? -24.799 -5.464 14.768 1.00 75.69 350 ALA A N 1
ATOM 2751 C CA . ALA A 1 350 ? -26.145 -5.267 15.298 1.00 75.69 350 ALA A CA 1
ATOM 2752 C C . ALA A 1 350 ? -27.147 -4.717 14.266 1.00 75.69 350 ALA A C 1
ATOM 2754 O O . ALA A 1 350 ? -28.308 -5.131 14.309 1.00 75.69 350 ALA A O 1
ATOM 2755 N N . ILE A 1 351 ? -26.719 -3.872 13.310 1.00 71.62 351 ILE A N 1
ATOM 2756 C CA . ILE A 1 351 ? -27.574 -3.337 12.222 1.00 71.62 351 ILE A CA 1
ATOM 2757 C C . ILE A 1 351 ? -28.313 -4.473 11.506 1.00 71.62 351 ILE A C 1
ATOM 2759 O O . ILE A 1 351 ? -29.519 -4.402 11.284 1.00 71.62 351 ILE A O 1
ATOM 2763 N N . SER A 1 352 ? -27.606 -5.566 11.201 1.00 66.69 352 SER A N 1
ATOM 2764 C CA . SER A 1 352 ? -28.188 -6.722 10.506 1.00 66.69 352 SER A CA 1
ATOM 2765 C C . SER A 1 352 ? -29.258 -7.476 11.312 1.00 66.69 352 SER A C 1
ATOM 2767 O O . SER A 1 352 ? -30.025 -8.249 10.739 1.00 66.69 352 SER A O 1
ATOM 2769 N N . LYS A 1 353 ? -29.316 -7.268 12.634 1.00 69.25 353 LYS A N 1
ATOM 2770 C CA . LYS A 1 353 ? -30.172 -8.013 13.569 1.00 69.25 353 LYS A CA 1
ATOM 2771 C C . LYS A 1 353 ? -31.343 -7.192 14.109 1.00 69.25 353 LYS A C 1
ATOM 2773 O O . LYS A 1 353 ? -32.311 -7.789 14.573 1.00 69.25 353 LYS A O 1
ATOM 2778 N N . ILE A 1 354 ? -31.272 -5.856 14.076 1.00 66.12 354 ILE A N 1
ATOM 2779 C CA . ILE A 1 354 ? -32.277 -4.972 14.691 1.00 66.12 354 ILE A CA 1
ATOM 2780 C C . ILE A 1 354 ? -32.712 -3.876 13.693 1.00 66.12 354 ILE A C 1
ATOM 2782 O O . ILE A 1 354 ? -32.117 -2.800 13.663 1.00 66.12 354 ILE A O 1
ATOM 2786 N N . PRO A 1 355 ? -33.787 -4.101 12.909 1.00 57.91 355 PRO A N 1
ATOM 2787 C CA . PRO A 1 355 ? -34.237 -3.191 11.843 1.00 57.91 355 PRO A CA 1
ATOM 2788 C C . PRO A 1 355 ? -34.706 -1.793 12.290 1.00 57.91 355 PRO A C 1
ATOM 2790 O O . PRO A 1 355 ? -34.916 -0.925 11.452 1.00 57.91 355 PRO A O 1
ATOM 2793 N N . ILE A 1 356 ? -34.918 -1.567 13.591 1.00 60.00 356 ILE A N 1
ATOM 2794 C CA . ILE A 1 356 ? -35.625 -0.384 14.125 1.00 60.00 356 ILE A CA 1
ATOM 2795 C C . ILE A 1 356 ? -34.661 0.773 14.481 1.00 60.00 356 ILE A C 1
ATOM 2797 O O . ILE A 1 356 ? -35.097 1.889 14.747 1.00 60.00 356 ILE A O 1
ATOM 2801 N N . LEU A 1 357 ? -33.342 0.543 14.464 1.00 68.75 357 LEU A N 1
ATOM 2802 C CA . LEU A 1 357 ? -32.323 1.499 14.923 1.00 68.75 357 LEU A CA 1
ATOM 2803 C C . LEU A 1 357 ? -31.410 2.191 13.869 1.00 68.75 357 LEU A C 1
ATOM 2805 O O . LEU A 1 357 ? -30.501 2.878 14.335 1.00 68.75 357 LEU A O 1
ATOM 2809 N N . PRO A 1 358 ? -31.590 2.115 12.525 1.00 70.88 358 PRO A N 1
ATOM 2810 C CA . PRO A 1 358 ? -30.626 2.682 11.560 1.00 70.88 358 PRO A CA 1
ATOM 2811 C C . PRO A 1 358 ? -30.208 4.127 11.865 1.00 70.88 358 PRO A C 1
ATOM 2813 O O . PRO A 1 358 ? -29.036 4.396 12.095 1.00 70.88 358 PRO A O 1
ATOM 2816 N N . ASN A 1 359 ? -31.185 5.021 12.050 1.00 78.12 359 ASN A N 1
ATOM 2817 C CA . ASN A 1 359 ? -30.926 6.442 12.305 1.00 78.12 359 ASN A CA 1
ATOM 2818 C C . ASN A 1 359 ? -30.172 6.713 13.620 1.00 78.12 359 ASN A C 1
ATOM 2820 O O . ASN A 1 359 ? -29.526 7.750 13.750 1.00 78.12 359 ASN A O 1
ATOM 2824 N N . LEU A 1 360 ? -30.305 5.846 14.634 1.00 79.44 360 LEU A N 1
ATOM 2825 C CA . LEU A 1 360 ? -29.543 5.988 15.879 1.00 79.44 360 LEU A CA 1
ATOM 2826 C C . LEU A 1 360 ? -28.101 5.520 15.678 1.00 79.44 360 LEU A C 1
ATOM 2828 O O . LEU A 1 360 ? -27.187 6.144 16.203 1.00 79.44 360 LEU A O 1
ATOM 2832 N N . LEU A 1 361 ? -27.914 4.429 14.936 1.00 78.06 361 LEU A N 1
ATOM 2833 C CA . LEU A 1 361 ? -26.603 3.838 14.688 1.00 78.06 361 LEU A CA 1
ATOM 2834 C C . LEU A 1 361 ? -25.759 4.746 13.792 1.00 78.06 361 LEU A C 1
ATOM 2836 O O . LEU A 1 361 ? -24.617 5.008 14.150 1.00 78.06 361 LEU A O 1
ATOM 2840 N N . ASP A 1 362 ? -26.352 5.337 12.753 1.00 79.81 362 ASP A N 1
ATOM 2841 C CA . ASP A 1 362 ? -25.682 6.328 11.900 1.00 79.81 362 ASP A CA 1
ATOM 2842 C C . ASP A 1 362 ? -25.224 7.549 12.716 1.00 79.81 362 ASP A C 1
ATOM 2844 O O . ASP A 1 362 ? -24.071 7.969 12.629 1.00 79.81 362 ASP A O 1
ATOM 2848 N N . LYS A 1 363 ? -26.089 8.063 13.605 1.00 83.56 363 LYS A N 1
ATOM 2849 C CA . LYS A 1 363 ? -25.732 9.161 14.522 1.00 83.56 363 LYS A CA 1
ATOM 2850 C C . LYS A 1 363 ? -24.616 8.783 15.489 1.00 83.56 363 LYS A C 1
ATOM 2852 O O . LYS A 1 363 ? -23.795 9.628 15.822 1.00 83.56 363 LYS A O 1
ATOM 2857 N N . ILE A 1 364 ? -24.590 7.546 15.985 1.00 83.94 364 ILE A N 1
ATOM 2858 C CA . ILE A 1 364 ? -23.510 7.095 16.870 1.00 83.94 364 ILE A CA 1
ATOM 2859 C C . ILE A 1 364 ? -22.203 7.012 16.099 1.00 83.94 364 ILE A C 1
ATOM 2861 O O . ILE A 1 364 ? -21.203 7.500 16.606 1.00 83.94 364 ILE A O 1
ATOM 2865 N N . SER A 1 365 ? -22.213 6.453 14.891 1.00 81.44 365 SER A N 1
ATOM 2866 C CA . SER A 1 365 ? -21.036 6.395 14.026 1.00 81.44 365 SER A CA 1
ATOM 2867 C C . SER A 1 365 ? -20.472 7.787 13.738 1.00 81.44 365 SER A C 1
ATOM 2869 O O . SER A 1 365 ? -19.282 8.014 13.938 1.00 81.44 365 SER A O 1
ATOM 2871 N N . GLU A 1 366 ? -21.325 8.748 13.377 1.00 81.81 366 GLU A N 1
ATOM 2872 C CA . GLU A 1 366 ? -20.915 10.139 13.152 1.00 81.81 366 GLU A CA 1
ATOM 2873 C C . GLU A 1 366 ? -20.296 10.766 14.414 1.00 81.81 366 GLU A C 1
ATOM 2875 O O . GLU A 1 366 ? -19.200 11.325 14.374 1.00 81.81 366 GLU A O 1
ATOM 2880 N N . GLN A 1 367 ? -20.969 10.638 15.561 1.00 84.19 367 GLN A N 1
ATOM 2881 C CA . GLN A 1 367 ? -20.488 11.207 16.822 1.00 84.19 367 GLN A CA 1
ATOM 2882 C C . GLN A 1 367 ? -19.217 10.521 17.335 1.00 84.19 367 GLN A C 1
ATOM 2884 O O . GLN A 1 367 ? -18.397 11.165 17.985 1.00 84.19 367 GLN A O 1
ATOM 2889 N N . LEU A 1 368 ? -19.039 9.232 17.048 1.00 86.25 368 LEU A N 1
ATOM 2890 C CA . LEU A 1 368 ? -17.848 8.478 17.418 1.00 86.25 368 LEU A CA 1
ATOM 2891 C C . LEU A 1 368 ? -16.644 8.908 16.572 1.00 86.25 368 LEU A C 1
ATOM 2893 O O . LEU A 1 368 ? -15.578 9.128 17.140 1.00 86.25 368 LEU A O 1
ATOM 2897 N N . ASN A 1 369 ? -16.829 9.130 15.265 1.00 82.94 369 ASN A N 1
ATOM 2898 C CA . ASN A 1 369 ? -15.802 9.713 14.395 1.00 82.94 369 ASN A CA 1
ATOM 2899 C C . ASN A 1 369 ? -15.368 11.093 14.908 1.00 82.94 369 ASN A C 1
ATOM 2901 O O . ASN A 1 369 ? -14.182 11.326 15.128 1.00 82.94 369 ASN A O 1
ATOM 2905 N N . ILE A 1 370 ? -16.329 11.990 15.168 1.00 81.25 370 ILE A N 1
ATOM 2906 C CA . ILE A 1 370 ? -16.055 13.334 15.710 1.00 81.25 370 ILE A CA 1
ATOM 2907 C C . ILE A 1 370 ? -15.282 13.240 17.029 1.00 81.25 370 ILE A C 1
ATOM 2909 O O . ILE A 1 370 ? -14.291 13.942 17.218 1.00 81.25 370 ILE A O 1
ATOM 2913 N N . TRP A 1 371 ? -15.714 12.362 17.935 1.00 86.50 371 TRP A N 1
ATOM 2914 C CA . TRP A 1 371 ? -15.055 12.160 19.222 1.00 86.50 371 TRP A CA 1
ATOM 2915 C C . TRP A 1 371 ? -13.602 11.704 19.063 1.00 86.50 371 TRP A C 1
ATOM 2917 O O . TRP A 1 371 ? -12.727 12.264 19.721 1.00 86.50 371 TRP A O 1
ATOM 2927 N N . VAL A 1 372 ? -13.324 10.758 18.159 1.00 87.81 372 VAL A N 1
ATOM 2928 C CA . VAL A 1 372 ? -11.947 10.356 17.841 1.00 87.81 372 VAL A CA 1
ATOM 2929 C C . VAL A 1 372 ? -11.144 11.563 17.367 1.00 87.81 372 VAL A C 1
ATOM 2931 O O . VAL A 1 372 ? -10.096 11.834 17.952 1.00 87.81 372 VAL A O 1
ATOM 2934 N N . PHE A 1 373 ? -11.646 12.320 16.382 1.00 80.81 373 PHE A N 1
ATOM 2935 C CA . PHE A 1 373 ? -10.947 13.491 15.839 1.00 80.81 373 PHE A CA 1
ATOM 2936 C C . PHE A 1 373 ? -10.608 14.526 16.911 1.00 80.81 373 PHE A C 1
ATOM 2938 O O . PHE A 1 373 ? -9.476 14.999 16.943 1.00 80.81 373 PHE A O 1
ATOM 2945 N N . ILE A 1 374 ? -11.534 14.829 17.827 1.00 81.31 374 ILE A N 1
ATOM 2946 C CA . ILE A 1 374 ? -11.288 15.755 18.946 1.00 81.31 374 ILE A CA 1
ATOM 2947 C C . ILE A 1 374 ? -10.107 15.289 19.800 1.00 81.31 374 ILE A C 1
ATOM 2949 O O . ILE A 1 374 ? -9.280 16.109 20.200 1.00 81.31 374 ILE A O 1
ATOM 2953 N N . LEU A 1 375 ? -10.026 13.989 20.092 1.00 84.50 375 LEU A N 1
ATOM 2954 C CA . LEU A 1 375 ? -8.985 13.453 20.964 1.00 84.50 375 LEU A CA 1
ATOM 2955 C C . LEU A 1 375 ? -7.632 13.327 20.272 1.00 84.50 375 LEU A C 1
ATOM 2957 O O . LEU A 1 375 ? -6.609 13.523 20.926 1.00 84.50 375 LEU A O 1
ATOM 2961 N N . ILE A 1 376 ? -7.607 13.006 18.977 1.00 82.69 376 ILE A N 1
ATOM 2962 C CA . ILE A 1 376 ? -6.347 12.832 18.246 1.00 82.69 376 ILE A CA 1
ATOM 2963 C C . ILE A 1 376 ? -5.784 14.164 17.731 1.00 82.69 376 ILE A C 1
ATOM 2965 O O . ILE A 1 376 ? -4.569 14.329 17.660 1.00 82.69 376 ILE A O 1
ATOM 2969 N N . ALA A 1 377 ? -6.645 15.145 17.447 1.00 77.69 377 ALA A N 1
ATOM 2970 C CA . ALA A 1 377 ? -6.293 16.455 16.902 1.00 77.69 377 ALA A CA 1
ATOM 2971 C C . ALA A 1 377 ? -5.088 17.150 17.569 1.00 77.69 377 ALA A C 1
ATOM 2973 O O . ALA A 1 377 ? -4.185 17.574 16.842 1.00 77.69 377 ALA A O 1
ATOM 2974 N N . PRO A 1 378 ? -4.998 17.250 18.914 1.00 75.81 378 PRO A N 1
ATOM 2975 C CA . PRO A 1 378 ? -3.863 17.896 19.575 1.00 75.81 378 PRO A CA 1
ATOM 2976 C C . PRO A 1 378 ? -2.510 17.235 19.291 1.00 75.81 378 PRO A C 1
ATOM 2978 O O . PRO A 1 378 ? -1.474 17.882 19.431 1.00 75.81 378 PRO A O 1
ATOM 2981 N N . PHE A 1 379 ? -2.506 15.955 18.913 1.00 73.56 379 PHE A N 1
ATOM 2982 C CA . PHE A 1 379 ? -1.295 15.211 18.576 1.00 73.56 379 PHE A CA 1
ATOM 2983 C C . PHE A 1 379 ? -0.907 15.355 17.103 1.00 73.56 379 PHE A C 1
ATOM 2985 O O . PHE A 1 379 ? 0.269 15.219 16.780 1.00 73.56 379 PHE A O 1
ATOM 2992 N N . ILE A 1 380 ? -1.878 15.640 16.234 1.00 68.69 380 ILE A N 1
ATOM 2993 C CA . ILE A 1 380 ? -1.724 15.645 14.774 1.00 68.69 380 ILE A CA 1
ATOM 2994 C C . ILE A 1 380 ? -1.375 17.033 14.258 1.00 68.69 380 ILE A C 1
ATOM 2996 O O . ILE A 1 380 ? -0.438 17.174 13.481 1.00 68.69 380 ILE A O 1
ATOM 3000 N N . LEU A 1 381 ? -2.096 18.057 14.725 1.00 68.94 381 LEU A N 1
ATOM 3001 C CA . LEU A 1 381 ? -1.894 19.438 14.284 1.00 68.94 381 LEU A CA 1
ATOM 3002 C C . LEU A 1 381 ? -0.443 19.939 14.401 1.00 68.94 381 LEU A C 1
ATOM 3004 O O . LEU A 1 381 ? -0.056 20.732 13.561 1.00 68.94 381 LEU A O 1
ATOM 3008 N N . PRO A 1 382 ? 0.376 19.531 15.392 1.00 66.12 382 PRO A N 1
ATOM 3009 C CA . PRO A 1 382 ? 1.775 19.962 15.454 1.00 66.12 382 PRO A CA 1
ATOM 3010 C C . PRO A 1 382 ? 2.724 19.251 14.475 1.00 66.12 382 PRO A C 1
ATOM 3012 O O . PRO A 1 382 ? 3.907 19.590 14.452 1.00 66.12 382 PRO A O 1
ATOM 3015 N N . ILE A 1 383 ? 2.266 18.197 13.791 1.00 61.22 383 ILE A N 1
ATOM 3016 C CA . ILE A 1 383 ? 3.067 17.380 12.859 1.00 61.22 383 ILE A CA 1
ATOM 3017 C C . ILE A 1 383 ? 2.879 17.857 11.414 1.00 61.22 383 ILE A C 1
ATOM 3019 O O . ILE A 1 383 ? 3.802 17.729 10.610 1.00 61.22 383 ILE A O 1
ATOM 3023 N N . ILE A 1 384 ? 1.687 18.375 11.116 1.00 52.38 384 ILE A N 1
ATOM 3024 C CA . ILE A 1 384 ? 1.315 19.031 9.857 1.00 52.38 384 ILE A CA 1
ATOM 3025 C C . ILE A 1 384 ? 1.828 20.466 9.894 1.00 52.38 384 ILE A C 1
ATOM 3027 O O . ILE A 1 384 ? 2.367 20.913 8.859 1.00 52.38 384 ILE A O 1
#